Protein AF-A0A109UX73-F1 (afdb_monomer_lite)

pLDDT: mean 81.39, std 15.09, range [33.19, 97.75]

Structure (mmCIF, N/CA/C/O backbone):
data_AF-A0A109UX73-F1
#
_entry.id   AF-A0A109UX73-F1
#
loop_
_atom_site.group_PDB
_atom_site.id
_atom_site.type_symbol
_atom_site.label_atom_id
_atom_site.label_alt_id
_atom_site.label_comp_id
_atom_site.label_asym_id
_atom_site.label_entity_id
_atom_site.label_seq_id
_atom_site.pdbx_PDB_ins_code
_atom_site.Cartn_x
_atom_site.Cartn_y
_atom_site.Cartn_z
_atom_site.occupancy
_atom_site.B_iso_or_equiv
_atom_site.auth_seq_id
_atom_site.auth_comp_id
_atom_site.auth_asym_id
_atom_site.auth_atom_id
_atom_site.pdbx_PDB_model_num
ATOM 1 N N . MET A 1 1 ? 17.314 -67.015 -48.785 1.00 69.62 1 MET A N 1
ATOM 2 C CA . MET A 1 1 ? 15.880 -66.691 -48.628 1.00 69.62 1 MET A CA 1
ATOM 3 C C . MET A 1 1 ? 15.511 -66.374 -47.174 1.00 69.62 1 MET A C 1
ATOM 5 O O . MET A 1 1 ? 15.135 -65.246 -46.902 1.00 69.62 1 MET A O 1
ATOM 9 N N . ILE A 1 2 ? 15.744 -67.278 -46.214 1.00 73.00 2 ILE A N 1
ATOM 10 C CA . ILE A 1 2 ? 15.390 -67.056 -44.791 1.00 73.00 2 ILE A CA 1
ATOM 11 C C . ILE A 1 2 ? 16.099 -65.827 -44.176 1.00 73.00 2 ILE A C 1
ATOM 13 O O . ILE A 1 2 ? 15.478 -64.990 -43.527 1.00 73.00 2 ILE A O 1
ATOM 17 N N . ARG A 1 3 ? 17.402 -65.644 -44.444 1.00 66.12 3 ARG A N 1
ATOM 18 C CA . ARG A 1 3 ? 18.176 -64.494 -43.929 1.00 66.12 3 ARG A CA 1
ATOM 19 C C . ARG A 1 3 ? 17.705 -63.140 -44.484 1.00 66.12 3 ARG A C 1
ATOM 21 O O . ARG A 1 3 ? 17.768 -62.139 -43.777 1.00 66.12 3 ARG A O 1
ATOM 28 N N . SER A 1 4 ? 17.229 -63.097 -45.732 1.00 72.62 4 SER A N 1
ATOM 29 C CA . SER A 1 4 ? 16.706 -61.867 -46.344 1.00 72.62 4 SER A CA 1
ATOM 30 C C . SER A 1 4 ? 15.313 -61.509 -45.827 1.00 72.62 4 SER A C 1
ATOM 32 O O . SER A 1 4 ? 15.020 -60.329 -45.661 1.00 72.62 4 SER A O 1
ATOM 34 N N . GLU A 1 5 ? 14.476 -62.503 -45.517 1.00 78.25 5 GLU A N 1
ATOM 35 C CA . GLU A 1 5 ? 13.184 -62.271 -44.859 1.00 78.25 5 GLU A CA 1
ATOM 36 C C . GLU A 1 5 ? 13.361 -61.756 -43.432 1.00 78.25 5 GLU A C 1
ATOM 38 O O . GLU A 1 5 ? 12.741 -60.756 -43.075 1.00 78.25 5 GLU A O 1
ATOM 43 N N . PHE A 1 6 ? 14.279 -62.346 -42.661 1.00 80.50 6 PHE A N 1
ATOM 44 C CA . PHE A 1 6 ? 14.583 -61.886 -41.305 1.00 80.50 6 PHE A CA 1
ATOM 45 C C . PHE A 1 6 ? 15.073 -60.428 -41.281 1.00 80.50 6 PHE A C 1
ATOM 47 O O . PHE A 1 6 ? 14.556 -59.604 -40.527 1.00 80.50 6 PHE A O 1
ATOM 54 N N . LEU A 1 7 ? 16.004 -60.064 -42.172 1.00 80.06 7 LEU A N 1
ATOM 55 C CA . LEU A 1 7 ? 1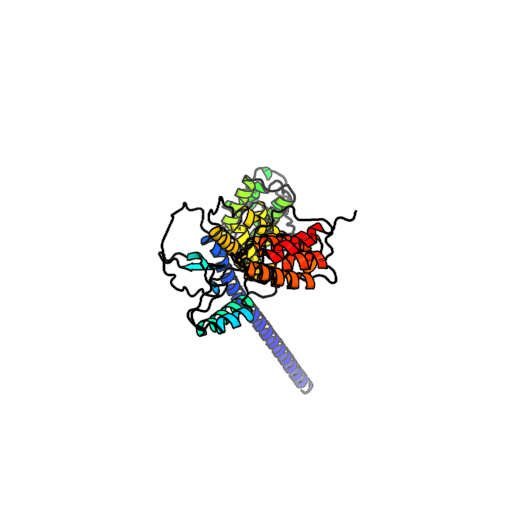6.493 -58.683 -42.292 1.00 80.06 7 LEU A CA 1
ATOM 56 C C . LEU A 1 7 ? 15.391 -57.702 -42.724 1.00 80.06 7 LEU A C 1
ATOM 58 O O . LEU A 1 7 ? 15.348 -56.570 -42.240 1.00 80.06 7 LEU A O 1
ATOM 62 N N . ASN A 1 8 ? 14.477 -58.119 -43.604 1.00 82.25 8 ASN A N 1
ATOM 63 C CA . ASN A 1 8 ? 13.332 -57.294 -43.992 1.00 82.25 8 ASN A CA 1
ATOM 64 C C . ASN A 1 8 ? 12.329 -57.119 -42.846 1.00 82.25 8 ASN A C 1
ATOM 66 O O . ASN A 1 8 ? 11.769 -56.033 -42.682 1.00 82.25 8 ASN A O 1
ATOM 70 N N . GLN A 1 9 ? 12.119 -58.151 -42.031 1.00 80.19 9 GLN A N 1
ATOM 71 C CA . GLN A 1 9 ? 11.242 -58.090 -40.866 1.00 80.19 9 GLN A CA 1
ATOM 72 C C . GLN A 1 9 ? 11.829 -57.182 -39.775 1.00 80.19 9 GLN A C 1
ATOM 74 O O . GLN A 1 9 ? 11.116 -56.338 -39.230 1.00 80.19 9 GLN A O 1
ATOM 79 N N . GLN A 1 10 ? 13.143 -57.258 -39.545 1.00 81.38 10 GLN A N 1
ATOM 80 C CA . GLN A 1 10 ? 13.857 -56.379 -38.619 1.00 81.38 10 GLN A CA 1
ATOM 81 C C . GLN A 1 10 ? 13.814 -54.911 -39.073 1.00 81.38 10 GLN A C 1
ATOM 83 O O . GLN A 1 10 ? 13.422 -54.043 -38.296 1.00 81.38 10 GLN A O 1
ATOM 88 N N . ARG A 1 11 ? 14.064 -54.625 -40.361 1.00 84.56 11 ARG A N 1
ATOM 89 C CA . ARG A 1 11 ? 13.933 -53.262 -40.916 1.00 84.56 11 ARG A CA 1
ATOM 90 C C . ARG A 1 11 ? 12.522 -52.689 -40.765 1.00 84.56 11 ARG A C 1
ATOM 92 O O . ARG A 1 11 ? 12.372 -51.504 -40.476 1.00 84.56 11 ARG A O 1
ATOM 99 N N . ARG A 1 12 ? 11.481 -53.510 -40.952 1.00 84.75 12 ARG A N 1
ATOM 100 C CA . ARG A 1 12 ? 10.083 -53.088 -40.746 1.00 84.75 12 ARG A CA 1
ATOM 101 C C . ARG A 1 12 ? 9.796 -52.777 -39.276 1.00 84.75 12 ARG A C 1
ATOM 103 O O . ARG A 1 12 ? 9.124 -51.785 -38.999 1.00 84.75 12 ARG A O 1
ATOM 110 N N . SER A 1 13 ? 10.332 -53.577 -38.354 1.00 83.19 13 SER A N 1
ATOM 111 C CA . SER A 1 13 ? 10.236 -53.330 -36.910 1.00 83.19 13 SER A CA 1
ATOM 112 C C . SER A 1 13 ? 10.916 -52.014 -36.516 1.00 83.19 13 SER A C 1
ATOM 114 O O . SER A 1 13 ? 10.298 -51.167 -35.871 1.00 83.19 13 SER A O 1
ATOM 116 N N . ASP A 1 14 ? 12.140 -51.773 -36.988 1.00 81.81 14 ASP A N 1
ATOM 117 C CA . ASP A 1 14 ? 12.888 -50.548 -36.680 1.00 81.81 14 ASP A CA 1
ATOM 118 C C . ASP A 1 14 ? 12.201 -49.295 -37.248 1.00 81.81 14 ASP A C 1
ATOM 120 O O . ASP A 1 14 ? 12.079 -48.271 -36.566 1.00 81.81 14 ASP A O 1
ATOM 124 N N . GLN A 1 15 ? 11.656 -49.381 -38.467 1.00 85.50 15 GLN A N 1
ATOM 125 C CA . GLN A 1 15 ? 10.850 -48.303 -39.049 1.00 85.50 15 GLN A CA 1
ATOM 126 C C . GLN A 1 15 ? 9.571 -48.028 -38.247 1.00 85.50 15 GLN A C 1
ATOM 128 O O . GLN A 1 15 ? 9.178 -46.866 -38.099 1.00 85.50 15 GLN A O 1
ATOM 133 N N . LEU A 1 16 ? 8.924 -49.063 -37.703 1.00 81.25 16 LEU A N 1
ATOM 134 C CA . LEU A 1 16 ? 7.745 -48.905 -36.852 1.00 81.25 16 LEU A CA 1
ATOM 135 C C . LEU A 1 16 ? 8.104 -48.201 -35.534 1.00 81.25 16 LEU A C 1
ATOM 137 O O . LEU A 1 16 ? 7.421 -47.253 -35.140 1.00 81.25 16 LEU A O 1
ATOM 141 N N . VAL A 1 17 ? 9.213 -48.587 -34.895 1.00 80.88 17 VAL A N 1
ATOM 142 C CA . VAL A 1 17 ? 9.716 -47.944 -33.669 1.00 80.88 17 VAL A CA 1
ATOM 143 C C . VAL A 1 17 ? 10.034 -46.465 -33.909 1.00 80.88 17 VAL A C 1
ATOM 145 O O . VAL A 1 17 ? 9.642 -45.611 -33.107 1.00 80.88 17 VAL A O 1
ATOM 148 N N . LEU A 1 18 ? 10.679 -46.129 -35.030 1.00 81.25 18 LEU A N 1
ATOM 149 C CA . LEU A 1 18 ? 10.965 -44.740 -35.403 1.00 81.25 18 LEU A CA 1
ATOM 150 C C . LEU A 1 18 ? 9.684 -43.928 -35.648 1.00 81.25 18 LEU A C 1
ATOM 152 O O . LEU A 1 18 ? 9.577 -42.799 -35.162 1.00 81.25 18 LEU A O 1
ATOM 156 N N . ARG A 1 19 ? 8.674 -44.502 -36.316 1.00 80.50 19 ARG A N 1
ATOM 157 C CA . ARG A 1 19 ? 7.364 -43.848 -36.515 1.00 80.50 19 ARG A CA 1
ATOM 158 C C . ARG A 1 19 ? 6.638 -43.586 -35.195 1.00 80.50 19 ARG A C 1
ATOM 160 O O . ARG A 1 19 ? 6.048 -42.515 -35.025 1.00 80.50 19 ARG A O 1
ATOM 167 N N . ILE A 1 20 ? 6.713 -44.515 -34.241 1.00 79.25 20 ILE A N 1
ATOM 168 C CA . ILE A 1 20 ? 6.134 -44.345 -32.901 1.00 79.25 20 ILE A CA 1
ATOM 169 C C . ILE A 1 20 ? 6.864 -43.233 -32.134 1.00 79.25 20 ILE A C 1
ATOM 171 O O . ILE A 1 20 ? 6.209 -42.352 -31.571 1.00 79.25 20 ILE A O 1
ATOM 175 N N . LYS A 1 21 ? 8.206 -43.213 -32.152 1.00 76.31 21 LYS A N 1
ATOM 176 C CA . LYS A 1 21 ? 9.010 -42.153 -31.514 1.00 76.31 21 LYS A CA 1
ATOM 177 C C . LYS A 1 21 ? 8.714 -40.772 -32.111 1.00 76.31 21 LYS A C 1
ATOM 179 O O . LYS A 1 21 ? 8.438 -39.837 -31.360 1.00 76.31 21 LYS A O 1
ATOM 184 N N . ALA A 1 22 ? 8.670 -40.655 -33.439 1.00 75.62 22 ALA A N 1
ATOM 185 C CA . ALA A 1 22 ? 8.332 -39.406 -34.124 1.00 75.62 22 ALA A CA 1
ATOM 186 C C . ALA A 1 22 ? 6.907 -38.923 -33.791 1.00 75.62 22 ALA A C 1
ATOM 188 O O . ALA A 1 22 ? 6.684 -37.733 -33.571 1.00 75.62 22 ALA A O 1
ATOM 189 N N . SER A 1 23 ? 5.943 -39.843 -33.685 1.00 76.62 23 SER A N 1
ATOM 190 C CA . SER A 1 23 ? 4.560 -39.518 -33.308 1.00 76.62 23 SER A CA 1
ATOM 191 C C . SER A 1 23 ? 4.447 -39.033 -31.858 1.00 76.62 23 SER A C 1
ATOM 193 O O . SER A 1 23 ? 3.721 -38.076 -31.585 1.00 76.62 23 SER A O 1
ATOM 195 N N . ARG A 1 24 ? 5.198 -39.639 -30.925 1.00 74.06 24 ARG A N 1
ATOM 196 C CA . ARG A 1 24 ? 5.282 -39.176 -29.527 1.00 74.06 24 ARG A CA 1
ATOM 197 C C . ARG A 1 24 ? 5.912 -37.786 -29.426 1.00 74.06 24 ARG A C 1
ATOM 199 O O . ARG A 1 24 ? 5.381 -36.941 -28.710 1.00 74.06 24 ARG A O 1
ATOM 206 N N . LEU A 1 25 ? 6.978 -37.522 -30.184 1.00 74.44 25 LEU A N 1
ATOM 207 C CA . LEU A 1 25 ? 7.626 -36.208 -30.218 1.00 74.44 25 LEU A CA 1
ATOM 208 C C . LEU A 1 25 ? 6.684 -35.128 -30.772 1.00 74.44 25 LEU A C 1
ATOM 210 O O . LEU A 1 25 ? 6.528 -34.080 -30.152 1.00 74.44 25 LEU A O 1
ATOM 214 N N . LYS A 1 26 ? 5.967 -35.413 -31.870 1.00 75.44 26 LYS A N 1
ATOM 215 C CA . LYS A 1 26 ? 4.946 -34.505 -32.425 1.00 75.44 26 LYS A CA 1
ATOM 216 C C . LYS A 1 26 ? 3.838 -34.184 -31.415 1.00 75.44 26 LYS A C 1
ATOM 218 O O . LYS A 1 26 ? 3.431 -33.030 -31.318 1.00 75.44 26 LYS A O 1
ATOM 223 N N . ARG A 1 27 ? 3.374 -35.170 -30.634 1.00 69.06 27 ARG A N 1
ATOM 224 C CA . ARG A 1 27 ? 2.398 -34.937 -29.551 1.00 69.06 27 ARG A CA 1
ATOM 225 C C . ARG A 1 27 ? 2.969 -34.059 -28.435 1.00 69.06 27 ARG A C 1
ATOM 227 O O . ARG A 1 27 ? 2.280 -33.142 -28.005 1.00 69.06 27 ARG A O 1
ATOM 234 N N . LYS A 1 28 ? 4.219 -34.287 -28.013 1.00 68.50 28 LYS A N 1
ATOM 235 C CA . LYS A 1 28 ? 4.884 -33.477 -26.976 1.00 68.50 28 LYS A CA 1
ATOM 236 C C . LYS A 1 28 ? 5.065 -32.019 -27.416 1.00 68.50 28 LYS A C 1
ATOM 238 O O . LYS A 1 28 ? 4.749 -31.116 -26.654 1.00 68.50 28 LYS A O 1
ATOM 243 N N . VAL A 1 29 ? 5.476 -31.786 -28.666 1.00 69.12 29 VAL A N 1
ATOM 244 C CA . VAL A 1 29 ? 5.580 -30.434 -29.249 1.00 69.12 29 VAL A CA 1
ATOM 245 C C . VAL A 1 29 ? 4.207 -29.762 -29.354 1.00 69.12 29 VAL A C 1
ATOM 247 O O . VAL A 1 29 ? 4.083 -28.580 -29.054 1.00 69.12 29 VAL A O 1
ATOM 250 N N . LYS A 1 30 ? 3.156 -30.504 -29.733 1.00 63.66 30 LYS A N 1
ATOM 251 C CA . LYS A 1 30 ? 1.787 -29.966 -29.790 1.00 63.66 30 LYS A CA 1
ATOM 252 C C . LYS A 1 30 ? 1.257 -29.581 -28.402 1.00 63.66 30 LYS A C 1
ATOM 254 O O . LYS A 1 30 ? 0.629 -28.538 -28.282 1.00 63.66 30 LYS A O 1
ATOM 259 N N . LEU A 1 31 ? 1.545 -30.380 -27.372 1.00 60.75 31 LEU A N 1
ATOM 260 C CA . LEU A 1 31 ? 1.208 -30.066 -25.977 1.00 60.75 31 LEU A CA 1
ATOM 261 C C . LEU A 1 31 ? 1.968 -28.838 -25.466 1.00 60.75 31 LEU A C 1
ATOM 263 O O . LEU A 1 31 ? 1.350 -27.962 -24.879 1.00 60.75 31 LEU A O 1
ATOM 267 N N . LEU A 1 32 ? 3.270 -28.730 -25.749 1.00 57.50 32 LEU A N 1
ATOM 268 C CA . LEU A 1 32 ? 4.063 -27.548 -25.390 1.00 57.50 32 LEU A CA 1
ATOM 269 C C . LEU A 1 32 ? 3.528 -26.274 -26.054 1.00 57.50 32 LEU A C 1
ATOM 271 O O . LEU A 1 32 ? 3.395 -25.261 -25.380 1.00 57.50 32 LEU A O 1
ATOM 275 N N . ARG A 1 33 ? 3.157 -26.337 -27.342 1.00 53.69 33 ARG A N 1
ATOM 276 C CA . ARG A 1 33 ? 2.517 -25.217 -28.061 1.00 53.69 33 ARG A CA 1
ATOM 277 C C . ARG A 1 33 ? 1.146 -24.852 -27.496 1.00 53.69 33 ARG A C 1
ATOM 279 O O . ARG A 1 33 ? 0.786 -23.686 -27.478 1.00 53.69 33 ARG A O 1
ATOM 286 N N . TYR A 1 34 ? 0.377 -25.842 -27.049 1.00 49.19 34 TYR A N 1
ATOM 287 C CA . TYR A 1 34 ? -0.919 -25.609 -26.415 1.00 49.19 34 TYR A CA 1
ATOM 288 C C . TYR A 1 34 ? -0.762 -24.957 -25.035 1.00 49.19 34 TYR A C 1
ATOM 290 O O . TYR A 1 34 ? -1.464 -23.997 -24.745 1.00 49.19 34 TYR A O 1
ATOM 298 N N . HIS A 1 35 ? 0.202 -25.410 -24.226 1.00 51.41 35 HIS A N 1
ATOM 299 C CA . HIS A 1 35 ? 0.529 -24.783 -22.942 1.00 51.41 35 HIS A CA 1
ATOM 300 C C . HIS A 1 35 ? 1.021 -23.345 -23.109 1.00 51.41 35 HIS A C 1
ATOM 302 O O . HIS A 1 35 ? 0.461 -22.458 -22.481 1.00 51.41 35 HIS A O 1
ATOM 308 N N . THR A 1 36 ? 1.965 -23.093 -24.021 1.00 49.38 36 THR A N 1
ATOM 309 C CA . THR A 1 36 ? 2.431 -21.722 -24.316 1.00 49.38 36 THR A CA 1
ATOM 310 C C . THR A 1 36 ? 1.323 -20.834 -24.880 1.00 49.38 36 THR A C 1
ATOM 312 O O . THR A 1 36 ? 1.287 -19.646 -24.584 1.00 49.38 36 THR A O 1
ATOM 315 N N . HIS A 1 37 ? 0.379 -21.382 -25.654 1.00 42.31 37 HIS A N 1
ATOM 316 C CA . HIS A 1 37 ? -0.779 -20.621 -26.129 1.00 42.31 37 HIS A CA 1
ATOM 317 C C . HIS A 1 37 ? -1.774 -20.291 -25.005 1.00 42.31 37 HIS A C 1
ATOM 319 O O . HIS A 1 37 ? -2.274 -19.171 -24.961 1.00 42.31 37 HIS A O 1
ATOM 325 N N . ILE A 1 38 ? -2.034 -21.225 -24.081 1.00 48.03 38 ILE A N 1
ATOM 326 C CA . ILE A 1 38 ? -2.858 -20.967 -22.890 1.00 48.03 38 ILE A CA 1
ATOM 327 C C . ILE A 1 38 ? -2.179 -19.948 -21.976 1.00 48.03 38 ILE A C 1
ATOM 329 O O . ILE A 1 38 ? -2.838 -19.003 -21.561 1.00 48.03 38 ILE A O 1
ATOM 333 N N . GLU A 1 39 ? -0.884 -20.095 -21.696 1.00 42.88 39 GLU A N 1
ATOM 334 C CA . GLU A 1 39 ? -0.112 -19.119 -20.918 1.00 42.88 39 GLU A CA 1
ATOM 335 C C . GLU A 1 39 ? -0.116 -17.749 -21.594 1.00 42.88 39 GLU A C 1
ATOM 337 O O . GLU A 1 39 ? -0.331 -16.749 -20.926 1.00 42.88 39 GLU A O 1
ATOM 342 N N . SER A 1 40 ? 0.024 -17.683 -22.920 1.00 39.69 40 SER A N 1
ATOM 343 C CA . SER A 1 40 ? -0.061 -16.432 -23.678 1.00 39.69 40 SER A CA 1
ATOM 344 C C . SER A 1 40 ? -1.451 -15.788 -23.594 1.00 39.69 40 SER A C 1
ATOM 346 O O . SER A 1 40 ? -1.544 -14.600 -23.298 1.00 39.69 40 SER A O 1
ATOM 348 N N . GLN A 1 41 ? -2.537 -16.546 -23.782 1.00 39.69 41 GLN A N 1
ATOM 349 C CA . GLN A 1 41 ? -3.913 -16.041 -23.648 1.00 39.69 41 GLN A CA 1
ATOM 350 C C . GLN A 1 41 ? -4.225 -15.601 -22.210 1.00 39.69 41 GLN A C 1
ATOM 352 O O . GLN A 1 41 ? -4.859 -14.569 -21.988 1.00 39.69 41 GLN A O 1
ATOM 357 N N . TYR A 1 42 ? -3.744 -16.357 -21.226 1.00 40.44 42 TYR A N 1
ATOM 358 C CA . TYR A 1 42 ? -3.879 -16.048 -19.809 1.00 40.44 42 TYR A CA 1
ATOM 359 C C . TYR A 1 42 ? -3.087 -14.792 -19.429 1.00 40.44 42 TYR A C 1
ATOM 361 O O . TYR A 1 42 ? -3.637 -13.888 -18.804 1.00 40.44 42 TYR A O 1
ATOM 369 N N . ASN A 1 43 ? -1.839 -14.678 -19.885 1.00 41.78 43 ASN A N 1
ATOM 370 C CA . ASN A 1 43 ? -0.999 -13.499 -19.696 1.00 41.78 43 ASN A CA 1
ATOM 371 C C . ASN A 1 43 ? -1.574 -12.277 -20.420 1.00 41.78 43 ASN A C 1
ATOM 373 O O . ASN A 1 43 ? -1.498 -11.184 -19.879 1.00 41.78 43 ASN A O 1
ATOM 377 N N . MET A 1 44 ? -2.232 -12.440 -21.572 1.00 35.69 44 MET A N 1
ATOM 378 C CA . MET A 1 44 ? -2.969 -11.356 -22.233 1.00 35.69 44 MET A CA 1
ATOM 379 C C . MET A 1 44 ? -4.185 -10.894 -21.421 1.00 35.69 44 MET A C 1
ATOM 381 O O . MET A 1 44 ? -4.394 -9.692 -21.271 1.00 35.69 44 MET A O 1
ATOM 385 N N . HIS A 1 45 ? -4.978 -11.809 -20.857 1.00 40.22 45 HIS A N 1
ATOM 386 C CA . HIS A 1 45 ? -6.083 -11.444 -19.960 1.00 40.22 45 HIS A CA 1
ATOM 387 C C . HIS A 1 45 ? -5.582 -10.783 -18.666 1.00 40.22 45 HIS A C 1
ATOM 389 O O . HIS A 1 45 ? -6.174 -9.812 -18.191 1.00 40.22 45 HIS A O 1
ATOM 395 N N . ARG A 1 46 ? -4.457 -11.262 -18.130 1.00 42.25 46 ARG A N 1
ATOM 396 C CA . ARG A 1 46 ? -3.779 -10.710 -16.955 1.00 42.25 46 ARG A CA 1
ATOM 397 C C . ARG A 1 46 ? -3.218 -9.315 -17.220 1.00 42.25 46 ARG A C 1
ATOM 399 O O . ARG A 1 46 ? -3.489 -8.404 -16.445 1.00 42.25 46 ARG A O 1
ATOM 406 N N . ALA A 1 47 ? -2.538 -9.128 -18.348 1.00 38.47 47 ALA A N 1
ATOM 407 C CA . ALA A 1 47 ? -2.061 -7.838 -18.829 1.00 38.47 47 ALA A CA 1
ATOM 408 C C . ALA A 1 47 ? -3.222 -6.889 -19.147 1.00 38.47 47 ALA A C 1
ATOM 410 O O . ALA A 1 47 ? -3.107 -5.700 -18.902 1.00 38.47 47 ALA A O 1
ATOM 411 N N . SER A 1 48 ? -4.374 -7.385 -19.611 1.00 36.75 48 SER A N 1
ATOM 412 C CA . SER A 1 48 ? -5.577 -6.570 -19.832 1.00 36.75 48 SER A CA 1
ATOM 413 C C . SER A 1 48 ? -6.207 -6.085 -18.517 1.00 36.75 48 SER A C 1
ATOM 415 O O . SER A 1 48 ? -6.591 -4.920 -18.416 1.00 36.75 48 SER A O 1
ATOM 417 N N . SER A 1 49 ? -6.243 -6.931 -17.481 1.00 40.12 49 SER A N 1
ATOM 418 C CA . SER A 1 49 ? -6.689 -6.557 -16.128 1.00 40.12 49 SER A CA 1
ATOM 419 C C . SER A 1 49 ? -5.703 -5.602 -15.436 1.00 40.12 49 SER A C 1
ATOM 421 O O . SER A 1 49 ? -6.110 -4.585 -14.873 1.00 40.12 49 SER A O 1
ATOM 423 N N . ALA A 1 50 ? -4.396 -5.863 -15.555 1.00 42.56 50 ALA A N 1
ATOM 424 C CA . ALA A 1 50 ? -3.339 -4.968 -15.085 1.00 42.56 50 ALA A CA 1
ATOM 425 C C . ALA A 1 50 ? -3.325 -3.639 -15.864 1.00 42.56 50 ALA A C 1
ATOM 427 O O . ALA A 1 50 ? -3.181 -2.588 -15.258 1.00 42.56 50 ALA A O 1
ATOM 428 N N . SER A 1 51 ? -3.590 -3.652 -17.175 1.00 40.78 51 SER A N 1
ATOM 429 C CA . SER A 1 51 ? -3.721 -2.460 -18.029 1.00 40.78 51 SER A CA 1
ATOM 430 C C . SER A 1 51 ? -4.949 -1.627 -17.662 1.00 40.78 51 SER A C 1
ATOM 432 O O . SER A 1 51 ? -4.863 -0.402 -17.615 1.00 40.78 51 SER A O 1
ATOM 434 N N . PHE A 1 52 ? -6.082 -2.254 -17.321 1.00 45.38 52 PHE A N 1
ATOM 435 C CA . PHE A 1 52 ? -7.238 -1.536 -16.773 1.00 45.38 52 PHE A CA 1
ATOM 436 C C . PHE A 1 52 ? -6.895 -0.843 -15.444 1.00 45.38 52 PHE A C 1
ATOM 438 O O . PHE A 1 52 ? -7.326 0.286 -15.215 1.00 45.38 52 PHE A O 1
ATOM 445 N N . LYS A 1 53 ? -6.067 -1.480 -14.602 1.00 49.56 53 LYS A N 1
ATOM 446 C CA . LYS A 1 53 ? -5.562 -0.904 -13.345 1.00 49.56 53 LYS A CA 1
ATOM 447 C C . LYS A 1 53 ? -4.385 0.068 -13.511 1.00 49.56 53 LYS A C 1
ATOM 449 O O . LYS A 1 53 ? -4.190 0.909 -12.645 1.00 49.56 53 LYS A O 1
ATOM 454 N N . GLY A 1 54 ? -3.654 0.026 -14.622 1.00 50.34 54 GLY A N 1
ATOM 455 C CA . GLY A 1 54 ? -2.692 1.059 -15.020 1.00 50.34 54 GLY A CA 1
ATOM 456 C C . GLY A 1 54 ? -3.401 2.325 -15.513 1.00 50.34 54 GLY A C 1
ATOM 457 O O . GLY A 1 54 ? -3.033 3.433 -15.141 1.00 50.34 54 GLY A O 1
ATOM 458 N N . LYS A 1 55 ? -4.523 2.169 -16.231 1.00 55.16 55 LYS A N 1
ATOM 459 C CA . LYS A 1 55 ? -5.404 3.273 -16.667 1.00 55.16 55 LYS A CA 1
ATOM 460 C C . LYS A 1 55 ? -6.174 3.956 -15.531 1.00 55.16 55 LYS A C 1
ATOM 462 O O . LYS A 1 55 ? -6.821 4.973 -15.759 1.00 55.16 55 LYS A O 1
ATOM 467 N N . LEU A 1 56 ? -6.105 3.438 -14.301 1.00 59.56 56 LEU A N 1
ATOM 468 C CA . LEU A 1 56 ? -6.601 4.146 -13.114 1.00 59.56 56 LEU A CA 1
ATOM 469 C C . LEU A 1 56 ? -5.850 5.466 -12.906 1.00 59.56 56 LEU A C 1
ATOM 471 O O . LEU A 1 56 ? -6.459 6.413 -12.423 1.00 59.56 56 LEU A O 1
ATOM 475 N N . VAL A 1 57 ? -4.585 5.560 -13.340 1.00 59.00 57 VAL A N 1
ATOM 476 C CA . VAL A 1 57 ? -3.795 6.802 -13.316 1.00 59.00 57 VAL A CA 1
ATOM 477 C C . VAL A 1 57 ? -4.490 7.928 -14.093 1.00 59.00 57 VAL A C 1
ATOM 479 O O . VAL A 1 57 ? -4.485 9.074 -13.649 1.00 59.00 57 VAL A O 1
ATOM 482 N N . ASP A 1 58 ? -5.173 7.609 -15.197 1.00 63.78 58 ASP A N 1
ATOM 483 C CA . ASP A 1 58 ? -5.912 8.597 -15.997 1.00 63.78 58 ASP A CA 1
ATOM 484 C C . ASP A 1 58 ? -7.184 9.106 -15.300 1.00 63.78 58 ASP A C 1
ATOM 486 O O . ASP A 1 58 ? -7.691 10.179 -15.633 1.00 63.78 58 ASP A O 1
ATOM 490 N N . LEU A 1 59 ? -7.699 8.348 -14.325 1.00 59.84 59 LEU A N 1
ATOM 491 C CA . LEU A 1 59 ? -8.869 8.703 -13.517 1.00 59.84 59 LEU A CA 1
ATOM 492 C C . LEU A 1 59 ? -8.505 9.488 -12.251 1.00 59.84 59 LEU A C 1
ATOM 494 O O . LEU A 1 59 ? -9.396 10.039 -11.603 1.00 59.84 59 LEU A O 1
ATOM 498 N N . ILE A 1 60 ? -7.219 9.555 -11.891 1.00 64.44 60 ILE A N 1
ATOM 499 C CA . ILE A 1 60 ? -6.747 10.340 -10.751 1.00 64.44 60 ILE A CA 1
ATOM 500 C C . ILE A 1 60 ? -6.777 11.820 -11.160 1.00 64.44 60 ILE A C 1
ATOM 502 O O . ILE A 1 60 ? -6.097 12.212 -12.115 1.00 64.44 60 ILE A O 1
ATOM 506 N N . PRO A 1 61 ? -7.579 12.670 -10.490 1.00 53.88 61 PRO A N 1
ATOM 507 C CA . PRO A 1 61 ? -7.765 14.042 -10.932 1.00 53.88 61 PRO A CA 1
ATOM 508 C C . PRO A 1 61 ? -6.441 14.814 -10.908 1.00 53.88 61 PRO A C 1
ATOM 510 O O . PRO A 1 61 ? -5.877 15.082 -9.849 1.00 53.88 61 PRO A O 1
ATOM 513 N N . LYS A 1 62 ? -5.964 15.237 -12.084 1.00 51.84 62 LYS A N 1
ATOM 514 C CA . LYS A 1 62 ? -4.861 16.199 -12.210 1.00 51.84 62 LYS A CA 1
ATOM 515 C C . LYS A 1 62 ? -5.395 17.567 -11.778 1.00 51.84 62 LYS A C 1
ATOM 517 O O . LYS A 1 62 ? -6.293 18.075 -12.447 1.00 51.84 62 LYS A O 1
ATOM 522 N N . LYS A 1 63 ? -4.906 18.096 -10.642 1.00 43.19 63 LYS A N 1
ATOM 523 C CA . LYS A 1 63 ? -5.216 19.414 -10.030 1.00 43.19 63 LYS A CA 1
ATOM 524 C C . LYS A 1 63 ? -6.278 20.229 -10.796 1.00 43.19 63 LYS A C 1
ATOM 526 O O . LYS A 1 63 ? -5.951 20.917 -11.761 1.00 43.19 63 LYS A O 1
ATOM 531 N N . LYS A 1 64 ? -7.540 20.191 -10.352 1.00 39.03 64 LYS A N 1
ATOM 532 C CA . LYS A 1 64 ? -8.589 21.122 -10.808 1.00 39.03 64 LYS A CA 1
ATOM 533 C C . LYS A 1 64 ? -9.024 22.047 -9.667 1.00 39.03 64 LYS A C 1
ATOM 535 O O . LYS A 1 64 ? -9.133 21.580 -8.534 1.00 39.03 64 LYS A O 1
ATOM 540 N N . PRO A 1 65 ? -9.297 23.336 -9.948 1.00 36.69 65 PRO A N 1
ATOM 541 C CA . PRO A 1 65 ? -9.821 24.261 -8.956 1.00 36.69 65 PRO A CA 1
ATOM 542 C C . PRO A 1 65 ? -11.264 23.902 -8.582 1.00 36.69 65 PRO A C 1
ATOM 544 O O . PRO A 1 65 ? -12.049 23.422 -9.401 1.00 36.69 65 PRO A O 1
ATOM 547 N N . HIS A 1 66 ? -11.587 24.146 -7.315 1.00 40.31 66 HIS A N 1
ATOM 548 C CA . HIS A 1 66 ? -12.846 23.802 -6.670 1.00 40.31 66 HIS A CA 1
ATOM 549 C C . HIS A 1 66 ? -14.086 24.326 -7.399 1.00 40.31 66 HIS A C 1
ATOM 551 O O . HIS A 1 66 ? -14.272 25.529 -7.554 1.00 40.31 66 HIS A O 1
ATOM 557 N N . THR A 1 67 ? -15.009 23.419 -7.711 1.00 33.19 67 THR A N 1
ATOM 558 C CA . THR A 1 67 ? -16.432 23.740 -7.862 1.00 33.19 67 THR A CA 1
ATOM 559 C C . THR A 1 67 ? -17.168 23.118 -6.680 1.00 33.19 67 THR A C 1
ATOM 561 O O . THR A 1 67 ? -17.224 21.900 -6.533 1.00 33.19 67 THR A O 1
ATOM 564 N N . LYS A 1 68 ? -17.683 23.965 -5.780 1.00 35.88 68 LYS A N 1
ATOM 565 C CA . LYS A 1 68 ? -18.544 23.534 -4.674 1.00 35.88 68 LYS A CA 1
ATOM 566 C C . LYS A 1 68 ? -19.890 23.101 -5.252 1.00 35.88 68 LYS A C 1
ATOM 568 O O . LYS A 1 68 ? -20.733 23.948 -5.531 1.00 35.88 68 LYS A O 1
ATOM 573 N N . HIS A 1 69 ? -20.101 21.800 -5.408 1.00 35.19 69 HIS A N 1
ATOM 574 C CA . HIS A 1 69 ? -21.435 21.250 -5.621 1.00 35.19 69 HIS A CA 1
ATOM 575 C C . HIS A 1 69 ? -22.047 20.861 -4.275 1.00 35.19 69 HIS A C 1
ATOM 577 O O . HIS A 1 69 ? -21.830 19.773 -3.755 1.00 35.19 69 HIS A O 1
ATOM 583 N N . THR A 1 70 ? -22.828 21.773 -3.701 1.00 36.00 70 THR A N 1
ATOM 584 C CA . THR A 1 70 ? -23.881 21.432 -2.741 1.00 36.00 70 THR A CA 1
ATOM 585 C C . THR A 1 70 ? -25.089 20.937 -3.525 1.00 36.00 70 THR A C 1
ATOM 587 O O . THR A 1 70 ? -25.794 21.739 -4.134 1.00 36.00 70 THR A O 1
ATOM 590 N N . LEU A 1 71 ? -25.332 19.629 -3.507 1.00 34.56 71 LEU A N 1
ATOM 591 C CA . LEU A 1 71 ? -26.598 19.039 -3.930 1.00 34.56 71 LEU A CA 1
ATOM 592 C C . LEU A 1 71 ? -27.075 18.084 -2.838 1.00 34.56 71 LEU A C 1
ATOM 594 O O . LEU A 1 71 ? -26.493 17.028 -2.602 1.00 34.56 71 LEU A O 1
ATOM 598 N N . SER A 1 72 ? -28.157 18.489 -2.175 1.00 46.03 72 SER A N 1
ATOM 599 C CA . SER A 1 72 ? -29.037 17.588 -1.443 1.00 46.03 72 SER A CA 1
ATOM 600 C C . SER A 1 72 ? -29.535 16.523 -2.417 1.00 46.03 72 SER A C 1
ATOM 602 O O . SER A 1 72 ? -30.203 16.859 -3.397 1.00 46.03 72 SER A O 1
ATOM 604 N N . SER A 1 73 ? -29.218 15.257 -2.179 1.00 37.59 73 SER A N 1
ATOM 605 C CA . SER A 1 73 ? -29.765 14.162 -2.972 1.00 37.59 73 SER A CA 1
ATOM 606 C C . SER A 1 73 ? -30.176 13.023 -2.053 1.00 37.59 73 SER A C 1
ATOM 608 O O . SER A 1 73 ? -29.394 12.507 -1.256 1.00 37.59 73 SER A O 1
ATOM 610 N N . GLU A 1 74 ? -31.442 12.634 -2.159 1.00 38.69 74 GLU A N 1
ATOM 611 C CA . GLU A 1 74 ? -31.856 11.287 -1.804 1.00 38.69 74 GLU A CA 1
ATOM 612 C C . GLU A 1 74 ? -30.981 10.330 -2.619 1.00 38.69 74 GLU A C 1
ATOM 614 O O . GLU A 1 74 ? -31.038 10.301 -3.849 1.00 38.69 74 GLU A O 1
ATOM 619 N N . SER A 1 75 ? -30.091 9.615 -1.932 1.00 43.72 75 SER A N 1
ATOM 620 C CA . SER A 1 75 ? -29.086 8.771 -2.568 1.00 43.72 75 SER A CA 1
ATOM 621 C C . SER A 1 75 ? -29.776 7.686 -3.394 1.00 43.72 75 SER A C 1
ATOM 623 O O . SER A 1 75 ? -30.335 6.739 -2.825 1.00 43.72 75 SER A O 1
ATOM 625 N N . LYS A 1 76 ? -29.713 7.788 -4.728 1.00 50.62 76 LYS A N 1
ATOM 626 C CA . LYS A 1 76 ? -29.948 6.636 -5.604 1.00 50.62 76 LYS A CA 1
ATOM 627 C C . LYS A 1 76 ? -29.064 5.499 -5.095 1.00 50.62 76 LYS A C 1
ATOM 629 O O . LYS A 1 76 ? -27.871 5.685 -4.861 1.00 50.62 76 LYS A O 1
ATOM 634 N N . ILE A 1 77 ? -29.656 4.332 -4.859 1.00 55.75 77 ILE A N 1
ATOM 635 C CA . ILE A 1 77 ? -28.901 3.159 -4.427 1.00 55.75 77 ILE A CA 1
ATOM 636 C C . ILE A 1 77 ? -28.102 2.690 -5.645 1.00 55.75 77 ILE A C 1
ATOM 638 O O . ILE A 1 77 ? -28.623 2.023 -6.538 1.00 55.75 77 ILE A O 1
ATOM 642 N N . TYR A 1 78 ? -26.839 3.090 -5.711 1.00 57.00 78 TYR A N 1
ATOM 643 C CA . TYR A 1 78 ? -25.909 2.570 -6.698 1.00 57.00 78 TYR A CA 1
ATOM 644 C C . TYR A 1 78 ? -25.529 1.147 -6.307 1.00 57.00 78 TYR A C 1
ATOM 646 O O . TYR A 1 78 ? -24.988 0.920 -5.226 1.00 57.00 78 TYR A O 1
ATOM 654 N N . ASN A 1 79 ? -25.791 0.190 -7.196 1.00 68.81 79 ASN A N 1
ATOM 655 C CA . ASN A 1 79 ? -25.262 -1.160 -7.051 1.00 68.81 79 ASN A CA 1
ATOM 656 C C . ASN A 1 79 ? -23.761 -1.107 -7.368 1.00 68.81 79 ASN A C 1
ATOM 658 O O . ASN A 1 79 ? -23.368 -1.233 -8.528 1.00 68.81 79 ASN A O 1
ATOM 662 N N . LEU A 1 80 ? -22.944 -0.863 -6.341 1.00 83.88 80 LEU A N 1
ATOM 663 C CA . LEU A 1 80 ? -21.489 -0.984 -6.398 1.00 83.88 80 LEU A CA 1
ATOM 664 C C . LEU A 1 80 ? -21.146 -2.347 -7.003 1.00 83.88 80 LEU A C 1
ATOM 666 O O . LEU A 1 80 ? -21.598 -3.357 -6.471 1.00 83.88 80 LEU A O 1
ATOM 670 N N . LYS A 1 81 ? -20.399 -2.412 -8.108 1.00 87.12 81 LYS A N 1
ATOM 671 C CA . LYS A 1 81 ? -19.999 -3.709 -8.672 1.00 87.12 81 LYS A CA 1
ATOM 672 C C . LYS A 1 81 ? -18.728 -4.203 -7.987 1.00 87.12 81 LYS A C 1
ATOM 674 O O . LYS A 1 81 ? -17.889 -3.385 -7.614 1.00 87.12 81 LYS A O 1
ATOM 679 N N . PRO A 1 82 ? -18.526 -5.524 -7.870 1.00 87.38 82 PRO A N 1
ATOM 680 C CA . PRO A 1 82 ? -17.313 -6.068 -7.268 1.00 87.38 82 PRO A CA 1
ATOM 681 C C . PRO A 1 82 ? -16.012 -5.573 -7.913 1.00 87.38 82 PRO A C 1
ATOM 683 O O . PRO A 1 82 ? -15.042 -5.313 -7.210 1.00 87.38 82 PRO A O 1
ATOM 686 N N . ALA A 1 83 ? -16.000 -5.416 -9.242 1.00 85.69 83 ALA A N 1
ATOM 687 C CA . ALA A 1 83 ? -14.837 -4.945 -10.000 1.00 85.69 83 ALA A CA 1
ATOM 688 C C . ALA A 1 83 ? -14.488 -3.463 -9.764 1.00 85.69 83 ALA A C 1
ATOM 690 O O . ALA A 1 83 ? -13.369 -3.050 -10.060 1.00 85.69 83 ALA A O 1
ATOM 691 N N . ASP A 1 84 ? -15.427 -2.678 -9.232 1.00 89.06 84 ASP A N 1
ATOM 692 C CA . ASP A 1 84 ? -15.247 -1.246 -8.992 1.00 89.06 84 ASP A CA 1
ATOM 693 C C . ASP A 1 84 ? -14.629 -0.959 -7.612 1.00 89.06 84 ASP A C 1
ATOM 695 O O . ASP A 1 84 ? -14.223 0.172 -7.353 1.00 89.06 84 ASP A O 1
ATOM 699 N N . VAL A 1 85 ? -14.543 -1.962 -6.727 1.00 90.75 85 VAL A N 1
ATOM 700 C CA . VAL A 1 85 ? -13.992 -1.831 -5.368 1.00 90.75 85 VAL A CA 1
ATOM 701 C C . VAL A 1 85 ? -12.466 -1.747 -5.407 1.00 90.75 85 VAL A C 1
ATOM 703 O O . VAL A 1 85 ? -11.795 -2.679 -5.847 1.00 90.75 85 VAL A O 1
ATOM 706 N N . LEU A 1 86 ? -11.908 -0.660 -4.868 1.00 91.56 86 LEU A N 1
ATOM 707 C CA . LEU A 1 86 ? -10.463 -0.389 -4.875 1.00 91.56 86 LEU A CA 1
ATOM 708 C C . LEU A 1 86 ? -9.746 -0.777 -3.580 1.00 91.56 86 LEU A C 1
ATOM 710 O O . LEU A 1 86 ? -8.530 -0.673 -3.498 1.00 91.56 86 LEU A O 1
ATOM 714 N N . HIS A 1 87 ? -10.466 -1.187 -2.542 1.00 92.06 87 HIS A N 1
ATOM 715 C CA . HIS A 1 87 ? -9.884 -1.336 -1.211 1.00 92.06 87 HIS A CA 1
ATOM 716 C C . HIS A 1 87 ? -9.086 -2.646 -1.063 1.00 92.06 87 HIS A C 1
ATOM 718 O O . HIS A 1 87 ? -9.709 -3.697 -0.938 1.00 92.06 87 HIS A O 1
ATOM 724 N N . PRO A 1 88 ? -7.742 -2.663 -1.000 1.00 89.81 88 PRO A N 1
ATOM 725 C CA . PRO A 1 88 ? -6.955 -3.888 -1.165 1.00 89.81 88 PRO A CA 1
ATOM 726 C C . PRO A 1 88 ? -7.131 -4.906 -0.039 1.00 89.81 88 PRO A C 1
ATOM 728 O O . PRO A 1 88 ? -7.020 -6.101 -0.296 1.00 89.81 88 PRO A O 1
ATOM 731 N N . PHE A 1 89 ? -7.475 -4.478 1.174 1.00 89.62 89 PHE A N 1
ATOM 732 C CA . PHE A 1 89 ? -7.601 -5.381 2.320 1.00 89.62 89 PHE A CA 1
ATOM 733 C C . PHE A 1 89 ? -9.031 -5.606 2.820 1.00 89.62 89 PHE A C 1
ATOM 735 O O . PHE A 1 89 ? -9.193 -6.394 3.737 1.00 89.62 89 PHE A O 1
ATOM 742 N N . ILE A 1 90 ? -10.067 -5.010 2.203 1.00 88.81 90 ILE A N 1
ATOM 743 C CA . ILE A 1 90 ? -11.451 -5.285 2.639 1.00 88.81 90 ILE A CA 1
ATOM 744 C C . ILE A 1 90 ? -11.778 -6.736 2.319 1.00 88.81 90 ILE A C 1
ATOM 746 O O . ILE A 1 90 ? -11.590 -7.179 1.180 1.00 88.81 90 ILE A O 1
ATOM 750 N N . ASN A 1 91 ? -12.322 -7.444 3.299 1.00 83.81 91 ASN A N 1
ATOM 751 C CA . ASN A 1 91 ? -12.869 -8.771 3.095 1.00 83.81 91 ASN A CA 1
ATOM 752 C C . ASN A 1 91 ? -14.307 -8.830 3.614 1.00 83.81 91 ASN A C 1
ATOM 754 O O . ASN A 1 91 ? -14.667 -8.136 4.555 1.00 83.81 91 ASN A O 1
ATOM 758 N N . VAL A 1 92 ? -15.147 -9.658 2.993 1.00 85.38 92 VAL A N 1
ATOM 759 C CA . VAL A 1 92 ? -16.509 -9.887 3.492 1.00 85.38 92 VAL A CA 1
ATOM 760 C C . VAL A 1 92 ? -16.464 -11.134 4.365 1.00 85.38 92 VAL A C 1
ATOM 762 O O . VAL A 1 92 ? -16.413 -12.256 3.857 1.00 85.38 92 VAL A O 1
ATOM 765 N N . SER A 1 93 ? -16.418 -10.945 5.684 1.00 82.81 93 SER A N 1
ATOM 766 C CA . SER A 1 93 ? -16.336 -12.053 6.639 1.00 82.81 93 SER A CA 1
ATOM 767 C C . SER A 1 93 ? -17.650 -12.837 6.704 1.00 82.81 93 SER A C 1
ATOM 769 O O . SER A 1 93 ? -18.713 -12.317 6.382 1.00 82.81 93 SER A O 1
ATOM 771 N N . GLN A 1 94 ? -17.626 -14.080 7.196 1.00 82.44 94 GLN A N 1
ATOM 772 C CA . GLN A 1 94 ? -18.860 -14.861 7.406 1.00 82.44 94 GLN A CA 1
ATOM 773 C C . GLN A 1 94 ? -19.865 -14.152 8.328 1.00 82.44 94 GLN A C 1
ATOM 775 O O . GLN A 1 94 ? -21.079 -14.313 8.174 1.00 82.44 94 GLN A O 1
ATOM 780 N N . PHE A 1 95 ? -19.365 -13.344 9.264 1.00 83.62 95 PHE A N 1
ATOM 781 C CA . PHE A 1 95 ? -20.200 -12.501 10.108 1.00 83.62 95 PHE A CA 1
ATOM 782 C C . PHE A 1 95 ? -20.898 -11.410 9.287 1.00 83.62 95 PHE A C 1
ATOM 784 O O . PHE A 1 95 ? -22.111 -11.262 9.400 1.00 83.62 95 PHE A O 1
ATOM 791 N N . ASP A 1 96 ? -20.171 -10.725 8.401 1.00 84.19 96 ASP A N 1
ATOM 792 C CA . ASP A 1 96 ? -20.734 -9.713 7.499 1.00 84.19 96 ASP A CA 1
ATOM 793 C C . ASP A 1 96 ? -21.799 -10.313 6.578 1.00 84.19 96 ASP A C 1
ATOM 795 O O . ASP A 1 96 ? -22.877 -9.744 6.418 1.00 84.19 96 ASP A O 1
ATOM 799 N N . ILE A 1 97 ? -21.541 -11.504 6.026 1.00 83.69 97 ILE A N 1
ATOM 800 C CA . ILE A 1 97 ? -22.526 -12.244 5.221 1.00 83.69 97 ILE A CA 1
ATOM 801 C C . ILE A 1 97 ? -23.782 -12.523 6.049 1.00 83.69 97 ILE A C 1
ATOM 803 O O . ILE A 1 97 ? -24.896 -12.276 5.590 1.00 83.69 97 ILE A O 1
ATOM 807 N N . SER A 1 98 ? -23.612 -13.005 7.281 1.00 83.81 98 SER A N 1
ATOM 808 C CA . SER A 1 98 ? -24.731 -13.310 8.176 1.00 83.81 98 SER A CA 1
ATOM 809 C C . SER A 1 98 ? -25.547 -12.056 8.497 1.00 83.81 98 SER A C 1
ATOM 811 O O . SER A 1 98 ? -26.772 -12.085 8.395 1.00 83.81 98 SER A O 1
ATOM 813 N N . LEU A 1 99 ? -24.883 -10.940 8.809 1.00 83.25 99 LEU A N 1
ATOM 814 C CA . LEU A 1 99 ? -25.518 -9.651 9.088 1.00 83.25 99 LEU A CA 1
ATOM 815 C C . LEU A 1 99 ? -26.318 -9.137 7.881 1.00 83.25 99 LEU A C 1
ATOM 817 O O . LEU A 1 99 ? -27.467 -8.704 8.019 1.00 83.25 99 LEU A O 1
ATOM 821 N N . LEU A 1 100 ? -25.733 -9.240 6.687 1.00 83.88 100 LEU A N 1
ATOM 822 C CA . LEU A 1 100 ? -26.386 -8.896 5.428 1.00 83.88 100 LEU A CA 1
ATOM 823 C C . LEU A 1 100 ? -27.615 -9.774 5.156 1.00 83.88 100 LEU A C 1
ATOM 825 O O . LEU A 1 100 ? -28.634 -9.270 4.693 1.00 83.88 100 LEU A O 1
ATOM 829 N N . CYS A 1 101 ? -27.552 -11.070 5.464 1.00 80.56 101 CYS A N 1
ATOM 830 C CA . CYS A 1 101 ? -28.679 -11.987 5.291 1.00 80.56 101 CYS A CA 1
ATOM 831 C C . CYS A 1 101 ? -29.790 -11.789 6.332 1.00 80.56 101 CYS A C 1
ATOM 833 O O . CYS A 1 101 ? -30.955 -12.004 6.009 1.00 80.56 101 CYS A O 1
ATOM 835 N N . MET A 1 102 ? -29.456 -11.367 7.556 1.00 83.31 102 MET A N 1
ATOM 836 C CA . MET A 1 102 ? -30.438 -11.073 8.611 1.00 83.31 102 MET A CA 1
ATOM 837 C C . MET A 1 102 ? -31.202 -9.766 8.365 1.00 83.31 102 MET A C 1
ATOM 839 O O . MET A 1 102 ? -32.292 -9.571 8.902 1.00 83.31 102 MET A O 1
ATOM 843 N N . THR A 1 103 ? -30.655 -8.872 7.541 1.00 80.69 103 THR A N 1
ATOM 844 C CA . THR A 1 103 ? -31.258 -7.571 7.244 1.00 80.69 103 THR A CA 1
ATOM 845 C C . THR A 1 103 ? -32.042 -7.643 5.931 1.00 80.69 103 THR A C 1
ATOM 847 O O . THR A 1 103 ? -31.540 -7.294 4.867 1.00 80.69 103 THR A O 1
ATOM 850 N N . GLU A 1 104 ? -33.298 -8.099 5.988 1.00 73.25 104 GLU A N 1
ATOM 851 C CA . GLU A 1 104 ? -34.112 -8.354 4.782 1.00 73.25 104 GLU A CA 1
ATOM 852 C C . GLU A 1 104 ? -34.337 -7.114 3.898 1.00 73.25 104 GLU A C 1
ATOM 854 O O . GLU A 1 104 ? -34.432 -7.223 2.672 1.00 73.25 104 GLU A O 1
ATOM 859 N N . ARG A 1 105 ? -34.428 -5.922 4.506 1.00 78.88 105 ARG A N 1
ATOM 860 C CA . ARG A 1 105 ? -34.691 -4.655 3.809 1.00 78.88 105 ARG A CA 1
ATOM 861 C C . ARG A 1 105 ? -33.469 -3.750 3.853 1.00 78.88 105 ARG A C 1
ATOM 863 O O . ARG A 1 105 ? -33.064 -3.321 4.925 1.00 78.88 105 ARG A O 1
ATOM 870 N N . CYS A 1 106 ? -32.958 -3.387 2.676 1.00 79.81 106 CYS A N 1
ATOM 871 C CA . CYS A 1 106 ? -31.789 -2.514 2.521 1.00 79.81 106 CYS A CA 1
ATOM 872 C C . CYS A 1 106 ? -30.532 -2.964 3.304 1.00 79.81 106 CYS A C 1
ATOM 874 O O . CYS A 1 106 ? -29.968 -2.153 4.043 1.00 79.81 106 CYS A O 1
ATOM 876 N N . PRO A 1 107 ? -30.084 -4.224 3.158 1.00 84.88 107 PRO A N 1
ATOM 877 C CA . PRO A 1 107 ? -28.890 -4.705 3.843 1.00 84.88 107 PRO A CA 1
ATOM 878 C C . PRO A 1 107 ? -27.657 -3.858 3.513 1.00 84.88 107 PRO A C 1
ATOM 880 O O . PRO A 1 107 ? -27.467 -3.426 2.371 1.00 84.88 107 PRO A O 1
ATOM 883 N N . GLN A 1 108 ? -26.823 -3.623 4.527 1.00 87.31 108 GLN A N 1
ATOM 884 C CA . GLN A 1 108 ? -25.677 -2.720 4.455 1.00 87.31 108 GLN A CA 1
ATOM 885 C C . GLN A 1 108 ? -24.477 -3.233 5.263 1.00 87.31 108 GLN A C 1
ATOM 887 O O . GLN A 1 108 ? -24.667 -3.887 6.286 1.00 87.31 108 GLN A O 1
ATOM 892 N N . LEU A 1 109 ? -23.258 -2.912 4.817 1.00 86.31 109 LEU A N 1
ATOM 893 C CA . LEU A 1 109 ? -22.023 -3.057 5.606 1.00 86.31 109 LEU A CA 1
ATOM 894 C C . LEU A 1 109 ? -21.529 -1.693 6.101 1.00 86.31 109 LEU A C 1
ATOM 896 O O . LEU A 1 109 ? -22.013 -0.650 5.654 1.00 86.31 109 LEU A O 1
ATOM 900 N N . PHE A 1 110 ? -20.545 -1.715 7.006 1.00 86.25 110 PHE A N 1
ATOM 901 C CA . PHE A 1 110 ? -19.898 -0.518 7.565 1.00 86.25 110 PHE A CA 1
ATOM 902 C C . PHE A 1 110 ? -20.900 0.464 8.193 1.00 86.25 110 PHE A C 1
ATOM 904 O O . PHE A 1 110 ? -20.788 1.675 8.014 1.00 86.25 110 PHE A O 1
ATOM 911 N N . ASP A 1 111 ? -21.952 -0.063 8.830 1.00 84.38 111 ASP A N 1
ATOM 912 C CA . ASP A 1 111 ? -23.060 0.710 9.407 1.00 84.38 111 ASP A CA 1
ATOM 913 C C . ASP A 1 111 ? -23.727 1.694 8.420 1.00 84.38 111 ASP A C 1
ATOM 915 O O . ASP A 1 111 ? -24.316 2.701 8.813 1.00 84.38 111 ASP A O 1
ATOM 919 N N . GLY A 1 112 ? -23.630 1.423 7.111 1.00 84.75 112 GLY A N 1
ATOM 920 C CA . GLY A 1 112 ? -24.138 2.303 6.056 1.00 84.75 112 GLY A CA 1
ATOM 921 C C . GLY A 1 112 ? -23.272 3.538 5.776 1.00 84.75 112 GLY A C 1
ATOM 922 O O . GLY A 1 112 ? -23.711 4.431 5.041 1.00 84.75 112 GLY A O 1
ATOM 923 N N . LYS A 1 113 ? -22.055 3.612 6.332 1.00 87.25 113 LYS A N 1
ATOM 924 C CA . LYS A 1 113 ? -21.087 4.683 6.061 1.00 87.25 113 LYS A CA 1
ATOM 925 C C . LYS A 1 113 ? -20.460 4.543 4.671 1.00 87.25 113 LYS A C 1
ATOM 927 O O . LYS A 1 113 ? -20.341 3.455 4.107 1.00 87.25 113 LYS A O 1
ATOM 932 N N . GLU A 1 114 ? -20.033 5.675 4.119 1.00 89.00 114 GLU A N 1
ATOM 933 C CA . GLU A 1 114 ? -19.269 5.747 2.868 1.00 89.00 114 GLU A CA 1
ATOM 934 C C . GLU A 1 114 ? -17.806 5.391 3.137 1.00 89.00 114 GLU A C 1
ATOM 936 O O . GLU A 1 114 ? -16.947 6.262 3.236 1.00 89.00 114 GLU A O 1
ATOM 941 N N . ALA A 1 115 ? -17.537 4.096 3.306 1.00 87.25 115 ALA A N 1
ATOM 942 C CA . ALA A 1 115 ? -16.205 3.589 3.632 1.00 87.25 115 ALA A CA 1
ATOM 943 C C . ALA A 1 115 ? -15.466 2.991 2.427 1.00 87.25 115 ALA A C 1
ATOM 945 O O . ALA A 1 115 ? -14.243 2.885 2.444 1.00 87.25 115 ALA A O 1
ATOM 946 N N . VAL A 1 116 ? -16.172 2.620 1.355 1.00 90.19 116 VAL A N 1
ATOM 947 C CA . VAL A 1 116 ? -15.585 1.778 0.305 1.00 90.19 116 VAL A CA 1
ATOM 948 C C . VAL A 1 116 ? -15.105 2.620 -0.879 1.00 90.19 116 VAL A C 1
ATOM 950 O O . VAL A 1 116 ? -15.944 3.107 -1.636 1.00 90.19 116 VAL A O 1
ATOM 953 N N . PRO A 1 117 ? -13.787 2.804 -1.083 1.00 91.62 117 PRO A N 1
ATOM 954 C CA . PRO A 1 117 ? -13.266 3.527 -2.237 1.00 91.62 117 PRO A CA 1
ATOM 955 C C . PRO A 1 117 ? -13.586 2.754 -3.520 1.00 91.62 117 PRO A C 1
ATOM 957 O O . PRO A 1 117 ? -13.303 1.555 -3.620 1.00 91.62 117 PRO A O 1
ATOM 960 N N . ALA A 1 118 ? -14.180 3.437 -4.497 1.00 91.25 118 ALA A N 1
ATOM 961 C CA . ALA A 1 118 ? -14.620 2.818 -5.738 1.00 91.25 118 ALA A CA 1
ATOM 962 C C . ALA A 1 118 ? -14.533 3.750 -6.953 1.00 91.25 118 ALA A C 1
ATOM 964 O O . ALA A 1 118 ? -14.540 4.978 -6.824 1.00 91.25 118 ALA A O 1
ATOM 965 N N . ILE A 1 119 ? -14.500 3.142 -8.142 1.00 88.81 119 ILE A N 1
ATOM 966 C CA . ILE A 1 119 ? -14.678 3.835 -9.423 1.00 88.81 119 ILE A CA 1
ATOM 967 C C . ILE A 1 119 ? -16.158 3.800 -9.793 1.00 88.81 119 ILE A C 1
ATOM 969 O O . ILE A 1 119 ? -16.758 2.735 -9.874 1.00 88.81 119 ILE A O 1
ATOM 973 N N . MET A 1 120 ? -16.751 4.952 -10.069 1.00 85.50 120 MET A N 1
ATOM 974 C CA . MET A 1 120 ? -18.170 5.064 -10.395 1.00 85.50 120 MET A CA 1
ATOM 975 C C . MET A 1 120 ? -18.370 5.918 -11.639 1.00 85.50 120 MET A C 1
ATOM 977 O O . MET A 1 120 ? -17.590 6.823 -11.897 1.00 85.50 120 MET A O 1
ATOM 981 N N . GLN A 1 121 ? -19.427 5.668 -12.408 1.00 82.44 121 GLN A N 1
ATOM 982 C CA . GLN A 1 121 ? -19.846 6.615 -13.444 1.00 82.44 121 GLN A CA 1
ATOM 983 C C . GLN A 1 121 ? -20.492 7.835 -12.772 1.00 82.44 121 GLN A C 1
ATOM 985 O O . GLN A 1 121 ? -21.282 7.684 -11.833 1.00 82.44 121 GLN A O 1
ATOM 990 N N . SER A 1 122 ? -20.107 9.028 -13.218 1.00 77.94 122 SER A N 1
ATOM 991 C CA . SER A 1 122 ? -20.656 10.300 -12.755 1.00 77.94 122 SER A CA 1
ATOM 992 C C . SER A 1 122 ? -22.156 10.370 -13.048 1.00 77.94 122 SER A C 1
ATOM 994 O O . SER A 1 122 ? -22.649 9.805 -14.021 1.00 77.94 122 SER A O 1
ATOM 996 N N . GLU A 1 123 ? -22.916 11.053 -12.192 1.00 73.38 123 GLU A N 1
ATOM 997 C CA . GLU A 1 123 ? -24.367 11.194 -12.394 1.00 73.38 123 GLU A CA 1
ATOM 998 C C . GLU A 1 123 ? -24.701 12.203 -13.493 1.00 73.38 123 GLU A C 1
ATOM 1000 O O . GLU A 1 123 ? -25.769 12.150 -14.102 1.00 73.38 123 GLU A O 1
ATOM 1005 N N . THR A 1 124 ? -23.796 13.156 -13.701 1.00 78.44 124 THR A N 1
ATOM 1006 C CA . THR A 1 124 ? -23.975 14.309 -14.583 1.00 78.44 124 THR A CA 1
ATOM 1007 C C . THR A 1 124 ? -23.134 14.204 -15.849 1.00 78.44 124 THR A C 1
ATOM 1009 O O . THR A 1 124 ? -23.322 14.998 -16.769 1.00 78.44 124 THR A O 1
ATOM 1012 N N . SER A 1 125 ? -22.221 13.232 -15.920 1.00 77.75 125 SER A N 1
ATOM 1013 C CA . SER A 1 125 ? -21.364 13.009 -17.079 1.00 77.75 125 SER A CA 1
ATOM 1014 C C . SER A 1 125 ? -21.120 11.521 -17.325 1.00 77.75 125 SER A C 1
ATOM 1016 O O . SER A 1 125 ? -21.210 10.703 -16.418 1.00 77.75 125 SER A O 1
ATOM 1018 N N . ASP A 1 126 ? -20.727 11.162 -18.545 1.00 77.75 126 ASP A N 1
ATOM 1019 C CA . ASP A 1 126 ? -20.242 9.806 -18.839 1.00 77.75 126 ASP A CA 1
ATOM 1020 C C . ASP A 1 126 ? -18.822 9.545 -18.301 1.00 77.75 126 ASP A C 1
ATOM 1022 O O . ASP A 1 126 ? -18.237 8.487 -18.545 1.00 77.75 126 ASP A O 1
ATOM 1026 N N . ALA A 1 127 ? -18.242 10.496 -17.561 1.00 81.75 127 ALA A N 1
ATOM 1027 C CA . ALA A 1 127 ? -16.928 10.335 -16.966 1.00 81.75 127 ALA A CA 1
ATOM 1028 C C . ALA A 1 127 ? -16.975 9.383 -15.765 1.00 81.75 127 ALA A C 1
ATOM 1030 O O . ALA A 1 127 ? -17.961 9.304 -15.031 1.00 81.75 127 ALA A O 1
ATOM 1031 N N . LYS A 1 128 ? -15.869 8.672 -15.547 1.00 84.56 128 LYS A N 1
ATOM 1032 C CA . LYS A 1 128 ? -15.652 7.900 -14.324 1.00 84.56 128 LYS A CA 1
ATOM 1033 C C . LYS A 1 128 ? -15.067 8.804 -13.243 1.00 84.56 128 LYS A C 1
ATOM 1035 O O . LYS A 1 128 ? -14.188 9.615 -13.518 1.00 84.56 128 LYS A O 1
ATOM 1040 N N . GLU A 1 129 ? -15.528 8.621 -12.018 1.00 85.94 129 GLU A N 1
ATOM 1041 C CA . GLU A 1 129 ? -15.137 9.366 -10.830 1.00 85.94 129 GLU A CA 1
ATOM 1042 C C . GLU A 1 129 ? -14.709 8.409 -9.717 1.00 85.94 129 GLU A C 1
ATOM 1044 O O . GLU A 1 129 ? -15.251 7.313 -9.559 1.00 85.94 129 GLU A O 1
ATOM 1049 N N . LEU A 1 130 ? -13.737 8.854 -8.927 1.00 87.50 130 LEU A N 1
ATOM 1050 C CA . LEU A 1 130 ? -13.270 8.181 -7.725 1.00 87.50 130 LEU A CA 1
ATOM 1051 C C . LEU A 1 130 ? -14.046 8.717 -6.517 1.00 87.50 130 LEU A C 1
ATOM 1053 O O . LEU A 1 130 ? -13.955 9.906 -6.212 1.00 87.50 130 LEU A O 1
ATOM 1057 N N . LYS A 1 131 ? -14.794 7.855 -5.817 1.00 89.62 131 LYS A N 1
ATOM 1058 C CA . LYS A 1 131 ? -15.536 8.245 -4.605 1.00 89.62 131 LYS A CA 1
ATOM 1059 C C . LYS A 1 131 ? -15.621 7.129 -3.569 1.00 89.62 131 LYS A C 1
ATOM 1061 O O . LYS A 1 131 ? -15.528 5.950 -3.903 1.00 89.62 131 LYS A O 1
ATOM 1066 N N . ASN A 1 132 ? -15.815 7.508 -2.306 1.00 89.06 132 ASN A N 1
ATOM 1067 C CA . ASN A 1 132 ? -16.211 6.557 -1.272 1.00 89.06 132 ASN A CA 1
ATOM 1068 C C . ASN A 1 132 ? -17.691 6.211 -1.453 1.00 89.06 132 ASN A C 1
ATOM 1070 O O . ASN A 1 132 ? -18.525 7.084 -1.680 1.00 89.06 132 ASN A O 1
ATOM 1074 N N . MET A 1 133 ? -18.006 4.928 -1.346 1.00 89.38 133 MET A N 1
ATOM 1075 C CA . MET A 1 133 ? -19.337 4.386 -1.560 1.00 89.38 133 MET A CA 1
ATOM 1076 C C . MET A 1 133 ? -19.866 3.719 -0.303 1.00 89.38 133 MET A C 1
ATOM 1078 O O . MET A 1 133 ? -19.124 3.124 0.483 1.00 89.38 133 MET A O 1
ATOM 1082 N N . LYS A 1 134 ? -21.190 3.785 -0.153 1.00 88.88 134 LYS A N 1
ATOM 1083 C CA . LYS A 1 134 ? -21.921 2.941 0.788 1.00 88.88 134 LYS A CA 1
ATOM 1084 C C . LYS A 1 134 ? -22.005 1.543 0.221 1.00 88.88 134 LYS A C 1
ATOM 1086 O O . LYS A 1 134 ? -22.338 1.346 -0.948 1.00 88.88 134 LYS A O 1
ATOM 1091 N N . PHE A 1 135 ? -21.790 0.572 1.084 1.00 85.19 135 PHE A N 1
ATOM 1092 C CA . PHE A 1 135 ? -22.001 -0.816 0.743 1.00 85.19 135 PHE A CA 1
ATOM 1093 C C . PHE A 1 135 ? -23.447 -1.180 1.079 1.00 85.19 135 PHE A C 1
ATOM 1095 O O . PHE A 1 135 ? -23.741 -1.622 2.185 1.00 85.19 135 PHE A O 1
ATOM 1102 N N . LYS A 1 136 ? -24.368 -0.889 0.155 1.00 85.75 136 LYS A N 1
ATOM 1103 C CA . LYS A 1 136 ? -25.815 -1.036 0.355 1.00 85.75 136 LYS A CA 1
ATOM 1104 C C . LYS A 1 136 ? -26.431 -1.841 -0.779 1.00 85.75 136 LYS A C 1
ATOM 1106 O O . LYS A 1 136 ? -26.199 -1.549 -1.949 1.00 85.75 136 LYS A O 1
ATOM 1111 N N . PHE A 1 137 ? -27.273 -2.801 -0.426 1.00 83.12 137 PHE A N 1
ATOM 1112 C CA . PHE A 1 137 ? -27.995 -3.637 -1.375 1.00 83.12 137 PHE A CA 1
ATOM 1113 C C . PHE A 1 137 ? -29.493 -3.378 -1.300 1.00 83.12 137 PHE A C 1
ATOM 1115 O O . PHE A 1 137 ? -30.033 -3.008 -0.260 1.00 83.12 137 PHE A O 1
ATOM 1122 N N . HIS A 1 138 ? -30.183 -3.607 -2.414 1.00 79.19 138 HIS A N 1
ATOM 1123 C CA . HIS A 1 138 ? -31.639 -3.507 -2.467 1.00 79.19 138 HIS A CA 1
ATOM 1124 C C . HIS A 1 138 ? -32.317 -4.694 -1.770 1.00 79.19 138 HIS A C 1
ATOM 1126 O O . HIS A 1 138 ? -33.265 -4.509 -1.010 1.00 79.19 138 HIS A O 1
ATOM 1132 N N . THR A 1 139 ? -31.830 -5.911 -2.033 1.00 76.44 139 THR A N 1
ATOM 1133 C CA . THR A 1 139 ? -32.402 -7.168 -1.539 1.00 76.44 139 THR A CA 1
ATOM 1134 C C . THR A 1 139 ? -31.304 -8.180 -1.223 1.00 76.44 139 THR A C 1
ATOM 1136 O O . THR A 1 139 ? -30.205 -8.115 -1.780 1.00 76.44 139 THR A O 1
ATOM 1139 N N . VAL A 1 140 ? -31.628 -9.163 -0.379 1.00 78.12 140 VAL A N 1
ATOM 1140 C CA . VAL A 1 140 ? -30.720 -10.263 -0.005 1.00 78.12 140 VAL A CA 1
ATOM 1141 C C . VAL A 1 140 ? -30.306 -11.123 -1.208 1.00 78.12 140 VAL A C 1
ATOM 1143 O O . VAL A 1 140 ? -29.187 -11.626 -1.252 1.00 78.12 140 VAL A O 1
ATOM 1146 N N . TYR A 1 141 ? -31.153 -11.238 -2.238 1.00 74.31 141 TYR A N 1
ATOM 1147 C CA . TYR A 1 141 ? -30.854 -12.044 -3.430 1.00 74.31 141 TYR A CA 1
ATOM 1148 C C . TYR A 1 141 ? -29.619 -11.540 -4.198 1.00 74.31 141 TYR A C 1
ATOM 1150 O O . TYR A 1 141 ? -28.806 -12.334 -4.669 1.00 74.31 141 TYR A O 1
ATOM 1158 N N . GLY A 1 142 ? -29.437 -10.217 -4.283 1.00 75.62 142 GLY A N 1
ATOM 1159 C CA . GLY A 1 142 ? -28.275 -9.623 -4.950 1.00 75.62 142 GLY A CA 1
ATOM 1160 C C . GLY A 1 142 ? -26.959 -9.839 -4.197 1.00 75.62 142 GLY A C 1
ATOM 1161 O O . GLY A 1 142 ? -25.901 -9.877 -4.821 1.00 75.62 142 GLY A O 1
ATOM 1162 N N . ILE A 1 143 ? -27.023 -10.035 -2.877 1.00 83.00 143 ILE A N 1
ATOM 1163 C CA . ILE A 1 143 ? -25.848 -10.147 -2.005 1.00 83.00 143 ILE A CA 1
ATOM 1164 C C . ILE A 1 143 ? -25.048 -11.406 -2.320 1.00 83.00 143 ILE A C 1
ATOM 1166 O O . ILE A 1 143 ? -23.835 -11.331 -2.475 1.00 83.00 143 ILE A O 1
ATOM 1170 N N . TYR A 1 144 ? -25.714 -12.555 -2.464 1.00 82.69 144 TYR A N 1
ATOM 1171 C CA . TYR A 1 144 ? -25.028 -13.819 -2.741 1.00 82.69 144 TYR A CA 1
ATOM 1172 C C . TYR A 1 144 ? -24.224 -13.761 -4.047 1.00 82.69 144 TYR A C 1
ATOM 1174 O O . TYR A 1 144 ? -23.049 -14.127 -4.072 1.00 82.69 144 TYR A O 1
ATOM 1182 N N . HIS A 1 145 ? -24.841 -13.271 -5.127 1.00 83.38 145 HIS A N 1
ATOM 1183 C CA . HIS A 1 145 ? -24.171 -13.135 -6.421 1.00 83.38 145 HIS A CA 1
ATOM 1184 C C . HIS A 1 145 ? -23.009 -12.149 -6.353 1.00 83.38 145 HIS A C 1
ATOM 1186 O O . HIS A 1 145 ? -21.926 -12.456 -6.848 1.00 83.38 145 HIS A O 1
ATOM 1192 N N . TRP A 1 146 ? -23.220 -11.013 -5.685 1.00 87.88 146 TRP A N 1
ATOM 1193 C CA . TRP A 1 146 ? -22.191 -10.004 -5.497 1.00 87.88 146 TRP A CA 1
ATOM 1194 C C . TRP A 1 146 ? -20.992 -10.551 -4.721 1.00 87.88 146 TRP A C 1
ATOM 1196 O O . TRP A 1 146 ? -19.864 -10.410 -5.178 1.00 87.88 146 TRP A O 1
ATOM 1206 N N . ILE A 1 147 ? -21.221 -11.221 -3.584 1.00 86.06 147 ILE A N 1
ATOM 1207 C CA . ILE A 1 147 ? -20.148 -11.796 -2.759 1.00 86.06 147 ILE A CA 1
ATOM 1208 C C . ILE A 1 147 ? -19.400 -12.852 -3.554 1.00 86.06 147 ILE A C 1
ATOM 1210 O O . ILE A 1 147 ? -18.176 -12.829 -3.589 1.00 86.06 147 ILE A O 1
ATOM 1214 N N . LYS A 1 148 ? -20.117 -13.755 -4.229 1.00 84.75 148 LYS A N 1
ATOM 1215 C CA . LYS A 1 148 ? -19.486 -14.802 -5.033 1.00 84.75 148 LYS A CA 1
ATOM 1216 C C . LYS A 1 148 ? -18.578 -14.206 -6.107 1.00 84.75 148 LYS A C 1
ATOM 1218 O O . LYS A 1 148 ? -17.457 -14.678 -6.276 1.00 84.75 148 LYS A O 1
ATOM 1223 N N . GLU A 1 149 ? -19.039 -13.180 -6.816 1.00 88.19 149 GLU A N 1
ATOM 1224 C CA . GLU A 1 149 ? -18.242 -12.476 -7.823 1.00 88.19 149 GLU A CA 1
ATOM 1225 C C . GLU A 1 149 ? -17.065 -11.717 -7.189 1.00 88.19 149 GLU A C 1
ATOM 1227 O O . GLU A 1 149 ? -15.944 -11.822 -7.677 1.00 88.19 149 GLU A O 1
ATOM 1232 N N . PHE A 1 150 ? -17.273 -11.021 -6.070 1.00 87.19 150 PHE A N 1
ATOM 1233 C CA . PHE A 1 150 ? -16.221 -10.308 -5.342 1.00 87.19 150 PHE A CA 1
ATOM 1234 C C . PHE A 1 150 ? -15.115 -11.234 -4.846 1.00 87.19 150 PHE A C 1
ATOM 1236 O O . PHE A 1 150 ? -13.937 -10.981 -5.104 1.00 87.19 150 PHE A O 1
ATOM 1243 N N . THR A 1 151 ? -15.486 -12.333 -4.193 1.00 83.56 151 THR A N 1
ATOM 1244 C CA . THR A 1 151 ? -14.549 -13.356 -3.737 1.00 83.56 151 THR A CA 1
ATOM 1245 C C . THR A 1 151 ? -13.834 -13.994 -4.923 1.00 83.56 151 THR A C 1
ATOM 1247 O O . THR A 1 151 ? -12.615 -14.083 -4.888 1.00 83.56 151 THR A O 1
ATOM 1250 N N . SER A 1 152 ? -14.539 -14.328 -6.011 1.00 82.62 152 SER A N 1
ATOM 1251 C CA . SER A 1 152 ? -13.912 -14.903 -7.215 1.00 82.62 152 SER A CA 1
ATOM 1252 C C . SER A 1 152 ? -12.908 -13.942 -7.861 1.00 82.62 152 SER A C 1
ATOM 1254 O O . SER A 1 152 ? -11.810 -14.352 -8.224 1.00 82.62 152 SER A O 1
ATOM 1256 N N . ASN A 1 153 ? -13.248 -12.654 -7.980 1.00 79.94 153 ASN A N 1
ATOM 1257 C CA . ASN A 1 153 ? -12.358 -11.634 -8.543 1.00 79.94 153 ASN A CA 1
ATOM 1258 C C . ASN A 1 153 ? -11.101 -11.445 -7.689 1.00 79.94 153 ASN A C 1
ATOM 1260 O O . ASN A 1 153 ? -10.018 -11.211 -8.229 1.00 79.94 153 ASN A O 1
ATOM 1264 N N . ARG A 1 154 ? -11.232 -11.567 -6.363 1.00 77.12 154 ARG A N 1
ATOM 1265 C CA . ARG A 1 154 ? -10.080 -11.581 -5.462 1.00 77.12 154 ARG A CA 1
ATOM 1266 C C . ARG A 1 154 ? -9.277 -12.859 -5.608 1.00 77.12 154 ARG A C 1
ATOM 1268 O O . ARG A 1 154 ? -8.087 -12.744 -5.846 1.00 77.12 154 ARG A O 1
ATOM 1275 N N . GLU A 1 155 ? -9.907 -14.031 -5.548 1.00 72.12 155 GLU A N 1
ATOM 1276 C CA . GLU A 1 155 ? -9.276 -15.356 -5.664 1.00 72.12 155 GLU A CA 1
ATOM 1277 C C . GLU A 1 155 ? -8.486 -15.539 -6.962 1.00 72.12 155 GLU A C 1
ATOM 1279 O O . GLU A 1 155 ? -7.349 -16.006 -6.930 1.00 72.12 155 GLU A O 1
ATOM 1284 N N . LEU A 1 156 ? -9.029 -15.089 -8.095 1.00 60.56 156 LEU A N 1
ATOM 1285 C CA . LEU A 1 156 ? -8.318 -15.070 -9.379 1.00 60.56 156 LEU A CA 1
ATOM 1286 C C . LEU A 1 156 ? -7.066 -14.174 -9.346 1.00 60.56 156 LEU A C 1
ATOM 1288 O O . LEU A 1 156 ? -6.130 -14.392 -10.113 1.00 60.56 156 LEU A O 1
ATOM 1292 N N . SER A 1 157 ? -7.030 -13.195 -8.440 1.00 59.44 157 SER A N 1
ATOM 1293 C CA . SER A 1 157 ? -5.876 -12.339 -8.166 1.00 59.44 157 SER A CA 1
ATOM 1294 C C . SER A 1 157 ? -4.920 -12.909 -7.101 1.00 59.44 157 SER A C 1
ATOM 1296 O O . SER A 1 157 ? -3.869 -12.304 -6.895 1.00 59.44 157 SER A O 1
ATOM 1298 N N . LEU A 1 158 ? -5.232 -14.041 -6.444 1.00 60.06 158 LEU A N 1
ATOM 1299 C CA . LEU A 1 158 ? -4.439 -14.645 -5.350 1.00 60.06 158 LEU A CA 1
ATOM 1300 C C . LEU A 1 158 ? -3.379 -15.660 -5.817 1.00 60.06 158 LEU A C 1
ATOM 1302 O O . LEU A 1 158 ? -2.936 -16.494 -5.024 1.00 60.06 158 LEU A O 1
ATOM 1306 N N . GLN A 1 159 ? -2.961 -15.650 -7.087 1.00 66.31 159 GLN A N 1
ATOM 1307 C CA . GLN A 1 159 ? -1.794 -16.450 -7.484 1.00 66.31 159 GLN A CA 1
ATOM 1308 C C . GLN A 1 159 ? -0.606 -16.042 -6.592 1.00 66.31 159 GLN A C 1
ATOM 1310 O O . GLN A 1 159 ? -0.313 -14.845 -6.501 1.00 66.31 159 GLN A O 1
ATOM 1315 N N . PRO A 1 160 ? 0.050 -16.988 -5.893 1.00 75.56 160 PRO A N 1
ATOM 1316 C CA . PRO A 1 160 ? 1.079 -16.648 -4.925 1.00 75.56 160 PRO A CA 1
ATOM 1317 C C . PRO A 1 160 ? 2.215 -15.916 -5.633 1.00 75.56 160 PRO A C 1
ATOM 1319 O O . PRO A 1 160 ? 2.866 -16.475 -6.508 1.00 75.56 160 PRO A O 1
ATOM 1322 N N . LEU A 1 161 ? 2.450 -14.662 -5.243 1.00 84.62 161 LEU A N 1
ATOM 1323 C CA . LEU A 1 161 ? 3.492 -13.846 -5.860 1.00 84.62 161 LEU A CA 1
ATOM 1324 C C . LEU A 1 161 ? 4.882 -14.408 -5.549 1.00 84.62 161 LEU A C 1
ATOM 1326 O O . LEU A 1 161 ? 5.184 -14.702 -4.392 1.00 84.62 161 LEU A O 1
ATOM 1330 N N . GLU A 1 162 ? 5.753 -14.528 -6.536 1.00 87.75 162 GLU A N 1
ATOM 1331 C CA . GLU A 1 162 ? 7.128 -14.964 -6.294 1.00 87.75 162 GLU A CA 1
ATOM 1332 C C . GLU A 1 162 ? 7.979 -13.797 -5.781 1.00 87.75 162 GLU A C 1
ATOM 1334 O O . GLU A 1 162 ? 7.888 -12.677 -6.286 1.00 87.75 162 GLU A O 1
ATOM 1339 N N . PHE A 1 163 ? 8.805 -14.037 -4.758 1.00 84.38 163 PHE A N 1
ATOM 1340 C CA . PHE A 1 163 ? 9.796 -13.043 -4.349 1.00 84.38 163 PHE A CA 1
ATOM 1341 C C . PHE A 1 163 ? 10.913 -12.999 -5.381 1.00 84.38 163 PHE A C 1
ATOM 1343 O O . PHE A 1 163 ? 11.494 -14.028 -5.728 1.00 84.38 163 PHE A O 1
ATOM 1350 N N . ILE A 1 164 ? 11.234 -11.796 -5.840 1.00 79.69 164 ILE A N 1
ATOM 1351 C CA . ILE A 1 164 ? 12.333 -11.598 -6.776 1.00 79.69 164 ILE A CA 1
ATOM 1352 C C . ILE A 1 164 ? 13.631 -11.519 -5.980 1.00 79.69 164 ILE A C 1
ATOM 1354 O O . ILE A 1 164 ? 13.728 -10.780 -5.000 1.00 79.69 164 ILE A O 1
ATOM 1358 N N . ASN A 1 165 ? 14.651 -12.250 -6.423 1.00 75.56 165 ASN A N 1
ATOM 1359 C CA . ASN A 1 165 ? 16.009 -11.971 -5.985 1.00 75.56 165 ASN A CA 1
ATOM 1360 C C . ASN A 1 165 ? 16.423 -10.620 -6.580 1.00 75.56 165 ASN A C 1
ATOM 1362 O O . ASN A 1 165 ? 16.531 -10.495 -7.792 1.00 75.56 165 ASN A O 1
ATOM 1366 N N . GLU A 1 166 ? 16.640 -9.592 -5.764 1.00 72.69 166 GLU A N 1
ATOM 1367 C CA . GLU A 1 166 ? 16.970 -8.257 -6.282 1.00 72.69 166 GLU A CA 1
ATOM 1368 C C . GLU A 1 166 ? 18.328 -8.183 -6.998 1.00 72.69 166 GLU A C 1
ATOM 1370 O O . GLU A 1 166 ? 18.617 -7.188 -7.665 1.00 72.69 166 GLU A O 1
ATOM 1375 N N . ILE A 1 167 ? 19.153 -9.228 -6.890 1.00 76.69 167 ILE A N 1
ATOM 1376 C CA . ILE A 1 167 ? 20.417 -9.333 -7.613 1.00 76.69 167 ILE A CA 1
ATOM 1377 C C . ILE A 1 167 ? 20.113 -9.578 -9.093 1.00 76.69 167 ILE A C 1
ATOM 1379 O O . ILE A 1 167 ? 19.729 -10.679 -9.491 1.00 76.69 167 ILE A O 1
ATOM 1383 N N . ALA A 1 168 ? 20.299 -8.536 -9.903 1.00 77.75 168 ALA A N 1
ATOM 1384 C CA . ALA A 1 168 ? 20.195 -8.641 -11.349 1.00 77.75 168 ALA A CA 1
ATOM 1385 C C . ALA A 1 168 ? 21.286 -9.578 -11.904 1.00 77.75 168 ALA A C 1
ATOM 1387 O O . ALA A 1 168 ? 22.414 -9.586 -11.393 1.00 77.75 168 ALA A O 1
ATOM 1388 N N . PRO A 1 169 ? 20.986 -10.360 -12.955 1.00 79.81 169 PRO A N 1
ATOM 1389 C CA . PRO A 1 169 ? 22.006 -11.127 -13.653 1.00 79.81 169 PRO A CA 1
ATOM 1390 C C . PRO A 1 169 ? 23.084 -10.188 -14.222 1.00 79.81 169 PRO A C 1
ATOM 1392 O O . PRO A 1 169 ? 22.784 -9.045 -14.578 1.00 79.81 169 PRO A O 1
ATOM 1395 N N . PRO A 1 170 ? 24.344 -10.646 -14.320 1.00 82.75 170 PRO A N 1
ATOM 1396 C CA . PRO A 1 170 ? 25.404 -9.835 -14.898 1.00 82.75 170 PRO A CA 1
ATOM 1397 C C . PRO A 1 170 ? 25.077 -9.503 -16.356 1.00 82.75 170 PRO A C 1
ATOM 1399 O O . PRO A 1 170 ? 24.700 -10.382 -17.134 1.00 82.75 170 PRO A O 1
ATOM 1402 N N . LEU A 1 171 ? 25.249 -8.231 -16.720 1.00 84.69 171 LEU A N 1
ATOM 1403 C CA . LEU A 1 171 ? 25.031 -7.769 -18.086 1.00 84.69 171 LEU A CA 1
ATOM 1404 C C . LEU A 1 171 ? 26.051 -8.405 -19.044 1.00 84.69 171 LEU A C 1
ATOM 1406 O O . LEU A 1 171 ? 27.229 -8.534 -18.686 1.00 84.69 171 LEU A O 1
ATOM 1410 N N . PRO A 1 172 ? 25.632 -8.791 -20.262 1.00 84.19 172 PRO A N 1
ATOM 1411 C CA . PRO A 1 172 ? 26.534 -9.358 -21.253 1.00 84.19 172 PRO A CA 1
ATOM 1412 C C . PRO A 1 172 ? 27.612 -8.338 -21.635 1.00 84.19 172 PRO A C 1
ATOM 1414 O O . PRO A 1 172 ? 27.310 -7.204 -21.998 1.00 84.19 172 PRO A O 1
ATOM 1417 N N . THR A 1 173 ? 28.884 -8.735 -21.562 1.00 83.94 173 THR A N 1
ATOM 1418 C CA . THR A 1 173 ? 30.004 -7.878 -21.974 1.00 83.94 173 THR A CA 1
ATOM 1419 C C . THR A 1 173 ? 30.179 -7.931 -23.486 1.00 83.94 173 THR A C 1
ATOM 1421 O O . THR A 1 173 ? 30.407 -9.006 -24.047 1.00 83.94 173 THR A O 1
ATOM 1424 N N . VAL A 1 174 ? 30.124 -6.774 -24.141 1.00 83.25 174 VAL A N 1
ATOM 1425 C CA . VAL A 1 174 ? 30.343 -6.658 -25.585 1.00 83.25 174 VAL A CA 1
ATOM 1426 C C . VAL A 1 174 ? 31.833 -6.457 -25.855 1.00 83.25 174 VAL A C 1
ATOM 1428 O O . VAL A 1 174 ? 32.493 -5.640 -25.214 1.00 83.25 174 VAL A O 1
ATOM 1431 N N . LYS A 1 175 ? 32.385 -7.208 -26.812 1.00 80.56 175 LYS A N 1
ATOM 1432 C CA . LYS A 1 175 ? 33.764 -7.040 -27.289 1.00 80.56 175 LYS A CA 1
ATOM 1433 C C . LYS A 1 175 ? 33.736 -6.535 -28.726 1.00 80.56 175 LYS A C 1
ATOM 1435 O O . LYS A 1 175 ? 33.430 -7.310 -29.624 1.00 80.56 175 LYS A O 1
ATOM 1440 N N . LEU A 1 176 ? 34.091 -5.270 -28.932 1.00 78.69 176 LEU A N 1
ATOM 1441 C CA . LEU A 1 176 ? 34.319 -4.717 -30.266 1.00 78.69 176 LEU A CA 1
ATOM 1442 C C . LEU A 1 176 ? 35.783 -4.890 -30.678 1.00 78.69 176 LEU A C 1
ATOM 1444 O O . LEU A 1 176 ? 36.686 -4.842 -29.840 1.00 78.69 176 LEU A O 1
ATOM 1448 N N . ASN A 1 177 ? 36.029 -5.064 -31.977 1.00 68.50 177 ASN A N 1
ATOM 1449 C CA . ASN A 1 177 ? 37.380 -5.003 -32.528 1.00 68.50 177 ASN A CA 1
ATOM 1450 C C . ASN A 1 177 ? 37.777 -3.532 -32.741 1.00 68.50 177 ASN A C 1
ATOM 1452 O O . ASN A 1 177 ? 37.409 -2.910 -33.733 1.00 68.50 177 ASN A O 1
ATOM 1456 N N . LEU A 1 178 ? 38.507 -2.977 -31.773 1.00 63.78 178 LEU A N 1
ATOM 1457 C CA . LEU A 1 178 ? 38.785 -1.541 -31.649 1.00 63.78 178 LEU A CA 1
ATOM 1458 C C . LEU A 1 178 ? 39.959 -1.034 -32.490 1.00 63.78 178 LEU A C 1
ATOM 1460 O O . LEU A 1 178 ? 40.284 0.146 -32.403 1.00 63.78 178 LEU A O 1
ATOM 1464 N N . GLN A 1 179 ? 40.574 -1.872 -33.332 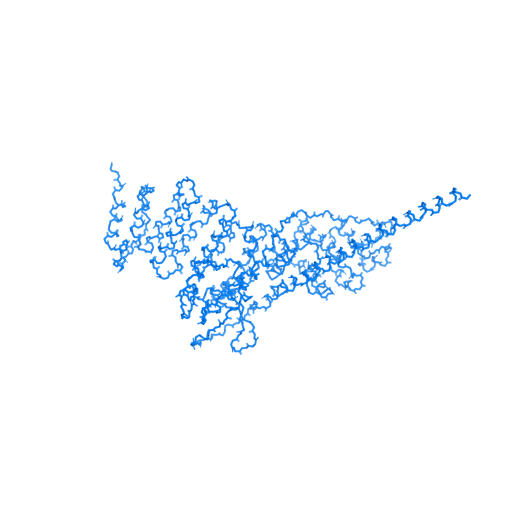1.00 61.72 179 GLN A N 1
ATOM 1465 C CA . GLN A 1 179 ? 41.699 -1.442 -34.175 1.00 61.72 179 GLN A CA 1
ATOM 1466 C C . GLN A 1 179 ? 41.344 -0.261 -35.104 1.00 61.72 179 GLN A C 1
ATOM 1468 O O . GLN A 1 179 ? 42.235 0.460 -35.539 1.00 61.72 179 GLN A O 1
ATOM 1473 N N . ALA A 1 180 ? 40.055 -0.022 -35.371 1.00 55.06 180 ALA A N 1
ATOM 1474 C CA . ALA A 1 180 ? 39.565 1.112 -36.160 1.00 55.06 180 ALA A CA 1
ATOM 1475 C C . ALA A 1 180 ? 39.273 2.396 -35.345 1.00 55.06 180 ALA A C 1
ATOM 1477 O O . ALA A 1 180 ? 38.997 3.432 -35.941 1.00 55.06 180 ALA A O 1
ATOM 1478 N N . LEU A 1 181 ? 39.312 2.349 -34.006 1.00 56.66 181 LEU A N 1
ATOM 1479 C CA . LEU A 1 181 ? 38.802 3.406 -33.114 1.00 56.66 181 LEU A CA 1
ATOM 1480 C C . LEU A 1 181 ? 39.872 4.104 -32.265 1.00 56.66 181 LEU A C 1
ATOM 1482 O O . LEU A 1 181 ? 39.545 5.020 -31.516 1.00 56.66 181 LEU A O 1
ATOM 1486 N N . GLU A 1 182 ? 41.148 3.724 -32.373 1.00 56.78 182 GLU A N 1
ATOM 1487 C CA . GLU A 1 182 ? 42.218 4.303 -31.542 1.00 56.78 182 GLU A CA 1
ATOM 1488 C C . GLU A 1 182 ? 42.476 5.802 -31.809 1.00 56.78 182 GLU A C 1
ATOM 1490 O O . GLU A 1 182 ? 43.145 6.450 -31.009 1.00 56.78 182 GLU A O 1
ATOM 1495 N N . HIS A 1 183 ? 41.928 6.384 -32.886 1.00 53.34 183 HIS A N 1
ATOM 1496 C CA . HIS A 1 183 ? 42.139 7.791 -33.245 1.00 53.34 183 HIS A CA 1
ATOM 1497 C C . HIS A 1 183 ? 40.822 8.480 -33.653 1.00 53.34 183 HIS A C 1
ATOM 1499 O O . HIS A 1 183 ? 40.277 8.200 -34.716 1.00 53.34 183 HIS A O 1
ATOM 1505 N N . GLY A 1 184 ? 40.332 9.423 -32.836 1.00 58.69 184 GLY A N 1
ATOM 1506 C CA . GLY A 1 184 ? 39.354 10.437 -33.275 1.00 58.69 184 GLY A CA 1
ATOM 1507 C C . GLY A 1 184 ? 37.872 10.199 -32.962 1.00 58.69 184 GLY A C 1
ATOM 1508 O O . GLY A 1 184 ? 37.041 10.992 -33.392 1.00 58.69 184 GLY A O 1
ATOM 1509 N N . TRP A 1 185 ? 37.506 9.168 -32.195 1.00 65.88 185 TRP A N 1
ATOM 1510 C CA . TRP A 1 185 ? 36.096 8.928 -31.844 1.00 65.88 185 TRP A CA 1
ATOM 1511 C C . TRP A 1 185 ? 35.517 9.951 -30.849 1.00 65.88 185 TRP A C 1
ATOM 1513 O O . TRP A 1 185 ? 34.300 10.087 -30.763 1.00 65.88 185 TRP A O 1
ATOM 1523 N N . GLU A 1 186 ? 36.362 10.693 -30.121 1.00 62.78 186 GLU A N 1
ATOM 1524 C CA . GLU A 1 186 ? 35.927 11.658 -29.095 1.00 62.78 186 GLU A CA 1
ATOM 1525 C C . GLU A 1 186 ? 35.107 12.834 -29.659 1.00 62.78 186 GLU A C 1
ATOM 1527 O O . GLU A 1 186 ? 34.368 13.472 -28.909 1.00 62.78 186 GLU A O 1
ATOM 1532 N N . GLU A 1 187 ? 35.197 13.085 -30.968 1.00 64.56 187 GLU A N 1
ATOM 1533 C CA . GLU A 1 187 ? 34.463 14.139 -31.684 1.00 64.56 187 GLU A CA 1
ATOM 1534 C C . GLU A 1 187 ? 33.370 13.584 -32.621 1.00 64.56 187 GLU A C 1
ATOM 1536 O O . GLU A 1 187 ? 32.640 14.349 -33.253 1.00 64.56 187 GLU A O 1
ATOM 1541 N N . MET A 1 188 ? 33.228 12.257 -32.725 1.00 69.81 188 MET A N 1
ATOM 1542 C CA . MET A 1 188 ? 32.276 11.623 -33.640 1.00 69.81 188 MET A CA 1
ATOM 1543 C C . MET A 1 188 ? 30.900 11.439 -32.993 1.00 69.81 188 MET A C 1
ATOM 1545 O O . MET A 1 188 ? 30.761 10.905 -31.896 1.00 69.81 188 MET A O 1
ATOM 1549 N N . THR A 1 189 ? 29.844 11.821 -33.715 1.00 79.12 189 THR A N 1
ATOM 1550 C CA . THR A 1 189 ? 28.457 11.486 -33.341 1.00 79.12 189 THR A CA 1
ATOM 1551 C C . THR A 1 189 ? 28.221 9.971 -33.431 1.00 79.12 189 THR A C 1
ATOM 1553 O O . THR A 1 189 ? 28.863 9.315 -34.254 1.00 79.12 189 THR A O 1
ATOM 1556 N N . LEU A 1 190 ? 27.224 9.430 -32.719 1.00 79.12 190 LEU A N 1
ATOM 1557 C CA . LEU A 1 190 ? 26.848 8.008 -32.823 1.00 79.12 190 LEU A CA 1
ATOM 1558 C C . LEU A 1 190 ? 26.575 7.549 -34.267 1.00 79.12 190 LEU A C 1
ATOM 1560 O O . LEU A 1 190 ? 27.005 6.468 -34.650 1.00 79.12 190 LEU A O 1
ATOM 1564 N N . GLU A 1 191 ? 25.943 8.386 -35.093 1.00 78.31 191 GLU A N 1
ATOM 1565 C CA . GLU A 1 191 ? 25.673 8.083 -36.508 1.00 78.31 191 GLU A CA 1
ATOM 1566 C C . GLU A 1 191 ? 26.961 7.829 -37.303 1.00 78.31 191 GLU A C 1
ATOM 1568 O O . GLU A 1 191 ? 27.073 6.846 -38.034 1.00 78.31 191 GLU A O 1
ATOM 1573 N N . HIS A 1 192 ? 27.972 8.680 -37.109 1.00 77.69 192 HIS A N 1
ATOM 1574 C CA . HIS A 1 192 ? 29.293 8.503 -37.710 1.00 77.69 192 HIS A CA 1
ATOM 1575 C C . HIS A 1 192 ? 29.985 7.230 -37.202 1.00 77.69 192 HIS A C 1
ATOM 1577 O O . HIS A 1 192 ? 30.669 6.563 -37.976 1.00 77.69 192 HIS A O 1
ATOM 1583 N N . LEU A 1 193 ? 29.798 6.851 -35.934 1.00 78.25 193 LEU A N 1
ATOM 1584 C CA . LEU A 1 193 ? 30.350 5.601 -35.400 1.00 78.25 193 LEU A CA 1
ATOM 1585 C C . LEU A 1 193 ? 29.689 4.371 -36.035 1.00 78.25 193 LEU A C 1
ATOM 1587 O O . LEU A 1 193 ? 30.392 3.435 -36.406 1.00 78.25 193 LEU A O 1
ATOM 1591 N N . PHE A 1 194 ? 28.371 4.392 -36.241 1.00 81.31 194 PHE A N 1
ATOM 1592 C CA . PHE A 1 194 ? 27.649 3.285 -36.881 1.00 81.31 194 PHE A CA 1
ATOM 1593 C C . PHE A 1 194 ? 28.041 3.077 -38.343 1.00 81.31 194 PHE A C 1
ATOM 1595 O O . PHE A 1 194 ? 28.039 1.950 -38.823 1.00 81.31 194 PHE A O 1
ATOM 1602 N N . MET A 1 195 ? 28.402 4.150 -39.050 1.00 78.69 195 MET A N 1
ATOM 1603 C CA . MET A 1 195 ? 28.852 4.058 -40.442 1.00 78.69 195 MET A CA 1
ATOM 1604 C C . MET A 1 195 ? 30.287 3.531 -40.575 1.00 78.69 195 MET A C 1
ATOM 1606 O O . MET A 1 195 ? 30.640 2.972 -41.612 1.00 78.69 195 MET A O 1
ATOM 1610 N N . ASN A 1 196 ? 31.120 3.713 -39.546 1.00 77.62 196 ASN A N 1
ATOM 1611 C CA . ASN A 1 196 ? 32.552 3.407 -39.600 1.00 77.62 196 ASN A CA 1
ATOM 1612 C C . ASN A 1 196 ? 32.934 2.086 -38.914 1.00 77.62 196 ASN A C 1
ATOM 1614 O O . ASN A 1 196 ? 33.994 1.530 -39.205 1.00 77.62 196 ASN A O 1
ATOM 1618 N N . ILE A 1 197 ? 32.098 1.571 -38.011 1.00 78.88 197 ILE A N 1
ATOM 1619 C CA . ILE A 1 197 ? 32.338 0.314 -37.300 1.00 78.88 197 ILE A CA 1
ATOM 1620 C C . ILE A 1 197 ? 31.467 -0.774 -37.927 1.00 78.88 197 ILE A C 1
ATOM 1622 O O . ILE A 1 197 ? 30.247 -0.664 -37.953 1.00 78.88 197 ILE A O 1
ATOM 1626 N N . ASN A 1 198 ? 32.091 -1.859 -38.393 1.00 79.62 198 ASN A N 1
ATOM 1627 C CA . ASN A 1 198 ? 31.380 -3.016 -38.941 1.00 79.62 198 ASN A CA 1
ATOM 1628 C C . ASN A 1 198 ? 30.827 -3.925 -37.823 1.00 79.62 198 ASN A C 1
ATOM 1630 O O . ASN A 1 198 ? 31.237 -5.078 -37.689 1.00 79.62 198 ASN A O 1
ATOM 1634 N N . ASP A 1 199 ? 29.941 -3.376 -36.994 1.00 81.94 199 ASP A N 1
ATOM 1635 C CA . ASP A 1 199 ? 29.169 -4.082 -35.968 1.00 81.94 199 ASP A CA 1
ATOM 1636 C C . ASP A 1 199 ? 27.760 -3.466 -35.883 1.00 81.94 199 ASP A C 1
ATOM 1638 O O . ASP A 1 199 ? 27.476 -2.439 -36.499 1.00 81.94 199 ASP A O 1
ATOM 1642 N N . SER A 1 200 ? 26.856 -4.096 -35.138 1.00 83.00 200 SER A N 1
ATOM 1643 C CA . SER A 1 200 ? 25.515 -3.555 -34.917 1.00 83.00 200 SER A CA 1
ATOM 1644 C C . SER A 1 200 ? 25.570 -2.229 -34.133 1.00 83.00 200 SER A C 1
ATOM 1646 O O . SER A 1 200 ? 26.330 -2.132 -33.159 1.00 83.00 200 SER A O 1
ATOM 1648 N N . PRO A 1 201 ? 24.759 -1.216 -34.510 1.00 82.44 201 PRO A N 1
ATOM 1649 C CA . PRO A 1 201 ? 24.576 0.027 -33.750 1.00 82.44 201 PRO A CA 1
ATOM 1650 C C . PRO A 1 201 ? 24.402 -0.198 -32.245 1.00 82.44 201 PRO A C 1
ATOM 1652 O O . PRO A 1 201 ? 24.951 0.510 -31.401 1.00 82.44 201 PRO A O 1
ATOM 1655 N N . GLU A 1 202 ? 23.674 -1.250 -31.915 1.00 81.50 202 GLU A N 1
ATOM 1656 C CA . GLU A 1 202 ? 23.388 -1.723 -30.579 1.00 81.50 202 GLU A CA 1
ATOM 1657 C C . GLU A 1 202 ? 24.625 -2.168 -29.791 1.00 81.50 202 GLU A C 1
ATOM 1659 O O . GLU A 1 202 ? 24.831 -1.729 -28.656 1.00 81.50 202 GLU A O 1
ATOM 1664 N N . ASN A 1 203 ? 25.476 -3.005 -30.391 1.00 83.88 203 ASN A N 1
ATOM 1665 C CA . ASN A 1 203 ? 26.736 -3.427 -29.778 1.00 83.88 203 ASN A CA 1
ATOM 1666 C C . ASN A 1 203 ? 27.681 -2.241 -29.590 1.00 83.88 203 ASN A C 1
ATOM 1668 O O . ASN A 1 203 ? 28.386 -2.175 -28.583 1.00 83.88 203 ASN A O 1
ATOM 1672 N N . ILE A 1 204 ? 27.668 -1.291 -30.529 1.00 86.06 204 ILE A N 1
ATOM 1673 C CA . ILE A 1 204 ? 28.453 -0.057 -30.441 1.00 86.06 204 ILE A CA 1
ATOM 1674 C C . ILE A 1 204 ? 28.020 0.758 -29.220 1.00 86.06 204 ILE A C 1
ATOM 1676 O O . ILE A 1 204 ? 28.862 1.111 -28.395 1.00 86.06 204 ILE A O 1
ATOM 1680 N N . ILE A 1 205 ? 26.715 0.987 -29.047 1.00 87.81 205 ILE A N 1
ATOM 1681 C CA . ILE A 1 205 ? 26.172 1.704 -27.885 1.00 87.81 205 ILE A CA 1
ATOM 1682 C C . ILE A 1 205 ? 26.525 0.994 -26.572 1.00 87.81 205 ILE A C 1
ATOM 1684 O O . ILE A 1 205 ? 27.044 1.626 -25.647 1.00 87.81 205 ILE A O 1
ATOM 1688 N N . LEU A 1 206 ? 26.257 -0.312 -26.478 1.00 87.31 206 LEU A N 1
ATOM 1689 C CA . LEU A 1 206 ? 26.524 -1.084 -25.263 1.00 87.31 206 LEU A CA 1
ATOM 1690 C C . LEU A 1 206 ? 28.008 -1.069 -24.902 1.00 87.31 206 LEU A C 1
ATOM 1692 O O . LEU A 1 206 ? 28.361 -0.889 -23.737 1.00 87.31 206 LEU A O 1
ATOM 1696 N N . TRP A 1 207 ? 28.883 -1.206 -25.897 1.00 88.56 207 TRP A N 1
ATOM 1697 C CA . TRP A 1 207 ? 30.320 -1.145 -25.684 1.00 88.56 207 TRP A CA 1
ATOM 1698 C C . TRP A 1 207 ? 30.766 0.225 -25.157 1.00 88.56 207 TRP A C 1
ATOM 1700 O O . TRP A 1 207 ? 31.559 0.263 -24.210 1.00 88.56 207 TRP A O 1
ATOM 1710 N N . ILE A 1 208 ? 30.238 1.331 -25.707 1.00 87.56 208 ILE A N 1
ATOM 1711 C CA . ILE A 1 208 ? 30.532 2.691 -25.222 1.00 87.56 208 ILE A CA 1
ATOM 1712 C C . ILE A 1 208 ? 30.145 2.805 -23.748 1.00 87.56 208 ILE A C 1
ATOM 1714 O O . ILE A 1 208 ? 30.972 3.203 -22.934 1.00 87.56 208 ILE A O 1
ATOM 1718 N N . LEU A 1 209 ? 28.932 2.393 -23.376 1.00 89.06 209 LEU A N 1
ATOM 1719 C CA . LEU A 1 209 ? 28.472 2.477 -21.988 1.00 89.06 209 LEU A CA 1
ATOM 1720 C C . LEU A 1 209 ? 29.279 1.593 -21.022 1.00 89.06 209 LEU A C 1
ATOM 1722 O O . LEU A 1 209 ? 29.452 1.953 -19.860 1.00 89.06 209 LEU A O 1
ATOM 1726 N N . GLN A 1 210 ? 29.786 0.447 -21.482 1.00 88.94 210 GLN A N 1
ATOM 1727 C CA . GLN A 1 210 ? 30.577 -0.473 -20.655 1.00 88.94 210 GLN A CA 1
ATOM 1728 C C . GLN A 1 210 ? 32.029 -0.022 -20.459 1.00 88.94 210 GLN A C 1
ATOM 1730 O O . GLN A 1 210 ? 32.596 -0.253 -19.393 1.00 88.94 210 GLN A O 1
ATOM 1735 N N . ASN A 1 211 ? 32.644 0.600 -21.469 1.00 86.38 211 ASN A N 1
ATOM 1736 C CA . ASN A 1 211 ? 34.071 0.950 -21.450 1.00 86.38 211 ASN A CA 1
ATOM 1737 C C . ASN A 1 211 ? 34.319 2.436 -21.169 1.00 86.38 211 ASN A C 1
ATOM 1739 O O . ASN A 1 211 ? 35.396 2.801 -20.702 1.00 86.38 211 ASN A O 1
ATOM 1743 N N . ARG A 1 212 ? 33.335 3.292 -21.460 1.00 85.62 212 ARG A N 1
ATOM 1744 C CA . ARG A 1 212 ? 33.364 4.751 -21.293 1.00 85.62 212 ARG A CA 1
ATOM 1745 C C . ARG A 1 212 ? 32.072 5.227 -20.622 1.00 85.62 212 ARG A C 1
ATOM 1747 O O . ARG A 1 212 ? 31.298 5.982 -21.216 1.00 85.62 212 ARG A O 1
ATOM 1754 N N . PRO A 1 213 ? 31.819 4.780 -19.378 1.00 85.56 213 PRO A N 1
ATOM 1755 C CA . PRO A 1 213 ? 30.611 5.144 -18.647 1.00 85.56 213 PRO A CA 1
ATOM 1756 C C . PRO A 1 213 ? 30.484 6.660 -18.447 1.00 85.56 213 PRO A C 1
ATOM 1758 O O . PRO A 1 213 ? 29.366 7.146 -18.399 1.00 85.56 213 PRO A O 1
ATOM 1761 N N . ASP A 1 214 ? 31.589 7.420 -18.482 1.00 84.06 214 ASP A N 1
ATOM 1762 C CA . ASP A 1 214 ? 31.628 8.892 -18.476 1.00 84.06 214 ASP A CA 1
ATOM 1763 C C . ASP A 1 214 ? 30.859 9.551 -19.638 1.00 84.06 214 ASP A C 1
ATOM 1765 O O . ASP A 1 214 ? 30.521 10.733 -19.580 1.00 84.06 214 ASP A O 1
ATOM 1769 N N . ARG A 1 215 ? 30.574 8.805 -20.713 1.00 84.94 215 ARG A N 1
ATOM 1770 C CA . ARG A 1 215 ? 29.934 9.311 -21.938 1.00 84.94 215 ARG A CA 1
ATOM 1771 C C . ARG A 1 215 ? 28.450 8.973 -22.053 1.00 84.94 215 ARG A C 1
ATOM 1773 O O . ARG A 1 215 ? 27.855 9.207 -23.106 1.00 84.94 215 ARG A O 1
ATOM 1780 N N . TYR A 1 216 ? 27.826 8.475 -20.990 1.00 88.62 216 TYR A N 1
ATOM 1781 C CA . TYR A 1 216 ? 26.421 8.064 -21.005 1.00 88.62 216 TYR A CA 1
ATOM 1782 C C . TYR A 1 216 ? 25.450 9.165 -21.481 1.00 88.62 216 TYR A C 1
ATOM 1784 O O . TYR A 1 216 ? 24.511 8.868 -22.213 1.00 88.62 216 TYR A O 1
ATOM 1792 N N . ASN A 1 217 ? 25.714 10.443 -21.185 1.00 85.44 217 ASN A N 1
ATOM 1793 C CA . ASN A 1 217 ? 24.898 11.573 -21.658 1.00 85.44 217 ASN A CA 1
ATOM 1794 C C . ASN A 1 217 ? 24.891 11.737 -23.185 1.00 85.44 217 ASN A C 1
ATOM 1796 O O . ASN A 1 217 ? 23.855 12.038 -23.787 1.00 85.44 217 ASN A O 1
ATOM 1800 N N . VAL A 1 218 ? 26.037 11.503 -23.829 1.00 85.44 218 VAL A N 1
ATOM 1801 C CA . VAL A 1 218 ? 26.153 11.517 -25.296 1.00 85.44 218 VAL A CA 1
ATOM 1802 C C . VAL A 1 218 ? 25.371 10.348 -25.886 1.00 85.44 218 VAL A C 1
ATOM 1804 O O . VAL A 1 218 ? 24.679 10.508 -26.888 1.00 85.44 218 VAL A O 1
ATOM 1807 N N . VAL A 1 219 ? 25.419 9.188 -25.227 1.00 87.81 219 VAL A N 1
ATOM 1808 C CA . VAL A 1 219 ? 24.643 8.013 -25.631 1.00 87.81 219 VAL A CA 1
ATOM 1809 C C . VAL A 1 219 ? 23.143 8.284 -25.520 1.00 87.81 219 VAL A C 1
ATOM 1811 O O . VAL A 1 219 ? 22.433 8.127 -26.507 1.00 87.81 219 VAL A O 1
ATOM 1814 N N . MET A 1 220 ? 22.656 8.758 -24.369 1.00 89.44 220 MET A N 1
ATOM 1815 C CA . MET A 1 220 ? 21.228 9.030 -24.166 1.00 89.44 220 MET A CA 1
ATOM 1816 C C . MET A 1 220 ? 20.679 10.049 -25.173 1.00 89.44 220 MET A C 1
ATOM 1818 O O . MET A 1 220 ? 19.612 9.841 -25.745 1.00 89.44 220 MET A O 1
ATOM 1822 N N . SER A 1 221 ? 21.413 11.140 -25.414 1.00 88.00 221 SER A N 1
ATOM 1823 C CA . SER A 1 221 ? 21.001 12.179 -26.367 1.00 88.00 221 SER A CA 1
ATOM 1824 C C . SER A 1 221 ? 21.063 11.702 -27.815 1.00 88.00 221 SER A C 1
ATOM 1826 O O . SER A 1 221 ? 20.130 11.947 -28.579 1.00 88.00 221 SER A O 1
ATOM 1828 N N . GLY A 1 222 ? 22.122 10.978 -28.177 1.00 86.12 222 GLY A N 1
ATOM 1829 C CA . GLY A 1 222 ? 22.295 10.429 -29.513 1.00 86.12 222 GLY A CA 1
ATOM 1830 C C . GLY A 1 222 ? 21.297 9.319 -29.843 1.00 86.12 222 GLY A C 1
ATOM 1831 O O . GLY A 1 222 ? 20.914 9.199 -30.997 1.00 86.12 222 GLY A O 1
ATOM 1832 N N . MET A 1 223 ? 20.825 8.543 -28.862 1.00 88.88 223 MET A N 1
ATOM 1833 C CA . MET A 1 223 ? 19.850 7.468 -29.084 1.00 88.88 223 MET A CA 1
ATOM 1834 C C . MET A 1 223 ? 18.464 7.962 -29.501 1.00 88.88 223 MET A C 1
ATOM 1836 O O . MET A 1 223 ? 17.778 7.261 -30.239 1.00 88.88 223 MET A O 1
ATOM 1840 N N . LEU A 1 224 ? 18.040 9.148 -29.055 1.00 89.00 224 LEU A N 1
ATOM 1841 C CA . LEU A 1 224 ? 16.701 9.677 -29.343 1.00 89.00 224 LEU A CA 1
ATOM 1842 C C . LEU A 1 224 ? 16.345 9.685 -30.845 1.00 89.00 224 LEU A C 1
ATOM 1844 O O . LEU A 1 224 ? 15.298 9.137 -31.185 1.00 89.00 224 LEU A O 1
ATOM 1848 N N . PRO A 1 225 ? 17.171 10.240 -31.758 1.00 86.81 225 PRO A N 1
ATOM 1849 C CA . PRO A 1 225 ? 16.903 10.177 -33.202 1.00 86.81 225 PRO A CA 1
ATOM 1850 C C . PRO A 1 225 ? 17.096 8.780 -33.822 1.00 86.81 225 PRO A C 1
ATOM 1852 O O . PRO A 1 225 ? 16.654 8.538 -34.947 1.00 86.81 225 PRO A O 1
ATOM 1855 N N . LEU A 1 226 ? 17.757 7.860 -33.113 1.00 85.38 226 LEU A N 1
ATOM 1856 C CA . LEU A 1 226 ? 18.100 6.525 -33.611 1.00 85.38 226 LEU A CA 1
ATOM 1857 C C . LEU A 1 226 ? 17.018 5.475 -33.321 1.00 85.38 226 LEU A C 1
ATOM 1859 O O . LEU A 1 226 ? 16.960 4.446 -34.000 1.00 85.38 226 LEU A O 1
ATOM 1863 N N . ILE A 1 227 ? 16.158 5.719 -32.328 1.00 86.81 227 ILE A N 1
ATOM 1864 C CA . ILE A 1 227 ? 15.020 4.846 -32.019 1.00 86.81 227 ILE A CA 1
ATOM 1865 C C . ILE A 1 227 ? 14.051 4.832 -33.206 1.00 86.81 227 ILE A C 1
ATOM 1867 O O . ILE A 1 227 ? 13.571 5.868 -33.661 1.00 86.81 227 ILE A O 1
ATOM 1871 N N . GLY A 1 228 ? 13.763 3.634 -33.716 1.00 78.31 228 GLY A N 1
ATOM 1872 C CA . GLY A 1 228 ? 12.879 3.418 -34.862 1.00 78.31 228 GLY A CA 1
ATOM 1873 C C . GLY A 1 228 ? 13.528 3.602 -36.239 1.00 78.31 228 GLY A C 1
ATOM 1874 O O . GLY A 1 228 ? 12.877 3.295 -37.238 1.00 78.31 228 GLY A O 1
ATOM 1875 N N . THR A 1 229 ? 14.784 4.057 -36.314 1.00 82.31 229 THR A N 1
ATOM 1876 C CA . THR A 1 229 ? 15.574 4.089 -37.559 1.00 82.31 229 THR A CA 1
ATOM 1877 C C . THR A 1 229 ? 16.648 3.006 -37.558 1.00 82.31 229 THR A C 1
ATOM 1879 O O . THR A 1 229 ? 16.653 2.153 -38.442 1.00 82.31 229 THR A O 1
ATOM 1882 N N . TYR A 1 230 ? 17.517 3.016 -36.545 1.00 75.94 230 TYR A N 1
ATOM 1883 C CA . TYR A 1 230 ? 18.615 2.061 -36.375 1.00 75.94 230 TYR A CA 1
ATOM 1884 C C . TYR A 1 230 ? 18.417 1.137 -35.173 1.00 75.94 230 TYR A C 1
ATOM 1886 O O . TYR A 1 230 ? 18.940 0.033 -35.185 1.00 75.94 230 TYR A O 1
ATOM 1894 N N . LEU A 1 231 ? 17.659 1.569 -34.159 1.00 81.44 231 LEU A N 1
ATOM 1895 C CA . LEU A 1 231 ? 17.367 0.791 -32.955 1.00 81.44 231 LEU A CA 1
ATOM 1896 C C . LEU A 1 231 ? 15.903 0.348 -32.977 1.00 81.44 231 LEU A C 1
ATOM 1898 O O . LEU A 1 231 ? 15.010 1.137 -32.655 1.00 81.44 231 LEU A O 1
ATOM 1902 N N . ASP A 1 232 ? 15.657 -0.904 -33.366 1.00 82.00 232 ASP A N 1
ATOM 1903 C CA . ASP A 1 232 ? 14.296 -1.460 -33.491 1.00 82.00 232 ASP A CA 1
ATOM 1904 C C . ASP A 1 232 ? 14.083 -2.766 -32.705 1.00 82.00 232 ASP A C 1
ATOM 1906 O O . ASP A 1 232 ? 13.036 -3.408 -32.787 1.00 82.00 232 ASP A O 1
ATOM 1910 N N . HIS A 1 233 ? 15.074 -3.161 -31.903 1.00 84.12 233 HIS A N 1
ATOM 1911 C CA . HIS A 1 233 ? 15.027 -4.364 -31.080 1.00 84.12 233 HIS A CA 1
ATOM 1912 C C . HIS A 1 233 ? 14.874 -4.013 -29.599 1.00 84.12 233 HIS A C 1
ATOM 1914 O O . HIS A 1 233 ? 15.820 -3.569 -28.945 1.00 84.12 233 HIS A O 1
ATOM 1920 N N . LEU A 1 234 ? 13.677 -4.262 -29.058 1.00 86.25 234 LEU A N 1
ATOM 1921 C CA . LEU A 1 234 ? 13.340 -3.960 -27.665 1.00 86.25 234 LEU A CA 1
ATOM 1922 C C . LEU A 1 234 ? 14.272 -4.660 -26.662 1.00 86.25 234 LEU A C 1
ATOM 1924 O O . LEU A 1 234 ? 14.670 -4.040 -25.682 1.00 86.25 234 LEU A O 1
ATOM 1928 N N . GLU A 1 235 ? 14.674 -5.904 -26.940 1.00 85.19 235 GLU A N 1
ATOM 1929 C CA . GLU A 1 235 ? 15.616 -6.670 -26.104 1.00 85.19 235 GLU A CA 1
ATOM 1930 C C . GLU A 1 235 ? 16.954 -5.943 -25.922 1.00 85.19 235 GLU A C 1
ATOM 1932 O O . GLU A 1 235 ? 17.561 -5.996 -24.856 1.00 85.19 235 GLU A O 1
ATOM 1937 N N . ILE A 1 236 ? 17.423 -5.235 -26.950 1.00 83.69 236 ILE A N 1
ATOM 1938 C CA . ILE A 1 236 ? 18.709 -4.546 -26.881 1.00 83.69 236 ILE A CA 1
ATOM 1939 C C . ILE A 1 236 ? 18.555 -3.170 -26.235 1.00 83.69 236 ILE A C 1
ATOM 1941 O O . ILE A 1 236 ? 19.384 -2.764 -25.422 1.00 83.69 236 ILE A O 1
ATOM 1945 N N . ILE A 1 237 ? 17.462 -2.474 -26.536 1.00 88.62 237 ILE A N 1
ATOM 1946 C CA . ILE A 1 237 ? 17.100 -1.237 -25.838 1.00 88.62 237 ILE A CA 1
ATOM 1947 C C . ILE A 1 237 ? 17.006 -1.490 -24.331 1.00 88.62 237 ILE A C 1
ATOM 1949 O O . ILE A 1 237 ? 17.499 -0.682 -23.547 1.00 88.62 237 ILE A O 1
ATOM 1953 N N . GLU A 1 238 ? 16.453 -2.632 -23.923 1.00 91.44 238 GLU A N 1
ATOM 1954 C CA . GLU A 1 238 ? 16.429 -3.055 -22.528 1.00 91.44 238 GLU A CA 1
ATOM 1955 C C . GLU A 1 238 ? 17.841 -3.163 -21.932 1.00 91.44 238 GLU A C 1
ATOM 1957 O O . GLU A 1 238 ? 18.096 -2.587 -20.876 1.00 91.44 238 GLU A O 1
ATOM 1962 N N . LEU A 1 239 ? 18.780 -3.833 -22.614 1.00 90.38 239 LEU A N 1
ATOM 1963 C CA . LEU A 1 239 ? 20.175 -3.941 -22.159 1.00 90.38 239 LEU A CA 1
ATOM 1964 C C . LEU A 1 239 ? 20.836 -2.566 -22.006 1.00 90.38 239 LEU A C 1
ATOM 1966 O O . LEU A 1 239 ? 21.585 -2.331 -21.055 1.00 90.38 239 LEU A O 1
ATOM 1970 N N . VAL A 1 240 ? 20.553 -1.647 -22.930 1.00 90.38 240 VAL A N 1
ATOM 1971 C CA . VAL A 1 240 ? 21.068 -0.277 -22.869 1.00 90.38 240 VAL A CA 1
ATOM 1972 C C . VAL A 1 240 ? 20.485 0.466 -21.666 1.00 90.38 240 VAL A C 1
ATOM 1974 O O . VAL A 1 240 ? 21.236 1.077 -20.906 1.00 90.38 240 VAL A O 1
ATOM 1977 N N . ILE A 1 241 ? 19.174 0.361 -21.435 1.00 92.69 241 ILE A N 1
ATOM 1978 C CA . ILE A 1 241 ? 18.495 0.928 -20.262 1.00 92.69 241 ILE A CA 1
ATOM 1979 C C . ILE A 1 241 ? 19.084 0.359 -18.965 1.00 92.69 241 ILE A C 1
ATOM 1981 O O . ILE A 1 241 ? 19.412 1.122 -18.059 1.00 92.69 241 ILE A O 1
ATOM 1985 N N . GLN A 1 242 ? 19.273 -0.961 -18.878 1.00 91.88 242 GLN A N 1
ATOM 1986 C CA . GLN A 1 242 ? 19.889 -1.606 -17.716 1.00 91.88 242 GLN A CA 1
ATOM 1987 C C . GLN A 1 242 ? 21.298 -1.062 -17.449 1.00 91.88 242 GLN A C 1
ATOM 1989 O O . GLN A 1 242 ? 21.651 -0.793 -16.301 1.00 91.88 242 GLN A O 1
ATOM 1994 N N . GLN A 1 243 ? 22.099 -0.870 -18.499 1.00 91.00 243 GLN A N 1
ATOM 1995 C CA . GLN A 1 243 ? 23.448 -0.330 -18.369 1.00 91.00 243 GLN A CA 1
ATOM 1996 C C . GLN A 1 243 ? 23.438 1.145 -17.933 1.00 91.00 243 GLN A C 1
ATOM 1998 O O . GLN A 1 243 ? 24.252 1.528 -17.097 1.00 91.00 243 GLN A O 1
ATOM 2003 N N . LEU A 1 244 ? 22.511 1.963 -18.441 1.00 92.56 244 LEU A N 1
ATOM 2004 C CA . LEU A 1 244 ? 22.341 3.357 -18.011 1.00 92.56 244 LEU A CA 1
ATOM 2005 C C . LEU A 1 244 ? 21.940 3.452 -16.532 1.00 92.56 244 LEU A C 1
ATOM 2007 O O . LEU A 1 244 ? 22.542 4.218 -15.784 1.00 92.56 244 LEU A O 1
ATOM 2011 N N . LEU A 1 245 ? 20.984 2.629 -16.092 1.00 91.75 245 LEU A N 1
ATOM 2012 C CA . LEU A 1 245 ? 20.572 2.550 -14.686 1.00 91.75 245 LEU A CA 1
ATOM 2013 C C . LEU A 1 245 ? 21.718 2.076 -13.784 1.00 91.75 245 LEU A C 1
ATOM 2015 O O . LEU A 1 245 ? 21.885 2.573 -12.674 1.00 91.75 245 LEU A O 1
ATOM 2019 N N . LYS A 1 246 ? 22.545 1.140 -14.262 1.00 90.75 246 LYS A N 1
ATOM 2020 C CA . LYS A 1 246 ? 23.747 0.709 -13.544 1.00 90.75 246 LYS A CA 1
ATOM 2021 C C . LYS A 1 246 ? 24.747 1.860 -13.382 1.00 90.75 246 LYS A C 1
ATOM 2023 O O . LYS A 1 246 ? 25.246 2.075 -12.282 1.00 90.75 246 LYS A O 1
ATOM 2028 N N . ILE A 1 247 ? 25.009 2.618 -14.448 1.00 89.25 247 ILE A N 1
ATOM 2029 C CA . ILE A 1 247 ? 25.909 3.781 -14.403 1.00 89.25 247 ILE A CA 1
ATOM 2030 C C . ILE A 1 247 ? 25.395 4.821 -13.403 1.00 89.25 247 ILE A C 1
ATOM 2032 O O . ILE A 1 247 ? 26.185 5.310 -12.598 1.00 89.25 247 ILE A O 1
ATOM 2036 N N . SER A 1 248 ? 24.085 5.098 -13.387 1.00 88.19 248 SER A N 1
ATOM 2037 C CA . SER A 1 248 ? 23.493 6.052 -12.438 1.00 88.19 248 SER A CA 1
ATOM 2038 C C . SER A 1 248 ? 23.705 5.636 -10.978 1.00 88.19 248 SER A C 1
ATOM 2040 O O . SER A 1 248 ? 23.804 6.483 -10.100 1.00 88.19 248 SER A O 1
ATOM 2042 N N . GLN A 1 249 ? 23.761 4.332 -10.699 1.00 86.31 249 GLN A N 1
ATOM 2043 C CA . GLN A 1 249 ? 23.982 3.806 -9.350 1.00 86.31 249 GLN A CA 1
ATOM 2044 C C . GLN A 1 249 ? 25.461 3.820 -8.946 1.00 86.31 249 GLN A C 1
ATOM 2046 O O . GLN A 1 249 ? 25.769 3.961 -7.765 1.00 86.31 249 GLN A O 1
ATOM 2051 N N . GLU A 1 250 ? 26.377 3.666 -9.906 1.00 87.25 250 GLU A N 1
ATOM 2052 C CA . GLU A 1 250 ? 27.820 3.552 -9.655 1.00 87.25 250 GLU A CA 1
ATOM 2053 C C . GLU A 1 250 ? 28.559 4.903 -9.676 1.00 87.25 250 GLU A C 1
ATOM 2055 O O . GLU A 1 250 ? 29.535 5.066 -8.944 1.00 87.25 250 GLU A O 1
ATOM 2060 N N . GLN A 1 251 ? 28.134 5.867 -10.503 1.00 78.31 251 GLN A N 1
ATOM 2061 C CA . GLN A 1 251 ? 28.919 7.074 -10.817 1.00 78.31 251 GLN A CA 1
ATOM 2062 C C . GLN A 1 251 ? 28.432 8.379 -10.180 1.00 78.31 251 GLN A C 1
ATOM 2064 O O . GLN A 1 251 ? 29.024 9.420 -10.462 1.00 78.31 251 GLN A O 1
ATOM 2069 N N . SER A 1 252 ? 27.455 8.318 -9.271 1.00 73.81 252 SER A N 1
ATOM 2070 C CA . SER A 1 252 ? 26.567 9.405 -8.803 1.00 73.81 252 SER A CA 1
ATOM 2071 C C . SER A 1 252 ? 25.251 9.390 -9.565 1.00 73.81 252 SER A C 1
ATOM 2073 O O . SER A 1 252 ? 25.226 9.210 -10.781 1.00 73.81 252 SER A O 1
ATOM 2075 N N . ASP A 1 253 ? 24.163 9.593 -8.831 1.00 84.00 253 ASP A N 1
ATOM 2076 C CA . ASP A 1 253 ? 22.829 9.643 -9.412 1.00 84.00 253 ASP A CA 1
ATOM 2077 C C . ASP A 1 253 ? 22.719 10.721 -10.486 1.00 84.00 253 ASP A C 1
ATOM 2079 O O . ASP A 1 253 ? 23.358 11.772 -10.395 1.00 84.00 253 ASP A O 1
ATOM 2083 N N . PHE A 1 254 ? 21.849 10.476 -11.464 1.00 88.12 254 PHE A N 1
ATOM 2084 C CA . PHE A 1 254 ? 21.538 11.454 -12.496 1.00 88.12 254 PHE A CA 1
ATOM 2085 C C . PHE A 1 254 ? 21.056 12.769 -11.879 1.00 88.12 254 PHE A C 1
ATOM 2087 O O . PHE A 1 254 ? 20.184 12.795 -11.003 1.00 88.12 254 PHE A O 1
ATOM 2094 N N . ASN A 1 255 ? 21.603 13.873 -12.377 1.00 89.81 255 ASN A N 1
ATOM 2095 C CA . ASN A 1 255 ? 21.120 15.211 -12.078 1.00 89.81 255 ASN A CA 1
ATOM 2096 C C . ASN A 1 255 ? 19.757 15.472 -12.755 1.00 89.81 255 ASN A C 1
ATOM 2098 O O . ASN A 1 255 ? 19.204 14.631 -13.464 1.00 89.81 255 ASN A O 1
ATOM 2102 N N . GLU A 1 256 ? 19.169 16.649 -12.534 1.00 89.69 256 GLU A N 1
ATOM 2103 C CA . GLU A 1 256 ? 17.835 16.963 -13.061 1.00 89.69 256 GLU A CA 1
ATOM 2104 C C . GLU A 1 256 ? 17.760 16.941 -14.602 1.00 89.69 256 GLU A C 1
ATOM 2106 O O . GLU A 1 256 ? 16.769 16.472 -15.168 1.00 89.69 256 GLU A O 1
ATOM 2111 N N . GLU A 1 257 ? 18.794 17.414 -15.301 1.00 90.31 257 GLU A N 1
ATOM 2112 C CA . GLU A 1 257 ? 18.834 17.408 -16.768 1.00 90.31 257 GLU A CA 1
ATOM 2113 C C . GLU A 1 257 ? 18.982 15.988 -17.321 1.00 90.31 257 GLU A C 1
ATOM 2115 O O . GLU A 1 257 ? 18.301 15.619 -18.280 1.00 90.31 257 GLU A O 1
ATOM 2120 N N . GLU A 1 258 ? 19.815 15.177 -16.676 1.00 91.00 258 GLU A N 1
ATOM 2121 C CA . GLU A 1 258 ? 20.060 13.776 -17.020 1.00 91.00 258 GLU A CA 1
ATOM 2122 C C . GLU A 1 258 ? 18.806 12.928 -16.788 1.00 91.00 258 GLU A C 1
ATOM 2124 O O . GLU A 1 258 ? 18.412 12.158 -17.665 1.00 91.00 258 GLU A O 1
ATOM 2129 N N . ASN A 1 259 ? 18.094 13.154 -15.679 1.00 91.81 259 ASN A N 1
ATOM 2130 C CA . ASN A 1 259 ? 16.792 12.541 -15.419 1.00 91.81 259 ASN A CA 1
ATOM 2131 C C . ASN A 1 259 ? 15.772 12.901 -16.506 1.00 91.81 259 ASN A C 1
ATOM 2133 O O . ASN A 1 259 ? 15.084 12.024 -17.027 1.00 91.81 259 ASN A O 1
ATOM 2137 N N . ARG A 1 260 ? 15.690 14.179 -16.905 1.00 92.00 260 ARG A N 1
ATOM 2138 C CA . ARG A 1 260 ? 14.798 14.614 -17.996 1.00 92.00 260 ARG A CA 1
ATOM 2139 C C . ARG A 1 260 ? 15.173 13.977 -19.332 1.00 92.00 260 ARG A C 1
ATOM 2141 O O . ARG A 1 260 ? 14.286 13.695 -20.137 1.00 92.00 260 ARG A O 1
ATOM 2148 N N . LEU A 1 261 ? 16.463 13.788 -19.599 1.00 92.44 261 LEU A N 1
ATOM 2149 C CA . LEU A 1 261 ? 16.938 13.143 -20.819 1.00 92.44 261 LEU A CA 1
ATOM 2150 C C . LEU A 1 261 ? 16.594 11.649 -20.829 1.00 92.44 261 LEU A C 1
ATOM 2152 O O . LEU A 1 261 ? 16.097 11.148 -21.836 1.00 92.44 261 LEU A O 1
ATOM 2156 N N . PHE A 1 262 ? 16.780 10.968 -19.702 1.00 94.12 262 PHE A N 1
ATOM 2157 C CA . PHE A 1 262 ? 16.419 9.564 -19.546 1.00 94.12 262 PHE A CA 1
ATOM 2158 C C . PHE A 1 262 ? 14.902 9.343 -19.657 1.00 94.12 262 PHE A C 1
ATOM 2160 O O . PHE A 1 262 ? 14.461 8.459 -20.384 1.00 94.12 262 PHE A O 1
ATOM 2167 N N . GLU A 1 263 ? 14.080 10.202 -19.051 1.00 92.81 263 GLU A N 1
ATOM 2168 C CA . GLU A 1 263 ? 12.614 10.168 -19.201 1.00 92.81 263 GLU A CA 1
ATOM 2169 C C . GLU A 1 263 ? 12.177 10.377 -20.664 1.00 92.81 263 GLU A C 1
ATOM 2171 O O . GLU A 1 263 ? 11.274 9.700 -21.156 1.00 92.81 263 GLU A O 1
ATOM 2176 N N . LYS A 1 264 ? 12.845 11.273 -21.409 1.00 93.12 264 LYS A N 1
ATOM 2177 C CA . LYS A 1 264 ? 12.605 11.426 -22.857 1.00 93.12 264 LYS A CA 1
ATOM 2178 C C . LYS A 1 264 ? 12.961 10.160 -23.632 1.00 93.12 264 LYS A C 1
ATOM 2180 O O . LYS A 1 264 ? 12.248 9.826 -24.574 1.00 93.12 264 LYS A O 1
ATOM 2185 N N . LEU A 1 265 ? 14.040 9.477 -23.248 1.00 93.06 265 LEU A N 1
ATOM 2186 C CA . LEU A 1 265 ? 14.443 8.212 -23.856 1.00 93.06 265 LEU A CA 1
ATOM 2187 C C . LEU A 1 265 ? 13.385 7.132 -23.612 1.00 93.06 265 LEU A C 1
ATOM 2189 O O . LEU A 1 265 ? 12.930 6.517 -24.571 1.00 93.06 265 LEU A O 1
ATOM 2193 N N . LEU A 1 266 ? 12.934 6.955 -22.366 1.00 92.88 266 LEU A N 1
ATOM 2194 C CA . LEU A 1 266 ? 11.869 6.005 -22.025 1.00 92.88 266 LEU A CA 1
ATOM 2195 C C . LEU A 1 266 ? 10.580 6.303 -22.794 1.00 92.88 266 LEU A C 1
ATOM 2197 O O . LEU A 1 266 ? 9.979 5.395 -23.362 1.00 92.88 266 LEU A O 1
ATOM 2201 N N . LYS A 1 267 ? 10.203 7.580 -22.900 1.00 90.88 267 LYS A N 1
ATOM 2202 C CA . LYS A 1 267 ? 9.043 7.987 -23.693 1.00 90.88 267 LYS A CA 1
ATOM 2203 C C . LYS A 1 267 ? 9.208 7.676 -25.184 1.00 90.88 267 LYS A C 1
ATOM 2205 O O . LYS A 1 267 ? 8.264 7.212 -25.805 1.00 90.88 267 LYS A O 1
ATOM 2210 N N . ALA A 1 268 ? 10.388 7.893 -25.764 1.00 90.69 268 ALA A N 1
ATOM 2211 C CA . ALA A 1 268 ? 10.643 7.544 -27.163 1.00 90.69 268 ALA A CA 1
ATOM 2212 C C . ALA A 1 268 ? 10.533 6.026 -27.406 1.00 90.69 268 ALA A C 1
ATOM 2214 O O . ALA A 1 268 ? 10.032 5.598 -28.447 1.00 90.69 268 ALA A O 1
ATOM 2215 N N . VAL A 1 269 ? 10.956 5.211 -26.434 1.00 90.38 269 VAL A N 1
ATOM 2216 C CA . VAL A 1 269 ? 10.753 3.755 -26.452 1.00 90.38 269 VAL A CA 1
ATOM 2217 C C . VAL A 1 269 ? 9.260 3.421 -26.367 1.00 90.38 269 VAL A C 1
ATOM 2219 O O . VAL A 1 269 ? 8.772 2.634 -27.175 1.00 90.38 269 VAL A O 1
ATOM 2222 N N . GLU A 1 270 ? 8.514 4.056 -25.462 1.00 89.25 270 GLU A N 1
ATOM 2223 C CA . GLU A 1 270 ? 7.061 3.880 -25.344 1.00 89.25 270 GLU A CA 1
ATOM 2224 C C . GLU A 1 270 ? 6.320 4.249 -26.638 1.00 89.25 270 GLU A C 1
ATOM 2226 O O . GLU A 1 270 ? 5.502 3.474 -27.130 1.00 89.25 270 GLU A O 1
ATOM 2231 N N . ASP A 1 271 ? 6.647 5.398 -27.231 1.00 88.88 271 ASP A N 1
ATOM 2232 C CA . ASP A 1 271 ? 6.040 5.884 -28.472 1.00 88.88 271 ASP A CA 1
ATOM 2233 C C . ASP A 1 271 ? 6.325 4.928 -29.651 1.00 88.88 271 ASP A C 1
ATOM 2235 O O . ASP A 1 271 ? 5.489 4.778 -30.547 1.00 88.88 271 ASP A O 1
ATOM 2239 N N . ARG A 1 272 ? 7.483 4.247 -29.652 1.00 88.56 272 ARG A N 1
ATOM 2240 C CA . ARG A 1 272 ? 7.877 3.293 -30.703 1.00 88.56 272 ARG A CA 1
ATOM 2241 C C . ARG A 1 272 ? 7.246 1.912 -30.532 1.00 88.56 272 ARG A C 1
ATOM 2243 O O . ARG A 1 272 ? 6.711 1.372 -31.500 1.00 88.56 272 ARG A O 1
ATOM 2250 N N . PHE A 1 273 ? 7.355 1.319 -29.346 1.00 85.00 273 PHE A N 1
ATOM 2251 C CA . PHE A 1 273 ? 6.953 -0.073 -29.093 1.00 85.00 273 PHE A CA 1
ATOM 2252 C C . PHE A 1 273 ? 5.539 -0.197 -28.511 1.00 85.00 273 PHE A C 1
ATOM 2254 O O . PHE A 1 273 ? 5.016 -1.306 -28.387 1.00 85.00 273 PHE A O 1
ATOM 2261 N N . GLY A 1 274 ? 4.897 0.935 -28.222 1.00 81.12 274 GLY A N 1
ATOM 2262 C CA . GLY A 1 274 ? 3.564 1.030 -27.649 1.00 81.12 274 GLY A CA 1
ATOM 2263 C C . GLY A 1 274 ? 3.567 1.072 -26.120 1.00 81.12 274 GLY A C 1
ATOM 2264 O O . GLY A 1 274 ? 4.524 0.680 -25.447 1.00 81.12 274 GLY A O 1
ATOM 2265 N N . GLY A 1 275 ? 2.440 1.528 -25.566 1.00 72.19 275 GLY A N 1
ATOM 2266 C CA . GLY A 1 275 ? 2.207 1.539 -24.123 1.00 72.19 275 GLY A CA 1
ATOM 2267 C C . GLY A 1 275 ? 2.272 0.126 -23.536 1.00 72.19 275 GLY A C 1
ATOM 2268 O O . GLY A 1 275 ? 1.612 -0.789 -24.034 1.00 72.19 275 GLY A O 1
ATOM 2269 N N . GLY A 1 276 ? 3.062 -0.039 -22.473 1.00 70.12 276 GLY A N 1
ATOM 2270 C CA . GLY A 1 276 ? 3.286 -1.326 -21.808 1.00 70.12 276 GLY A CA 1
ATOM 2271 C C . GLY A 1 276 ? 4.472 -2.135 -22.343 1.00 70.12 276 GLY A C 1
ATOM 2272 O O . GLY A 1 276 ? 4.539 -3.335 -22.082 1.00 70.12 276 GLY A O 1
ATOM 2273 N N . TYR A 1 277 ? 5.416 -1.525 -23.068 1.00 78.31 277 TYR A N 1
ATOM 2274 C CA . TYR A 1 277 ? 6.673 -2.178 -23.479 1.00 78.31 277 TYR A CA 1
ATOM 2275 C C . TYR A 1 277 ? 7.449 -2.781 -22.293 1.00 78.31 277 TYR A C 1
ATOM 2277 O O . TYR A 1 277 ? 8.076 -3.829 -22.422 1.00 78.31 277 TYR A O 1
ATOM 2285 N N . SER A 1 278 ? 7.348 -2.169 -21.114 1.00 79.06 278 SER A N 1
ATOM 2286 C CA . SER A 1 278 ? 7.927 -2.647 -19.858 1.00 79.06 278 SER A CA 1
ATOM 2287 C C . SER A 1 278 ? 7.358 -3.990 -19.398 1.00 79.06 278 SER A C 1
ATOM 2289 O O . SER A 1 278 ? 8.041 -4.721 -18.688 1.00 79.06 278 SER A O 1
ATOM 2291 N N . SER A 1 279 ? 6.174 -4.391 -19.877 1.00 78.25 279 SER A N 1
ATOM 2292 C CA . SER A 1 279 ? 5.650 -5.748 -19.666 1.00 78.25 279 SER A CA 1
ATOM 2293 C C . SER A 1 279 ? 6.438 -6.841 -20.405 1.00 78.25 279 SER A C 1
ATOM 2295 O O . SER A 1 279 ? 6.303 -8.021 -20.081 1.00 78.25 279 SER A O 1
ATOM 2297 N N . VAL A 1 280 ? 7.250 -6.459 -21.395 1.00 83.75 280 VAL A N 1
ATOM 2298 C CA . VAL A 1 280 ? 8.128 -7.360 -22.158 1.00 83.75 280 VAL A CA 1
ATOM 2299 C C . VAL A 1 280 ? 9.531 -7.411 -21.555 1.00 83.75 280 VAL A C 1
ATOM 2301 O O . VAL A 1 280 ? 10.252 -8.382 -21.773 1.00 83.75 280 VAL A O 1
ATOM 2304 N N . PHE A 1 281 ? 9.912 -6.395 -20.779 1.00 89.44 281 PHE A N 1
ATOM 2305 C CA . PHE A 1 281 ? 11.203 -6.369 -20.110 1.00 89.44 281 PHE A CA 1
ATOM 2306 C C . PHE A 1 281 ? 11.338 -7.486 -19.082 1.00 89.44 281 PHE A C 1
ATOM 2308 O O . PHE A 1 281 ? 10.376 -7.948 -18.462 1.00 89.44 281 PHE A O 1
ATOM 2315 N N . ASN A 1 282 ? 12.584 -7.883 -18.853 1.00 90.44 282 ASN A N 1
ATOM 2316 C CA . ASN A 1 282 ? 12.947 -8.683 -17.710 1.00 90.44 282 ASN A CA 1
ATOM 2317 C C . ASN A 1 282 ? 12.524 -7.974 -16.416 1.00 90.44 282 ASN A C 1
ATOM 2319 O O . ASN A 1 282 ? 12.739 -6.774 -16.225 1.00 90.44 282 ASN A O 1
ATOM 2323 N N . ILE A 1 283 ? 11.981 -8.753 -15.483 1.00 90.88 283 ILE A N 1
ATOM 2324 C CA . ILE A 1 283 ? 11.508 -8.266 -14.191 1.00 90.88 283 ILE A CA 1
ATOM 2325 C C . ILE A 1 283 ? 12.561 -7.452 -13.418 1.00 90.88 283 ILE A C 1
ATOM 2327 O O . ILE A 1 283 ? 12.219 -6.475 -12.749 1.00 90.88 283 ILE A O 1
ATOM 2331 N N . HIS A 1 284 ? 13.848 -7.797 -13.535 1.00 90.94 284 HIS A N 1
ATOM 2332 C CA . HIS A 1 284 ? 14.921 -7.037 -12.899 1.00 90.94 284 HIS A CA 1
ATOM 2333 C C . HIS A 1 284 ? 15.003 -5.610 -13.452 1.00 90.94 284 HIS A C 1
ATOM 2335 O O . HIS A 1 284 ? 15.175 -4.678 -12.672 1.00 90.94 284 HIS A O 1
ATOM 2341 N N . THR A 1 285 ? 14.817 -5.411 -14.760 1.00 92.50 285 THR A N 1
ATOM 2342 C CA . THR A 1 285 ? 14.785 -4.077 -15.383 1.00 92.50 285 THR A CA 1
ATOM 2343 C C . THR A 1 285 ? 13.619 -3.261 -14.859 1.00 92.50 285 THR A C 1
ATOM 2345 O O . THR A 1 285 ? 13.797 -2.107 -14.478 1.00 92.50 285 THR A O 1
ATOM 2348 N N . VAL A 1 286 ? 12.439 -3.879 -14.781 1.00 93.81 286 VAL A N 1
ATOM 2349 C CA . VAL A 1 286 ? 11.222 -3.230 -14.282 1.00 93.81 286 VAL A CA 1
ATOM 2350 C C . VAL A 1 286 ? 11.403 -2.773 -12.830 1.00 93.81 286 VAL A C 1
ATOM 2352 O O . VAL A 1 286 ? 11.037 -1.650 -12.492 1.00 93.81 286 VAL A O 1
ATOM 2355 N N . ILE A 1 287 ? 12.051 -3.578 -11.975 1.00 93.25 287 ILE A N 1
ATOM 2356 C CA . ILE A 1 287 ? 12.405 -3.151 -10.610 1.00 93.25 287 ILE A CA 1
ATOM 2357 C C . ILE A 1 287 ? 13.384 -1.975 -10.616 1.00 93.25 287 ILE A C 1
ATOM 2359 O O . ILE A 1 287 ? 13.225 -1.056 -9.815 1.00 93.25 287 ILE A O 1
ATOM 2363 N N . GLN A 1 288 ? 14.418 -1.995 -11.459 1.00 92.62 288 GLN A N 1
ATOM 2364 C CA . GLN A 1 288 ? 15.400 -0.905 -11.488 1.00 92.62 288 GLN A CA 1
ATOM 2365 C C . GLN A 1 288 ? 14.771 0.406 -11.973 1.00 92.62 288 GLN A C 1
ATOM 2367 O O . GLN A 1 288 ? 15.047 1.460 -11.402 1.00 92.62 288 GLN A O 1
ATOM 2372 N N . LEU A 1 289 ? 13.859 0.337 -12.947 1.00 94.62 289 LEU A N 1
ATOM 2373 C CA . LEU A 1 289 ? 13.039 1.473 -13.366 1.00 94.62 289 LEU A CA 1
ATOM 2374 C C . LEU A 1 289 ? 12.141 1.961 -12.226 1.00 94.62 289 LEU A C 1
ATOM 2376 O O . LEU A 1 289 ? 12.114 3.155 -11.937 1.00 94.62 289 LEU A O 1
ATOM 2380 N N . LEU A 1 290 ? 11.471 1.057 -11.505 1.00 95.31 290 LEU A N 1
ATOM 2381 C CA . LEU A 1 290 ? 10.693 1.426 -10.322 1.00 95.31 290 LEU A CA 1
ATOM 2382 C C . LEU A 1 290 ? 11.558 2.147 -9.275 1.00 95.31 290 LEU A C 1
ATOM 2384 O O . LEU A 1 290 ? 11.163 3.203 -8.793 1.00 95.31 290 LEU A O 1
ATOM 2388 N N . LYS A 1 291 ? 12.748 1.625 -8.950 1.00 94.19 291 LYS A N 1
ATOM 2389 C CA . LYS A 1 291 ? 13.687 2.260 -8.005 1.00 94.19 291 LYS A CA 1
ATOM 2390 C C . LYS A 1 291 ? 14.110 3.654 -8.472 1.00 94.19 291 LYS A C 1
ATOM 2392 O O . LYS A 1 291 ? 14.143 4.584 -7.669 1.00 94.19 291 LYS A O 1
ATOM 2397 N N . PHE A 1 292 ? 14.387 3.804 -9.765 1.00 94.00 292 PHE A N 1
ATOM 2398 C CA . PHE A 1 292 ? 14.693 5.092 -10.379 1.00 94.00 292 PHE A CA 1
ATOM 2399 C C . PHE A 1 292 ? 13.541 6.095 -10.206 1.00 94.00 292 PHE A C 1
ATOM 2401 O O . PHE A 1 292 ? 13.750 7.205 -9.717 1.00 94.00 292 PHE A O 1
ATOM 2408 N N . HIS A 1 293 ? 12.305 5.703 -10.523 1.00 94.69 293 HIS A N 1
ATOM 2409 C CA . HIS A 1 293 ? 11.152 6.598 -10.388 1.00 94.69 293 HIS A CA 1
ATOM 2410 C C . HIS A 1 293 ? 10.752 6.867 -8.934 1.00 94.69 293 HIS A C 1
ATOM 2412 O O . HIS A 1 293 ? 10.277 7.966 -8.652 1.00 94.69 293 HIS A O 1
ATOM 2418 N N . LEU A 1 294 ? 10.977 5.923 -8.012 1.00 95.38 294 LEU A N 1
ATOM 2419 C CA . LEU A 1 294 ? 10.788 6.143 -6.575 1.00 95.38 294 LEU A CA 1
ATOM 2420 C C . LEU A 1 294 ? 11.712 7.253 -6.081 1.00 95.38 294 LEU A C 1
ATOM 2422 O O . LEU A 1 294 ? 11.262 8.184 -5.419 1.00 95.38 294 LEU A O 1
ATOM 2426 N N . LYS A 1 295 ? 12.988 7.194 -6.472 1.00 92.56 295 LYS A N 1
ATOM 2427 C CA . LYS A 1 295 ? 13.982 8.213 -6.133 1.00 92.56 295 LYS A CA 1
ATOM 2428 C C . LYS A 1 295 ? 13.626 9.591 -6.693 1.00 92.56 295 LYS A C 1
ATOM 2430 O O . LYS A 1 295 ? 13.791 10.596 -6.009 1.00 92.56 295 LYS A O 1
ATOM 2435 N N . ASN A 1 296 ? 13.117 9.627 -7.920 1.00 90.94 296 ASN A N 1
ATOM 2436 C CA . ASN A 1 296 ? 12.732 10.864 -8.599 1.00 90.94 296 ASN A CA 1
ATOM 2437 C C . ASN A 1 296 ? 11.334 11.368 -8.213 1.00 90.94 296 ASN A C 1
ATOM 2439 O O . ASN A 1 296 ? 10.880 12.385 -8.735 1.00 90.94 296 ASN A O 1
ATOM 2443 N N . GLY A 1 297 ? 10.623 10.654 -7.338 1.00 92.38 297 GLY A N 1
ATOM 2444 C CA . GLY A 1 297 ? 9.270 11.001 -6.927 1.00 92.38 297 GLY A CA 1
ATOM 2445 C C . GLY A 1 297 ? 8.254 10.993 -8.074 1.00 92.38 297 GLY A C 1
ATOM 2446 O O . GLY A 1 297 ? 7.307 11.775 -8.073 1.00 92.38 297 GLY A O 1
ATOM 2447 N N . ASN A 1 298 ? 8.409 10.132 -9.080 1.00 92.50 298 ASN A N 1
ATOM 2448 C CA . ASN A 1 298 ? 7.425 10.011 -10.156 1.00 92.50 298 ASN A CA 1
ATOM 2449 C C . ASN A 1 298 ? 6.355 8.974 -9.780 1.00 92.50 298 ASN A C 1
ATOM 2451 O O . ASN A 1 298 ? 6.414 7.814 -10.195 1.00 92.50 298 ASN A O 1
ATOM 2455 N N . LEU A 1 299 ? 5.373 9.389 -8.971 1.00 93.94 299 LEU A N 1
ATOM 2456 C CA . LEU A 1 299 ? 4.374 8.486 -8.388 1.00 93.94 299 LEU A CA 1
ATOM 2457 C C . LEU A 1 299 ? 3.533 7.742 -9.442 1.00 93.94 299 LEU A C 1
ATOM 2459 O O . LEU A 1 299 ? 3.259 6.552 -9.285 1.00 93.94 299 LEU A O 1
ATOM 2463 N N . ASN A 1 300 ? 3.169 8.409 -10.542 1.00 91.94 300 ASN A N 1
ATOM 2464 C CA . ASN A 1 300 ? 2.401 7.790 -11.627 1.00 91.94 300 ASN A CA 1
ATOM 2465 C C . ASN A 1 300 ? 3.172 6.640 -12.279 1.00 91.94 300 ASN A C 1
ATOM 2467 O O . ASN A 1 300 ? 2.616 5.559 -12.455 1.00 91.94 300 ASN A O 1
ATOM 2471 N N . GLN A 1 301 ? 4.456 6.848 -12.587 1.00 91.31 301 GLN A N 1
ATOM 2472 C CA . GLN A 1 301 ? 5.272 5.776 -13.153 1.00 91.31 301 GLN A CA 1
ATOM 2473 C C . GLN A 1 301 ? 5.530 4.666 -12.139 1.00 91.31 301 GLN A C 1
ATOM 2475 O O . GLN A 1 301 ? 5.453 3.490 -12.487 1.00 91.31 301 GLN A O 1
ATOM 2480 N N . CYS A 1 302 ? 5.726 5.007 -10.862 1.00 95.62 302 CYS A N 1
ATOM 2481 C CA . CYS A 1 302 ? 5.823 3.999 -9.809 1.00 95.62 302 CYS A CA 1
ATOM 2482 C C . CYS A 1 302 ? 4.573 3.109 -9.760 1.00 95.62 302 CYS A C 1
ATOM 2484 O O . CYS A 1 302 ? 4.695 1.890 -9.661 1.00 95.62 302 CYS A O 1
ATOM 2486 N N . LYS A 1 303 ? 3.371 3.688 -9.891 1.00 94.25 303 LYS A N 1
ATOM 2487 C CA . LYS A 1 303 ? 2.121 2.920 -9.957 1.00 94.25 303 LYS A CA 1
ATOM 2488 C C . LYS A 1 303 ? 2.083 1.985 -11.159 1.00 94.25 303 LYS A C 1
ATOM 2490 O O . LYS A 1 303 ? 1.685 0.826 -11.003 1.00 94.25 303 LYS A O 1
ATOM 2495 N N . THR A 1 304 ? 2.482 2.468 -12.334 1.00 91.19 304 THR A N 1
ATOM 2496 C CA . THR A 1 304 ? 2.557 1.656 -13.555 1.00 91.19 304 THR A CA 1
ATOM 2497 C C . THR A 1 304 ? 3.455 0.443 -13.329 1.00 91.19 304 THR A C 1
ATOM 2499 O O . THR A 1 304 ? 2.976 -0.687 -13.418 1.00 91.19 304 THR A O 1
ATOM 2502 N N . TYR A 1 305 ? 4.703 0.655 -12.901 1.00 93.25 305 TYR A N 1
ATOM 2503 C CA . TYR A 1 305 ? 5.654 -0.436 -12.684 1.00 93.25 305 TYR A CA 1
ATOM 2504 C C . TYR A 1 305 ? 5.253 -1.377 -11.542 1.00 93.25 305 TYR A C 1
ATOM 2506 O O . TYR A 1 305 ? 5.404 -2.588 -11.677 1.00 93.25 305 TYR A O 1
ATOM 2514 N N . MET A 1 306 ? 4.675 -0.876 -10.442 1.00 94.12 306 MET A N 1
ATOM 2515 C CA . MET A 1 306 ? 4.128 -1.742 -9.385 1.00 94.12 306 MET A CA 1
ATOM 2516 C C . MET A 1 306 ? 3.028 -2.660 -9.930 1.00 94.12 306 MET A C 1
ATOM 2518 O O . MET A 1 306 ? 3.039 -3.863 -9.666 1.00 94.12 306 MET A O 1
ATOM 2522 N N . SER A 1 307 ? 2.111 -2.112 -10.732 1.00 90.81 307 SER A N 1
ATOM 2523 C CA . SER A 1 307 ? 1.018 -2.883 -11.342 1.00 90.81 307 SER A CA 1
ATOM 2524 C C . SER A 1 307 ? 1.544 -3.928 -12.328 1.00 90.81 307 SER A C 1
ATOM 2526 O O . SER A 1 307 ? 1.009 -5.034 -12.402 1.00 90.81 307 SER A O 1
ATOM 2528 N N . GLU A 1 308 ? 2.606 -3.603 -13.066 1.00 89.75 308 GLU A N 1
ATOM 2529 C CA . GLU A 1 308 ? 3.273 -4.526 -13.987 1.00 89.75 308 GLU A CA 1
ATOM 2530 C C . GLU A 1 308 ? 3.999 -5.650 -13.256 1.00 89.75 308 GLU A C 1
ATOM 2532 O O . GLU A 1 308 ? 3.797 -6.809 -13.605 1.00 89.75 308 GLU A O 1
ATOM 2537 N N . ILE A 1 309 ? 4.761 -5.353 -12.200 1.00 91.88 309 ILE A N 1
ATOM 2538 C CA . ILE A 1 309 ? 5.444 -6.366 -11.379 1.00 91.88 309 ILE A CA 1
ATOM 2539 C C . ILE A 1 309 ? 4.426 -7.362 -10.796 1.00 91.88 309 ILE A C 1
ATOM 2541 O O . ILE A 1 309 ? 4.591 -8.581 -10.920 1.00 91.88 309 ILE A O 1
ATOM 2545 N N . ILE A 1 310 ? 3.322 -6.856 -10.233 1.00 90.81 310 ILE A N 1
ATOM 2546 C CA . ILE A 1 310 ? 2.218 -7.685 -9.718 1.00 90.81 310 ILE A CA 1
ATOM 2547 C C . ILE A 1 310 ? 1.551 -8.467 -10.865 1.00 90.81 310 ILE A C 1
ATOM 2549 O O . ILE A 1 310 ? 1.241 -9.658 -10.734 1.00 90.81 310 ILE A O 1
ATOM 2553 N N . GLY A 1 311 ? 1.362 -7.819 -12.018 1.00 87.00 311 GLY A N 1
ATOM 2554 C CA . GLY A 1 311 ? 0.826 -8.406 -13.245 1.00 87.00 311 GLY A CA 1
ATOM 2555 C C . GLY A 1 311 ? 1.699 -9.522 -13.826 1.00 87.00 311 GLY A C 1
ATOM 2556 O O . GLY A 1 311 ? 1.162 -10.484 -14.366 1.00 87.00 311 GLY A O 1
ATOM 2557 N N . MET A 1 312 ? 3.017 -9.461 -13.651 1.00 87.88 312 MET A N 1
ATOM 2558 C CA . MET A 1 312 ? 3.954 -10.534 -13.998 1.00 87.88 312 MET A CA 1
ATOM 2559 C C . MET A 1 312 ? 3.939 -11.678 -12.972 1.00 87.88 312 MET A C 1
ATOM 2561 O O . MET A 1 312 ? 4.344 -12.793 -13.284 1.00 87.88 312 MET A O 1
ATOM 2565 N N . GLY A 1 313 ? 3.393 -11.450 -11.774 1.00 89.44 313 GLY A N 1
ATOM 2566 C CA . GLY A 1 313 ? 3.287 -12.454 -10.710 1.00 89.44 313 GLY A CA 1
ATOM 2567 C C . GLY A 1 313 ? 4.398 -12.425 -9.694 1.00 89.44 313 GLY A C 1
ATOM 2568 O O . GLY A 1 313 ? 4.598 -13.410 -8.988 1.00 89.44 313 GLY A O 1
ATOM 2569 N N . PHE A 1 314 ? 5.060 -11.286 -9.573 1.00 91.31 314 PHE A N 1
ATOM 2570 C CA . PHE A 1 314 ? 6.111 -11.110 -8.606 1.00 91.31 314 PHE A CA 1
ATOM 2571 C C . PHE A 1 314 ? 5.723 -10.134 -7.499 1.00 91.31 314 PHE A C 1
ATOM 2573 O O . PHE A 1 314 ? 4.873 -9.259 -7.666 1.00 91.31 314 PHE A O 1
ATOM 2580 N N . CYS A 1 315 ? 6.368 -10.299 -6.351 1.00 92.19 315 CYS A N 1
ATOM 2581 C CA . CYS A 1 315 ? 6.249 -9.411 -5.211 1.00 92.19 315 CYS A CA 1
ATOM 2582 C C . CYS A 1 315 ? 7.514 -8.550 -5.105 1.00 92.19 315 CYS A C 1
ATOM 2584 O O . CYS A 1 315 ? 8.605 -9.112 -4.946 1.00 92.19 315 CYS A O 1
ATOM 2586 N N . PRO A 1 316 ? 7.395 -7.211 -5.136 1.00 92.62 316 PRO A N 1
ATOM 2587 C CA . PRO A 1 316 ? 8.483 -6.329 -4.731 1.00 92.62 316 PRO A CA 1
ATOM 2588 C C . PRO A 1 316 ? 8.893 -6.611 -3.280 1.00 92.62 316 PRO A C 1
ATOM 2590 O O . PRO A 1 316 ? 8.098 -7.128 -2.491 1.00 92.62 316 PRO A O 1
ATOM 2593 N N . SER A 1 317 ? 10.124 -6.265 -2.906 1.00 93.00 317 SER A N 1
ATOM 2594 C CA . SER A 1 317 ? 10.555 -6.386 -1.513 1.00 93.00 317 SER A CA 1
ATOM 2595 C C . SER A 1 317 ? 9.840 -5.388 -0.607 1.00 93.00 317 SER A C 1
ATOM 2597 O O . SER A 1 317 ? 9.358 -4.343 -1.050 1.00 93.00 317 SER A O 1
ATOM 2599 N N . SER A 1 318 ? 9.812 -5.682 0.693 1.00 92.38 318 SER A N 1
ATOM 2600 C CA . SER A 1 318 ? 9.207 -4.795 1.691 1.00 92.38 318 SER A CA 1
ATOM 2601 C C . SER A 1 318 ? 9.812 -3.393 1.692 1.00 92.38 318 SER A C 1
ATOM 2603 O O . SER A 1 318 ? 9.080 -2.428 1.877 1.00 92.38 318 SER A O 1
ATOM 2605 N N . HIS A 1 319 ? 11.112 -3.259 1.419 1.00 94.12 319 HIS A N 1
ATOM 2606 C CA . HIS A 1 319 ? 11.773 -1.958 1.330 1.00 94.12 319 HIS A CA 1
ATOM 2607 C C . HIS A 1 319 ? 11.206 -1.093 0.195 1.00 94.12 319 HIS A C 1
ATOM 2609 O O . HIS A 1 319 ? 10.862 0.065 0.420 1.00 94.12 319 HIS A O 1
ATOM 2615 N N . ILE A 1 320 ? 11.041 -1.671 -1.000 1.00 95.12 320 ILE A N 1
ATOM 2616 C CA . ILE A 1 320 ? 10.456 -0.981 -2.160 1.00 95.12 320 ILE A CA 1
ATOM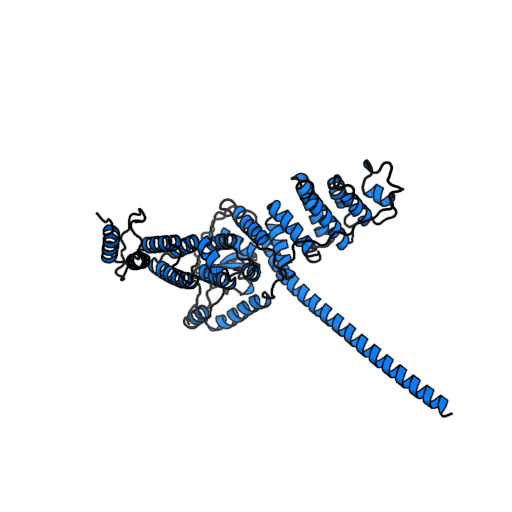 2617 C C . ILE A 1 320 ? 8.992 -0.616 -1.884 1.00 95.12 320 ILE A C 1
ATOM 2619 O O . ILE A 1 320 ? 8.562 0.497 -2.181 1.00 95.12 320 ILE A O 1
ATOM 2623 N N . VAL A 1 321 ? 8.226 -1.534 -1.282 1.00 96.00 321 VAL A N 1
ATOM 2624 C CA . VAL A 1 321 ? 6.821 -1.286 -0.919 1.00 96.00 321 VAL A CA 1
ATOM 2625 C C . VAL A 1 321 ? 6.705 -0.140 0.086 1.00 96.00 321 VAL A C 1
ATOM 2627 O O . VAL A 1 321 ? 5.839 0.716 -0.077 1.00 96.00 321 VAL A O 1
ATOM 2630 N N . ASN A 1 322 ? 7.582 -0.088 1.092 1.00 95.75 322 ASN A N 1
ATOM 2631 C CA . ASN A 1 322 ? 7.599 0.993 2.075 1.00 95.75 322 ASN A CA 1
ATOM 2632 C C . ASN A 1 322 ? 7.923 2.337 1.416 1.00 95.75 322 ASN A C 1
ATOM 2634 O O . ASN A 1 322 ? 7.167 3.282 1.597 1.00 95.75 322 ASN A O 1
ATOM 2638 N N . GLN A 1 323 ? 8.966 2.403 0.580 1.00 96.38 323 GLN A N 1
ATOM 2639 C CA . GLN A 1 323 ? 9.301 3.618 -0.174 1.00 96.38 323 GLN A CA 1
ATOM 2640 C C . GLN A 1 323 ? 8.133 4.107 -1.036 1.00 96.38 323 GLN A C 1
ATOM 2642 O O . GLN A 1 323 ? 7.842 5.299 -1.065 1.00 96.38 323 GLN A O 1
ATOM 2647 N N . TYR A 1 324 ? 7.435 3.190 -1.707 1.00 97.75 324 TYR A N 1
ATOM 2648 C CA . TYR A 1 324 ? 6.273 3.530 -2.522 1.00 97.75 324 TYR A CA 1
ATOM 2649 C C . TYR A 1 324 ? 5.100 4.068 -1.691 1.00 97.75 324 TYR A C 1
ATOM 2651 O O . TYR A 1 324 ? 4.489 5.066 -2.066 1.00 97.75 324 TYR A O 1
ATOM 2659 N N . LEU A 1 325 ? 4.787 3.440 -0.554 1.00 97.12 325 LEU A N 1
ATOM 2660 C CA . LEU A 1 325 ? 3.713 3.903 0.331 1.00 97.12 325 LEU A CA 1
ATOM 2661 C C . LEU A 1 325 ? 4.042 5.247 0.989 1.00 97.12 325 LEU A C 1
ATOM 2663 O O . LEU A 1 325 ? 3.156 6.093 1.096 1.00 97.12 325 LEU A O 1
ATOM 2667 N N . SER A 1 326 ? 5.301 5.474 1.365 1.00 96.31 326 SER A N 1
ATOM 2668 C CA . SER A 1 326 ? 5.763 6.775 1.857 1.00 96.31 326 SER A CA 1
ATOM 2669 C C . SER A 1 326 ? 5.638 7.846 0.772 1.00 96.31 326 SER A C 1
ATOM 2671 O O . SER A 1 326 ? 5.082 8.908 1.032 1.00 96.31 326 SER A O 1
ATOM 2673 N N . LEU A 1 327 ? 6.015 7.538 -0.476 1.00 96.69 327 LEU A N 1
ATOM 2674 C CA . LEU A 1 327 ? 5.865 8.463 -1.602 1.00 96.69 327 LEU A CA 1
ATOM 2675 C C . LEU A 1 327 ? 4.396 8.847 -1.865 1.00 96.69 327 LEU A C 1
ATOM 2677 O O . LEU A 1 327 ? 4.096 10.004 -2.159 1.00 96.69 327 LEU A O 1
ATOM 2681 N N . ILE A 1 328 ? 3.467 7.892 -1.750 1.00 96.31 328 ILE A N 1
ATOM 2682 C CA . ILE A 1 328 ? 2.018 8.152 -1.826 1.00 96.31 328 ILE A CA 1
ATOM 2683 C C . ILE A 1 328 ? 1.602 9.159 -0.750 1.00 96.31 328 ILE A C 1
ATOM 2685 O O . ILE A 1 328 ? 0.862 10.102 -1.041 1.00 96.31 328 ILE A O 1
ATOM 2689 N N . ASP A 1 329 ? 2.047 8.956 0.490 1.00 93.81 329 ASP A N 1
ATOM 2690 C CA . ASP A 1 329 ? 1.669 9.805 1.618 1.00 93.81 329 ASP A CA 1
ATOM 2691 C C . ASP A 1 329 ? 2.249 11.223 1.500 1.00 93.81 329 ASP A C 1
ATOM 2693 O O . ASP A 1 329 ? 1.537 12.202 1.731 1.00 93.81 329 ASP A O 1
ATOM 2697 N N . GLU A 1 330 ? 3.495 11.326 1.034 1.00 93.38 330 GLU A N 1
ATOM 2698 C CA . GLU A 1 330 ? 4.213 12.581 0.793 1.00 93.38 330 GLU A CA 1
ATOM 2699 C C . GLU A 1 330 ? 3.629 13.408 -0.358 1.00 93.38 330 GLU A C 1
ATOM 2701 O O . GLU A 1 330 ? 3.670 14.636 -0.309 1.00 93.38 330 GLU A O 1
ATOM 2706 N N . GLN A 1 331 ? 3.091 12.770 -1.403 1.00 93.06 331 GLN A N 1
ATOM 2707 C CA . GLN A 1 331 ? 2.559 13.488 -2.569 1.00 93.06 331 GLN A CA 1
ATOM 2708 C C . GLN A 1 331 ? 1.061 13.769 -2.498 1.00 93.06 331 GLN A C 1
ATOM 2710 O O . GLN A 1 331 ? 0.597 14.752 -3.080 1.00 93.06 331 GLN A O 1
ATOM 2715 N N . ILE A 1 332 ? 0.291 12.938 -1.791 1.00 91.50 332 ILE A N 1
ATOM 2716 C CA . ILE A 1 332 ? -1.161 13.100 -1.647 1.00 91.50 332 ILE A CA 1
ATOM 2717 C C . ILE A 1 332 ? -1.452 13.792 -0.310 1.00 91.50 332 ILE A C 1
ATOM 2719 O O . ILE A 1 332 ? -1.962 13.208 0.653 1.00 91.50 332 ILE A O 1
ATOM 2723 N N . THR A 1 333 ? -1.109 15.078 -0.276 1.00 87.56 333 THR A N 1
ATOM 2724 C CA . THR A 1 333 ? -1.223 15.981 0.879 1.00 87.56 333 THR A CA 1
ATOM 2725 C C . THR A 1 333 ? -2.465 16.871 0.811 1.00 87.56 333 THR A C 1
ATOM 2727 O O . THR A 1 333 ? -3.178 16.900 -0.195 1.00 87.56 333 THR A O 1
ATOM 2730 N N . GLU A 1 334 ? -2.707 17.649 1.869 1.00 81.00 334 GLU A N 1
ATOM 2731 C CA . GLU A 1 334 ? -3.768 18.675 1.925 1.00 81.00 334 GLU A CA 1
ATOM 2732 C C . GLU A 1 334 ? -3.668 19.711 0.811 1.00 81.00 334 GLU A C 1
ATOM 2734 O O . GLU A 1 334 ? -4.686 20.172 0.297 1.00 81.00 334 GLU A O 1
ATOM 2739 N N . GLU A 1 335 ? -2.445 20.041 0.402 1.00 79.12 335 GLU A N 1
ATOM 2740 C CA . GLU A 1 335 ? -2.185 21.003 -0.668 1.00 79.12 335 GLU A CA 1
ATOM 2741 C C . GLU A 1 335 ? -2.595 20.459 -2.040 1.00 79.12 335 GLU A C 1
ATOM 2743 O O . GLU A 1 335 ? -3.045 21.205 -2.912 1.00 79.12 335 GLU A O 1
ATOM 2748 N N . SER A 1 336 ? -2.439 19.149 -2.243 1.00 76.19 336 SER A N 1
ATOM 2749 C CA . SER A 1 336 ? -2.817 18.477 -3.489 1.00 76.19 336 SER A CA 1
ATOM 2750 C C . SER A 1 336 ? -4.320 18.175 -3.564 1.00 76.19 336 SER A C 1
ATOM 2752 O O . SER A 1 336 ? -4.920 18.297 -4.633 1.00 76.19 336 SER A O 1
ATOM 2754 N N . HIS A 1 337 ? -4.932 17.837 -2.425 1.00 80.50 337 HIS A N 1
ATOM 2755 C CA . HIS A 1 337 ? -6.329 17.439 -2.290 1.00 80.50 337 HIS A CA 1
ATOM 2756 C C . HIS A 1 337 ? -6.866 17.915 -0.926 1.00 80.50 337 HIS A C 1
ATOM 2758 O O . HIS A 1 337 ? -6.564 17.330 0.114 1.00 80.50 337 HIS A O 1
ATOM 2764 N N . SER A 1 338 ? -7.688 18.968 -0.915 1.00 79.00 338 SER A N 1
ATOM 2765 C CA . SER A 1 338 ? -8.141 19.591 0.341 1.00 79.00 338 SER A CA 1
ATOM 2766 C C . SER A 1 338 ? -9.155 18.754 1.127 1.00 79.00 338 SER A C 1
ATOM 2768 O O . SER A 1 338 ? -9.199 18.826 2.353 1.00 79.00 338 SER A O 1
ATOM 2770 N N . ASP A 1 339 ? -9.950 17.928 0.447 1.00 86.50 339 ASP A N 1
ATOM 2771 C CA . ASP A 1 339 ? -10.912 17.033 1.088 1.00 86.50 339 ASP A CA 1
ATOM 2772 C C . ASP A 1 339 ? -10.224 15.740 1.591 1.00 86.50 339 ASP A C 1
ATOM 2774 O O . ASP A 1 339 ? -9.621 15.017 0.788 1.00 86.50 339 ASP A O 1
ATOM 2778 N N . PRO A 1 340 ? -10.310 15.406 2.897 1.00 86.25 340 PRO A N 1
ATOM 2779 C CA . PRO A 1 340 ? -9.759 14.167 3.453 1.00 86.25 340 PRO A CA 1
ATOM 2780 C C . PRO A 1 340 ? -10.290 12.897 2.776 1.00 86.25 340 PRO A C 1
ATOM 2782 O O . PRO A 1 340 ? -9.533 11.949 2.561 1.00 86.25 340 PRO A O 1
ATOM 2785 N N . ASN A 1 341 ? -11.569 12.882 2.389 1.00 86.50 341 ASN A N 1
ATOM 2786 C CA . ASN A 1 341 ? -12.162 11.725 1.721 1.00 86.50 341 ASN A CA 1
ATOM 2787 C C . ASN A 1 341 ? -11.602 11.550 0.307 1.00 86.50 341 ASN A C 1
ATOM 2789 O O . ASN A 1 341 ? -11.217 10.442 -0.064 1.00 86.50 341 ASN A O 1
ATOM 2793 N N . SER A 1 342 ? -11.483 12.635 -0.460 1.00 86.69 342 SER A N 1
ATOM 2794 C CA . SER A 1 342 ? -10.834 12.631 -1.772 1.00 86.69 342 SER A CA 1
ATOM 2795 C C . SER A 1 342 ? -9.388 12.133 -1.691 1.00 86.69 342 SER A C 1
ATOM 2797 O O . SER A 1 342 ? -9.025 11.230 -2.447 1.00 86.69 342 SER A O 1
ATOM 2799 N N . ARG A 1 343 ? -8.591 12.629 -0.728 1.00 91.06 343 ARG A N 1
ATOM 2800 C CA . ARG A 1 343 ? -7.219 12.142 -0.476 1.00 91.06 343 ARG A CA 1
ATOM 2801 C C . ARG A 1 343 ? -7.186 10.638 -0.297 1.00 91.06 343 ARG A C 1
ATOM 2803 O O . ARG A 1 343 ? -6.444 9.942 -0.983 1.00 91.06 343 ARG A O 1
ATOM 2810 N N . ARG A 1 344 ? -8.018 10.139 0.613 1.00 92.31 344 ARG A N 1
ATOM 2811 C CA . ARG A 1 344 ? -8.114 8.719 0.931 1.00 92.31 344 ARG A CA 1
ATOM 2812 C C . ARG A 1 344 ? -8.424 7.881 -0.307 1.00 92.31 344 ARG A C 1
ATOM 2814 O O . ARG A 1 344 ? -7.727 6.904 -0.562 1.00 92.31 344 ARG A O 1
ATOM 2821 N N . VAL A 1 345 ? -9.440 8.250 -1.088 1.00 91.50 345 VAL A N 1
ATOM 2822 C CA . VAL A 1 345 ? -9.824 7.475 -2.281 1.00 91.50 345 VAL A CA 1
ATOM 2823 C C . VAL A 1 345 ? -8.685 7.440 -3.302 1.00 91.50 345 VAL A C 1
ATOM 2825 O O . VAL A 1 345 ? -8.417 6.382 -3.869 1.00 91.50 345 VAL A O 1
ATOM 2828 N N . VAL A 1 346 ? -7.981 8.559 -3.504 1.00 91.62 346 VAL A N 1
ATOM 2829 C CA . VAL A 1 346 ? -6.811 8.607 -4.394 1.00 91.62 346 VAL A CA 1
ATOM 2830 C C . VAL A 1 346 ? -5.694 7.702 -3.872 1.00 91.62 346 VAL A C 1
ATOM 2832 O O . VAL A 1 346 ? -5.164 6.901 -4.638 1.00 91.62 346 VAL A O 1
ATOM 2835 N N . LYS A 1 347 ? -5.391 7.738 -2.568 1.00 94.94 347 LYS A N 1
ATOM 2836 C CA . LYS A 1 347 ? -4.414 6.828 -1.945 1.00 94.94 347 LYS A CA 1
ATOM 2837 C C . LYS A 1 347 ? -4.786 5.359 -2.177 1.00 94.94 347 LYS A C 1
ATOM 2839 O O . LYS A 1 347 ? -3.938 4.581 -2.600 1.00 94.94 347 LYS A O 1
ATOM 2844 N N . PHE A 1 348 ? -6.060 4.990 -2.019 1.00 95.00 348 PHE A N 1
ATOM 2845 C CA . PHE A 1 348 ? -6.539 3.635 -2.321 1.00 95.00 348 PHE A CA 1
ATOM 2846 C C . PHE A 1 348 ? -6.445 3.260 -3.802 1.00 95.00 348 PHE A C 1
ATOM 2848 O O . PHE A 1 348 ? -6.115 2.117 -4.111 1.00 95.00 348 PHE A O 1
ATOM 2855 N N . ALA A 1 349 ? -6.671 4.199 -4.722 1.00 92.44 349 ALA A N 1
ATOM 2856 C CA . ALA A 1 349 ? -6.484 3.960 -6.152 1.00 92.44 349 ALA A CA 1
ATOM 2857 C C . ALA A 1 349 ? -5.034 3.547 -6.478 1.00 92.44 349 ALA A C 1
ATOM 2859 O O . ALA A 1 349 ? -4.816 2.638 -7.284 1.00 92.44 349 ALA A O 1
ATOM 2860 N N . TYR A 1 350 ? -4.049 4.137 -5.793 1.00 94.75 350 TYR A N 1
ATOM 2861 C CA . TYR A 1 350 ? -2.632 3.795 -5.948 1.00 94.75 350 TYR A CA 1
ATOM 2862 C C . TYR A 1 350 ? -2.234 2.423 -5.383 1.00 94.75 350 TYR A C 1
ATOM 2864 O O . TYR A 1 350 ? -1.176 1.907 -5.748 1.00 94.75 350 TYR A O 1
ATOM 2872 N N . ILE A 1 351 ? -3.068 1.810 -4.540 1.00 94.88 351 ILE A N 1
ATOM 2873 C CA . ILE A 1 351 ? -2.803 0.502 -3.915 1.00 94.88 351 ILE A CA 1
ATOM 2874 C C . ILE A 1 351 ? -3.891 -0.539 -4.223 1.00 94.88 351 ILE A C 1
ATOM 2876 O O . ILE A 1 351 ? -3.976 -1.564 -3.554 1.00 94.88 351 ILE A O 1
ATOM 2880 N N . ALA A 1 352 ? -4.736 -0.316 -5.234 1.00 91.19 352 ALA A N 1
ATOM 2881 C CA . ALA A 1 352 ? -5.914 -1.153 -5.503 1.00 91.19 352 ALA A CA 1
ATOM 2882 C C . ALA A 1 352 ? -5.608 -2.626 -5.862 1.00 91.19 352 ALA A C 1
ATOM 2884 O O . ALA A 1 352 ? -6.476 -3.499 -5.833 1.00 91.19 352 ALA A O 1
ATOM 2885 N N . ASP A 1 353 ? -4.370 -2.922 -6.230 1.00 88.12 353 ASP A N 1
ATOM 2886 C CA . ASP A 1 353 ? -3.828 -4.239 -6.561 1.00 88.12 353 ASP A CA 1
ATOM 2887 C C . ASP A 1 353 ? -2.955 -4.842 -5.449 1.00 88.12 353 ASP A C 1
ATOM 2889 O O . ASP A 1 353 ? -2.475 -5.963 -5.590 1.00 88.12 353 ASP A O 1
ATOM 2893 N N . PHE A 1 354 ? -2.803 -4.163 -4.309 1.00 91.69 354 PHE A N 1
ATOM 2894 C CA . PHE A 1 354 ? -1.830 -4.545 -3.280 1.00 91.69 354 PHE A CA 1
ATOM 2895 C C . PHE A 1 354 ? -2.277 -5.683 -2.366 1.00 91.69 354 PHE A C 1
ATOM 2897 O O . PHE A 1 354 ? -1.505 -6.075 -1.502 1.00 91.69 354 PHE A O 1
ATOM 2904 N N . SER A 1 355 ? -3.478 -6.243 -2.536 1.00 87.62 355 SER A N 1
ATOM 2905 C CA . SER A 1 355 ? -3.996 -7.308 -1.655 1.00 87.62 355 SER A CA 1
ATOM 2906 C C . SER A 1 355 ? -2.955 -8.404 -1.352 1.00 87.62 355 SER A C 1
ATOM 2908 O O . SER A 1 355 ? -2.673 -8.671 -0.189 1.00 87.62 355 SER A O 1
ATOM 2910 N N . MET A 1 356 ? -2.303 -8.951 -2.385 1.00 86.31 356 MET A N 1
ATOM 2911 C CA . MET A 1 356 ? -1.257 -9.982 -2.270 1.00 86.31 356 MET A CA 1
ATOM 2912 C C . MET A 1 356 ? 0.113 -9.467 -1.865 1.00 86.31 356 MET A C 1
ATOM 2914 O O . MET A 1 356 ? 0.889 -10.201 -1.257 1.00 86.31 356 MET A O 1
ATOM 2918 N N . VAL A 1 357 ? 0.409 -8.210 -2.178 1.00 91.31 357 VAL A N 1
ATOM 2919 C CA . VAL A 1 357 ? 1.648 -7.567 -1.741 1.00 91.31 357 VAL A CA 1
ATOM 2920 C C . VAL A 1 357 ? 1.617 -7.413 -0.221 1.00 91.31 357 VAL A C 1
ATOM 2922 O O . VAL A 1 357 ? 2.527 -7.874 0.460 1.00 91.31 357 VAL A O 1
ATOM 2925 N N . LEU A 1 358 ? 0.520 -6.882 0.328 1.00 90.50 358 LEU A N 1
ATOM 2926 C CA . LEU A 1 358 ? 0.358 -6.667 1.767 1.00 90.50 358 LEU A CA 1
ATOM 2927 C C . LEU A 1 358 ? 0.433 -7.966 2.569 1.00 90.50 358 LEU A C 1
ATOM 2929 O O . LEU A 1 358 ? 1.038 -7.967 3.632 1.00 90.50 358 LEU A O 1
ATOM 2933 N N . GLU A 1 359 ? -0.098 -9.081 2.067 1.00 87.06 359 GLU A N 1
ATOM 2934 C CA . GLU A 1 359 ? 0.029 -10.373 2.759 1.00 87.06 359 GLU A CA 1
ATOM 2935 C C . GLU A 1 359 ? 1.483 -10.855 2.898 1.00 87.06 359 GLU A C 1
ATOM 2937 O O . GLU A 1 359 ? 1.794 -11.588 3.836 1.00 87.06 359 GLU A O 1
ATOM 2942 N N . LYS A 1 360 ? 2.383 -10.439 1.997 1.00 87.81 360 LYS A N 1
ATOM 2943 C CA . LYS A 1 360 ? 3.781 -10.894 1.963 1.00 87.81 360 LYS A CA 1
ATOM 2944 C C . LYS A 1 360 ? 4.786 -9.890 2.510 1.00 87.81 360 LYS A C 1
ATOM 2946 O O . LYS A 1 360 ? 5.845 -10.297 2.982 1.00 87.81 360 LYS A O 1
ATOM 2951 N N . THR A 1 361 ? 4.489 -8.598 2.422 1.00 90.56 361 THR A N 1
ATOM 2952 C CA . THR A 1 361 ? 5.455 -7.527 2.703 1.00 90.56 361 THR A CA 1
ATOM 2953 C C . THR A 1 361 ? 5.012 -6.589 3.814 1.00 90.56 361 THR A C 1
ATOM 2955 O O . THR A 1 361 ? 5.585 -5.505 3.940 1.00 90.56 361 THR A O 1
ATOM 2958 N N . LEU A 1 362 ? 3.991 -6.938 4.603 1.00 91.19 362 LEU A N 1
ATOM 2959 C CA . LEU A 1 362 ? 3.573 -6.090 5.716 1.00 91.19 362 LEU A CA 1
ATOM 2960 C C . LEU A 1 362 ? 4.734 -5.903 6.706 1.00 91.19 362 LEU A C 1
ATOM 2962 O O . LEU A 1 362 ? 5.339 -6.860 7.186 1.00 91.19 362 LEU A O 1
ATOM 2966 N N . THR A 1 363 ? 5.026 -4.650 7.017 1.00 92.62 363 THR A N 1
ATOM 2967 C CA . THR A 1 363 ? 6.008 -4.212 8.008 1.00 92.62 363 THR A CA 1
ATOM 2968 C C . THR A 1 363 ? 5.337 -3.202 8.932 1.00 92.62 363 THR A C 1
ATOM 2970 O O . THR A 1 363 ? 4.252 -2.711 8.632 1.00 92.62 363 THR A O 1
ATOM 2973 N N . ALA A 1 364 ? 5.955 -2.854 10.059 1.00 91.88 364 ALA A N 1
ATOM 2974 C CA . ALA A 1 364 ? 5.363 -1.852 10.946 1.00 91.88 364 ALA A CA 1
ATOM 2975 C C . ALA A 1 364 ? 5.254 -0.470 10.287 1.00 91.88 364 ALA A C 1
ATOM 2977 O O . ALA A 1 364 ? 4.305 0.266 10.541 1.00 91.88 364 ALA A O 1
ATOM 2978 N N . GLU A 1 365 ? 6.201 -0.131 9.414 1.00 91.81 365 GLU A N 1
ATOM 2979 C CA . GLU A 1 365 ? 6.205 1.136 8.685 1.00 91.81 365 GLU A CA 1
ATOM 2980 C C . GLU A 1 365 ? 4.986 1.242 7.761 1.00 91.81 365 GLU A C 1
ATOM 2982 O O . GLU A 1 365 ? 4.172 2.153 7.915 1.00 91.81 365 GLU A O 1
ATOM 2987 N N . ASN A 1 366 ? 4.784 0.264 6.871 1.00 91.94 366 ASN A N 1
ATOM 2988 C CA . ASN A 1 366 ? 3.620 0.289 5.989 1.00 91.94 366 ASN A CA 1
ATOM 2989 C C . ASN A 1 366 ? 2.295 0.075 6.734 1.00 91.94 366 ASN A C 1
ATOM 2991 O O . ASN A 1 366 ? 1.303 0.711 6.387 1.00 91.94 366 ASN A O 1
ATOM 2995 N N . LEU A 1 367 ? 2.271 -0.741 7.791 1.00 93.19 367 LEU A N 1
ATOM 2996 C CA . LEU A 1 367 ? 1.093 -0.904 8.637 1.00 93.19 367 LEU A CA 1
ATOM 2997 C C . LEU A 1 367 ? 0.696 0.428 9.277 1.00 93.19 367 LEU A C 1
ATOM 2999 O O . LEU A 1 367 ? -0.480 0.780 9.268 1.00 93.19 367 LEU A O 1
ATOM 3003 N N . SER A 1 368 ? 1.669 1.192 9.779 1.00 93.69 368 SER A N 1
ATOM 3004 C CA . SER A 1 368 ? 1.438 2.526 10.329 1.00 93.69 368 SER A CA 1
ATOM 3005 C C . SER A 1 368 ? 0.764 3.441 9.306 1.00 93.69 368 SER A C 1
ATOM 3007 O O . SER A 1 368 ? -0.239 4.066 9.643 1.00 93.69 368 SER A O 1
ATOM 3009 N N . ILE A 1 369 ? 1.251 3.483 8.062 1.00 94.62 369 ILE A N 1
ATOM 3010 C CA . ILE A 1 369 ? 0.653 4.295 6.986 1.00 94.62 369 ILE A CA 1
ATOM 3011 C C . ILE A 1 369 ? -0.783 3.833 6.685 1.00 94.62 369 ILE A C 1
ATOM 3013 O O . ILE A 1 369 ? -1.703 4.643 6.613 1.00 94.62 369 ILE A O 1
ATOM 3017 N N . LEU A 1 370 ? -1.009 2.522 6.559 1.00 95.31 370 LEU A N 1
ATOM 3018 C CA . LEU A 1 370 ? -2.321 1.965 6.206 1.00 95.31 370 LEU A CA 1
ATOM 3019 C C . LEU A 1 370 ? -3.376 2.142 7.309 1.00 95.31 370 LEU A C 1
ATOM 3021 O O . LEU A 1 370 ? -4.562 2.267 7.000 1.00 95.31 370 LEU A O 1
ATOM 3025 N N . ILE A 1 371 ? -2.970 2.190 8.582 1.00 95.31 371 ILE A N 1
ATOM 3026 C CA . ILE A 1 371 ? -3.875 2.505 9.698 1.00 95.31 371 ILE A CA 1
ATOM 3027 C C . ILE A 1 371 ? -4.492 3.898 9.518 1.00 95.31 371 ILE A C 1
ATOM 3029 O O . ILE A 1 371 ? -5.688 4.055 9.756 1.00 95.31 371 ILE A O 1
ATOM 3033 N N . ASP A 1 372 ? -3.729 4.879 9.028 1.00 92.81 372 ASP A N 1
ATOM 3034 C CA . ASP A 1 372 ? -4.241 6.238 8.789 1.00 92.81 372 ASP A CA 1
ATOM 3035 C C . ASP A 1 372 ? -5.251 6.299 7.640 1.00 92.81 372 ASP A C 1
ATOM 3037 O O . ASP A 1 372 ? -6.009 7.260 7.517 1.00 92.81 372 ASP A O 1
ATOM 3041 N N . TYR A 1 373 ? -5.279 5.278 6.781 1.00 93.81 373 TYR A N 1
ATOM 3042 C CA . TYR A 1 373 ? -6.224 5.213 5.668 1.00 93.81 373 TYR A CA 1
ATOM 3043 C C . TYR A 1 373 ? -7.572 4.631 6.113 1.00 93.81 373 TYR A C 1
ATOM 3045 O O . TYR A 1 373 ? -8.559 4.729 5.379 1.00 93.81 373 TYR A O 1
ATOM 3053 N N . CYS A 1 374 ? -7.637 4.014 7.294 1.00 93.88 374 CYS A N 1
ATOM 3054 C CA . CYS A 1 374 ? -8.854 3.410 7.820 1.00 93.88 374 CYS A CA 1
ATOM 3055 C C . CYS A 1 374 ? -9.790 4.490 8.376 1.00 93.88 374 CYS A C 1
ATOM 3057 O O . CYS A 1 374 ? -9.387 5.318 9.188 1.00 93.88 374 CYS A O 1
ATOM 3059 N N . ILE A 1 375 ? -11.061 4.450 7.975 1.00 92.50 375 ILE A N 1
ATOM 3060 C CA . ILE A 1 375 ? -12.119 5.337 8.493 1.00 92.50 375 ILE A CA 1
ATOM 3061 C C . ILE A 1 375 ? -13.246 4.554 9.172 1.00 92.50 375 ILE A C 1
ATOM 3063 O O . ILE A 1 375 ? -14.152 5.146 9.760 1.00 92.50 375 ILE A O 1
ATOM 3067 N N . HIS A 1 376 ? -13.193 3.222 9.109 1.00 92.88 376 HIS A N 1
ATOM 3068 C CA . HIS A 1 376 ? -14.124 2.330 9.783 1.00 92.88 376 HIS A CA 1
ATOM 3069 C C . HIS A 1 376 ? -13.393 1.254 10.606 1.00 92.88 376 HIS A C 1
ATOM 3071 O O . HIS A 1 376 ? -12.390 0.712 10.139 1.00 92.88 376 HIS A O 1
ATOM 3077 N N . PRO A 1 377 ? -13.897 0.864 11.797 1.00 92.06 377 PRO A N 1
ATOM 3078 C CA . PRO A 1 377 ? -13.283 -0.190 12.613 1.00 92.06 377 PRO A CA 1
ATOM 3079 C C . PRO A 1 377 ? -13.091 -1.520 11.876 1.00 92.06 377 PRO A C 1
ATOM 3081 O O . PRO A 1 377 ? -12.066 -2.174 12.042 1.00 92.06 377 PRO A O 1
ATOM 3084 N N . THR A 1 378 ? -14.047 -1.904 11.026 1.00 91.12 378 THR A N 1
ATOM 3085 C CA . THR A 1 378 ? -13.942 -3.104 10.174 1.00 91.12 378 THR A CA 1
ATOM 3086 C C . THR A 1 378 ? -12.687 -3.088 9.304 1.00 91.12 378 THR A C 1
ATOM 3088 O O . THR A 1 378 ? -12.025 -4.109 9.205 1.00 91.12 378 THR A O 1
ATOM 3091 N N . GLU A 1 379 ? -12.298 -1.936 8.748 1.00 93.19 379 GLU A N 1
ATOM 3092 C CA . GLU A 1 379 ? -11.094 -1.826 7.911 1.00 93.19 379 GLU A CA 1
ATOM 3093 C C . GLU A 1 379 ? -9.824 -2.078 8.731 1.00 93.19 379 GLU A C 1
ATOM 3095 O O . GLU A 1 379 ? -8.916 -2.770 8.275 1.00 93.19 379 GLU A O 1
ATOM 3100 N N . VAL A 1 380 ? -9.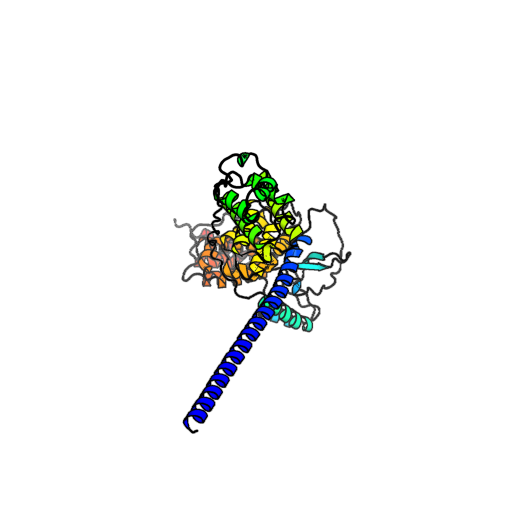791 -1.592 9.978 1.00 93.81 380 VAL A N 1
ATOM 3101 C CA . VAL A 1 380 ? -8.693 -1.875 10.914 1.00 93.81 380 VAL A CA 1
ATOM 3102 C C . VAL A 1 380 ? -8.627 -3.370 11.231 1.00 93.81 380 VAL A C 1
ATOM 3104 O O . VAL A 1 380 ? -7.542 -3.946 11.238 1.00 93.81 380 VAL A O 1
ATOM 3107 N N . PHE A 1 381 ? -9.763 -4.028 11.475 1.00 92.44 381 PHE A N 1
ATOM 3108 C CA . PHE A 1 381 ? -9.785 -5.466 11.767 1.00 92.44 381 PHE A CA 1
ATOM 3109 C C . PHE A 1 381 ? -9.458 -6.342 10.551 1.00 92.44 381 PHE A C 1
ATOM 3111 O O . PHE A 1 381 ? -8.796 -7.372 10.700 1.00 92.44 381 PHE A O 1
ATOM 3118 N N . ASP A 1 382 ? -9.848 -5.921 9.353 1.00 91.69 382 ASP A N 1
ATOM 3119 C CA . ASP A 1 382 ? -9.445 -6.554 8.100 1.00 91.69 382 ASP A CA 1
ATOM 3120 C C . ASP A 1 382 ? -7.926 -6.453 7.896 1.00 91.69 382 ASP A C 1
ATOM 3122 O O . ASP A 1 382 ? -7.259 -7.450 7.606 1.00 91.69 382 ASP A O 1
ATOM 3126 N N . LEU A 1 383 ? -7.345 -5.278 8.155 1.00 92.44 383 LEU A N 1
ATOM 3127 C CA . LEU A 1 383 ? -5.897 -5.075 8.129 1.00 92.44 383 LEU A CA 1
ATOM 3128 C C . LEU A 1 383 ? -5.179 -5.920 9.196 1.00 92.44 383 LEU A C 1
ATOM 3130 O O . LEU A 1 383 ? -4.146 -6.529 8.912 1.00 92.44 383 LEU A O 1
ATOM 3134 N N . LEU A 1 384 ? -5.750 -6.028 10.401 1.00 90.75 384 LEU A N 1
ATOM 3135 C CA . LEU A 1 384 ? -5.236 -6.903 11.461 1.00 90.75 384 LEU A CA 1
ATOM 3136 C C . LEU A 1 384 ? -5.275 -8.383 11.063 1.00 90.75 384 LEU A C 1
ATOM 3138 O O . LEU A 1 384 ? -4.372 -9.135 11.411 1.00 90.75 384 LEU A O 1
ATOM 3142 N N . THR A 1 385 ? -6.277 -8.800 10.292 1.00 89.44 385 THR A N 1
ATOM 3143 C CA . THR A 1 385 ? -6.367 -10.175 9.784 1.00 89.44 385 THR A CA 1
ATOM 3144 C C . THR A 1 385 ? -5.226 -10.485 8.809 1.00 89.44 385 THR A C 1
ATOM 3146 O O . THR A 1 385 ? -4.681 -11.588 8.831 1.00 89.44 385 THR A O 1
ATOM 3149 N N . ILE A 1 386 ? -4.810 -9.518 7.983 1.00 88.25 386 ILE A N 1
ATOM 3150 C CA . ILE A 1 386 ? -3.615 -9.654 7.132 1.00 88.25 386 ILE A CA 1
ATOM 3151 C C . ILE A 1 386 ? -2.352 -9.722 7.993 1.00 88.25 386 ILE A C 1
ATOM 3153 O O . ILE A 1 386 ? -1.523 -10.610 7.811 1.00 88.25 386 ILE A O 1
ATOM 3157 N N . PHE A 1 387 ? -2.239 -8.831 8.976 1.00 86.00 387 PHE A N 1
ATOM 3158 C CA . PHE A 1 387 ? -1.155 -8.812 9.958 1.00 86.00 387 PHE A CA 1
ATOM 3159 C C . PHE A 1 387 ? -0.982 -10.163 10.672 1.00 86.00 387 PHE A C 1
ATOM 3161 O O . PHE A 1 387 ? 0.148 -10.627 10.827 1.00 86.00 387 PHE A O 1
ATOM 3168 N N . GLU A 1 388 ? -2.074 -10.834 11.049 1.00 86.62 388 GLU A N 1
ATOM 3169 C CA . GLU A 1 388 ? -2.037 -12.112 11.773 1.00 86.62 388 GLU A CA 1
ATOM 3170 C C . GLU A 1 388 ? -1.403 -13.216 10.912 1.00 86.62 388 GLU A C 1
ATOM 3172 O O . GLU A 1 388 ? -0.660 -14.056 11.422 1.00 86.62 388 GLU A O 1
ATOM 3177 N N . ARG A 1 389 ? -1.616 -13.169 9.590 1.00 85.88 389 ARG A N 1
ATOM 3178 C CA . ARG A 1 389 ? -1.068 -14.138 8.625 1.00 85.88 389 ARG A CA 1
ATOM 3179 C C . ARG A 1 389 ? 0.443 -14.016 8.428 1.00 85.88 389 ARG A C 1
ATOM 3181 O O . ARG A 1 389 ? 1.064 -14.979 7.991 1.00 85.88 389 ARG A O 1
ATOM 3188 N N . THR A 1 390 ? 1.046 -12.877 8.774 1.00 81.62 390 THR A N 1
ATOM 3189 C CA . THR A 1 390 ? 2.494 -12.649 8.598 1.00 81.62 390 THR A CA 1
ATOM 3190 C C . THR A 1 390 ? 3.364 -13.447 9.572 1.00 81.62 390 THR A C 1
ATOM 3192 O O . THR A 1 390 ? 4.568 -13.567 9.362 1.00 81.62 390 THR A O 1
ATOM 3195 N N . GLY A 1 391 ? 2.790 -13.941 10.675 1.00 81.69 391 GLY A N 1
ATOM 3196 C CA . GLY A 1 391 ? 3.529 -14.599 11.760 1.00 81.69 391 GLY A CA 1
ATOM 3197 C C . GLY A 1 391 ? 4.305 -13.652 12.690 1.00 81.69 391 GLY A C 1
ATOM 3198 O O . GLY A 1 391 ? 4.698 -14.072 13.772 1.00 81.69 391 GLY A O 1
ATOM 3199 N N . ASN A 1 392 ? 4.457 -12.366 12.344 1.00 83.56 392 ASN A N 1
ATOM 3200 C CA . ASN A 1 392 ? 5.215 -11.366 13.117 1.00 83.56 392 ASN A CA 1
ATOM 3201 C C . ASN A 1 392 ? 4.328 -10.481 14.015 1.00 83.56 392 ASN A C 1
ATOM 3203 O O . ASN A 1 392 ? 4.680 -9.341 14.334 1.00 83.56 392 ASN A O 1
ATOM 3207 N N . HIS A 1 393 ? 3.169 -10.993 14.434 1.00 87.44 393 HIS A N 1
ATOM 3208 C CA . HIS A 1 393 ? 2.136 -10.228 15.138 1.00 87.44 393 HIS A CA 1
ATOM 3209 C C . HIS A 1 393 ? 2.649 -9.540 16.414 1.00 87.44 393 HIS A C 1
ATOM 3211 O O . HIS A 1 393 ? 2.288 -8.399 16.692 1.00 87.44 393 HIS A O 1
ATOM 3217 N N . ARG A 1 394 ? 3.551 -10.173 17.171 1.00 88.06 394 ARG A N 1
ATOM 3218 C CA . ARG A 1 394 ? 4.119 -9.561 18.379 1.00 88.06 394 ARG A CA 1
ATOM 3219 C C . ARG A 1 394 ? 4.913 -8.287 18.072 1.00 88.06 394 ARG A C 1
ATOM 3221 O O . ARG A 1 394 ? 4.641 -7.247 18.665 1.00 88.06 394 ARG A O 1
ATOM 3228 N N . LEU A 1 395 ? 5.862 -8.365 17.136 1.00 87.00 395 LEU A N 1
ATOM 3229 C CA . LEU A 1 395 ? 6.731 -7.243 16.762 1.00 87.00 395 LEU A CA 1
ATOM 3230 C C . LEU A 1 395 ? 5.909 -6.072 16.213 1.00 87.00 395 LEU A C 1
ATOM 3232 O O . LEU A 1 395 ? 6.084 -4.925 16.617 1.00 87.00 395 LEU A O 1
ATOM 3236 N N . LEU A 1 396 ? 4.971 -6.378 15.319 1.00 85.81 396 LEU A N 1
ATOM 3237 C CA . LEU A 1 396 ? 4.096 -5.381 14.716 1.00 85.81 396 LEU A CA 1
ATOM 3238 C C . LEU A 1 396 ? 3.148 -4.753 15.758 1.00 85.81 396 LEU A C 1
ATOM 3240 O O . LEU A 1 396 ? 2.895 -3.552 15.711 1.00 85.81 396 LEU A O 1
ATOM 3244 N N . SER A 1 397 ? 2.659 -5.527 16.735 1.00 88.38 397 SER A N 1
ATOM 3245 C CA . SER A 1 397 ? 1.861 -5.009 17.858 1.00 88.38 397 SER A CA 1
ATOM 3246 C C . SER A 1 397 ? 2.679 -4.085 18.764 1.00 88.38 397 SER A C 1
ATOM 3248 O O . SER A 1 397 ? 2.179 -3.050 19.194 1.00 88.38 397 SER A O 1
ATOM 3250 N N . GLU A 1 398 ? 3.946 -4.405 19.030 1.00 89.50 398 GLU A N 1
ATOM 3251 C CA . GLU A 1 398 ? 4.835 -3.541 19.817 1.00 89.50 398 GLU A CA 1
ATOM 3252 C C . GLU A 1 398 ? 5.114 -2.206 19.105 1.00 89.50 398 GLU A C 1
ATOM 3254 O O . GLU A 1 398 ? 5.111 -1.157 19.747 1.00 89.50 398 GLU A O 1
ATOM 3259 N N . GLN A 1 399 ? 5.297 -2.226 17.781 1.00 91.44 399 GLN A N 1
ATOM 3260 C CA . GLN A 1 399 ? 5.655 -1.037 16.999 1.00 91.44 399 GLN A CA 1
ATOM 3261 C C . GLN A 1 399 ? 4.446 -0.177 16.590 1.00 91.44 399 GLN A C 1
ATOM 3263 O O . GLN A 1 399 ? 4.549 1.048 16.564 1.00 91.44 399 GLN A O 1
ATOM 3268 N N . CYS A 1 400 ? 3.290 -0.785 16.300 1.00 94.38 400 CYS A N 1
ATOM 3269 C CA . CYS A 1 400 ? 2.094 -0.080 15.814 1.00 94.38 400 CYS A CA 1
ATOM 3270 C C . CYS A 1 400 ? 0.934 -0.053 16.816 1.00 94.38 400 CYS A C 1
ATOM 3272 O O . CYS A 1 400 ? -0.069 0.618 16.568 1.00 94.38 400 CYS A O 1
ATOM 3274 N N . GLY A 1 401 ? 1.029 -0.768 17.940 1.00 94.06 401 GLY A N 1
ATOM 3275 C CA . GLY A 1 401 ? -0.094 -0.964 18.855 1.00 94.06 401 GLY A CA 1
ATOM 3276 C C . GLY A 1 401 ? -0.643 0.335 19.433 1.00 94.06 401 GLY A C 1
ATOM 3277 O O . GLY A 1 401 ? -1.857 0.509 19.472 1.00 94.06 401 GLY A O 1
ATOM 3278 N N . VAL A 1 402 ? 0.223 1.290 19.789 1.00 95.12 402 VAL A N 1
ATOM 3279 C CA . VAL A 1 402 ? -0.207 2.613 20.278 1.00 95.12 402 VAL A CA 1
ATOM 3280 C C . VAL A 1 402 ? -1.079 3.324 19.242 1.00 95.12 402 VAL A C 1
ATOM 3282 O O . VAL A 1 402 ? -2.136 3.857 19.578 1.00 95.12 402 VAL A O 1
ATOM 3285 N N . LYS A 1 403 ? -0.668 3.276 17.970 1.00 95.62 403 LYS A N 1
ATOM 3286 C CA . LYS A 1 403 ? -1.396 3.887 16.858 1.00 95.62 403 LYS A CA 1
ATOM 3287 C C . LYS A 1 403 ? -2.734 3.192 16.615 1.00 95.62 403 LYS A C 1
ATOM 3289 O O . LYS A 1 403 ? -3.752 3.863 16.551 1.00 95.62 403 LYS A O 1
ATOM 3294 N N . LEU A 1 404 ? -2.753 1.857 16.586 1.00 95.50 404 LEU A N 1
ATOM 3295 C CA . LEU A 1 404 ? -3.986 1.066 16.464 1.00 95.50 404 LEU A CA 1
ATOM 3296 C C . LEU A 1 404 ? -5.008 1.413 17.553 1.00 95.50 404 LEU A C 1
ATOM 3298 O O . LEU A 1 404 ? -6.189 1.599 17.257 1.00 95.50 404 LEU A O 1
ATOM 3302 N N . ILE A 1 405 ? -4.551 1.509 18.805 1.00 96.69 405 ILE A N 1
ATOM 3303 C CA . ILE A 1 405 ? -5.395 1.856 19.952 1.00 96.69 405 ILE A CA 1
ATOM 3304 C C . ILE A 1 405 ? -5.948 3.276 19.793 1.00 96.69 405 ILE A C 1
ATOM 3306 O O . ILE A 1 405 ? -7.153 3.475 19.943 1.00 96.69 405 ILE A O 1
ATOM 3310 N N . GLY A 1 406 ? -5.086 4.244 19.464 1.00 95.31 406 GLY A N 1
ATOM 3311 C CA . GLY A 1 406 ? -5.482 5.641 19.272 1.00 95.31 406 GLY A CA 1
ATOM 3312 C C . GLY A 1 406 ? -6.455 5.838 18.108 1.00 95.31 406 GLY A C 1
ATOM 3313 O O . GLY A 1 406 ? -7.428 6.571 18.241 1.00 95.31 406 GLY A O 1
ATOM 3314 N N . THR A 1 407 ? -6.252 5.142 16.989 1.00 94.75 407 THR A N 1
ATOM 3315 C CA . THR A 1 407 ? -7.172 5.197 15.849 1.00 94.75 407 THR A CA 1
ATOM 3316 C C . THR A 1 407 ? -8.531 4.608 16.230 1.00 94.75 407 THR A C 1
ATOM 3318 O O . THR A 1 407 ? -9.548 5.292 16.125 1.00 94.75 407 THR A O 1
ATOM 3321 N N . LEU A 1 408 ? -8.584 3.373 16.751 1.00 95.25 408 LEU A N 1
ATOM 3322 C CA . LEU A 1 408 ? -9.854 2.730 17.125 1.00 95.25 408 LEU A CA 1
ATOM 3323 C C . LEU A 1 408 ? -10.636 3.488 18.204 1.00 95.25 408 LEU A C 1
ATOM 3325 O O . LEU A 1 408 ? -11.862 3.375 18.242 1.00 95.25 408 LEU A O 1
ATOM 3329 N N . SER A 1 409 ? -9.962 4.252 19.069 1.00 94.56 409 SER A N 1
ATOM 3330 C CA . SER A 1 409 ? -10.628 5.046 20.104 1.00 94.56 409 SER A CA 1
ATOM 3331 C C . SER A 1 409 ? -11.397 6.251 19.550 1.00 94.56 409 SER A C 1
ATOM 3333 O O . SER A 1 409 ? -12.163 6.853 20.304 1.00 94.56 409 SER A O 1
ATOM 3335 N N . GLN A 1 410 ? -11.220 6.584 18.263 1.00 93.19 410 GLN A N 1
ATOM 3336 C CA . GLN A 1 410 ? -11.747 7.796 17.623 1.00 93.19 410 GLN A CA 1
ATOM 3337 C C . GLN A 1 410 ? -12.527 7.540 16.319 1.00 93.19 410 GLN A C 1
ATOM 3339 O O . GLN A 1 410 ? -13.140 8.464 15.794 1.00 93.19 410 GLN A O 1
ATOM 3344 N N . LEU A 1 411 ? -12.549 6.309 15.787 1.00 89.94 411 LEU A N 1
ATOM 3345 C CA . LEU A 1 411 ? -13.189 6.008 14.490 1.00 89.94 411 LEU A CA 1
ATOM 3346 C C . LEU A 1 411 ? -14.726 6.090 14.484 1.00 89.94 411 LEU A C 1
ATOM 3348 O O . LEU A 1 411 ? -15.346 6.099 13.415 1.00 89.94 411 LEU A O 1
ATOM 3352 N N . THR A 1 412 ? -15.373 6.106 15.648 1.00 90.19 412 THR A N 1
ATOM 3353 C CA . THR A 1 412 ? -16.829 6.263 15.735 1.00 90.19 412 THR A CA 1
ATOM 3354 C C . THR A 1 412 ? -17.213 7.356 16.722 1.00 90.19 412 THR A C 1
ATOM 3356 O O . THR A 1 412 ? -16.514 7.593 17.705 1.00 90.19 412 THR A O 1
ATOM 3359 N N . ASP A 1 413 ? -18.366 7.985 16.493 1.00 88.69 413 ASP A N 1
ATOM 3360 C CA . ASP A 1 413 ? -18.914 9.004 17.399 1.00 88.69 413 ASP A CA 1
ATOM 3361 C C . ASP A 1 413 ? -19.446 8.392 18.710 1.00 88.69 413 ASP A C 1
ATOM 3363 O O . ASP A 1 413 ? -19.666 9.086 19.703 1.00 88.69 413 ASP A O 1
ATOM 3367 N N . SER A 1 414 ? -19.665 7.072 18.726 1.00 91.81 414 SER A N 1
ATOM 3368 C CA . SER A 1 414 ? -20.182 6.333 19.874 1.00 91.81 414 SER A CA 1
ATOM 3369 C C . SER A 1 414 ? -19.035 5.852 20.756 1.00 91.81 414 SER A C 1
ATOM 3371 O O . SER A 1 414 ? -18.337 4.886 20.436 1.00 91.81 414 SER A O 1
ATOM 3373 N N . TYR A 1 415 ? -18.899 6.467 21.930 1.00 92.06 415 TYR A N 1
ATOM 3374 C CA . TYR A 1 415 ? -17.904 6.060 22.924 1.00 92.06 415 TYR A CA 1
ATOM 3375 C C . TYR A 1 415 ? -18.071 4.591 23.362 1.00 92.06 415 TYR A C 1
ATOM 3377 O O . TYR A 1 415 ? -17.085 3.909 23.640 1.00 92.06 415 TYR A O 1
ATOM 3385 N N . ILE A 1 416 ? -19.303 4.064 23.366 1.00 92.06 416 ILE A N 1
ATOM 3386 C CA . ILE A 1 416 ? -19.588 2.653 23.675 1.00 92.06 416 ILE A CA 1
ATOM 3387 C C . ILE A 1 416 ? -19.026 1.754 22.575 1.00 92.06 416 ILE A C 1
ATOM 3389 O O . ILE A 1 416 ? -18.319 0.792 22.867 1.00 92.06 416 ILE A O 1
ATOM 3393 N N . THR A 1 417 ? -19.305 2.086 21.313 1.00 92.12 417 THR A N 1
ATOM 3394 C CA . THR A 1 417 ? -18.840 1.313 20.157 1.00 92.12 417 THR A CA 1
ATOM 3395 C C . THR A 1 417 ? -17.315 1.313 20.096 1.00 92.12 417 THR A C 1
ATOM 3397 O O . THR A 1 417 ? -16.712 0.251 19.941 1.00 92.12 417 THR A O 1
ATOM 3400 N N . ASN A 1 418 ? -16.677 2.466 20.324 1.00 94.31 418 ASN A N 1
ATOM 3401 C CA . ASN A 1 418 ? -15.222 2.560 20.459 1.00 94.31 418 ASN A CA 1
ATOM 3402 C C . ASN A 1 418 ? -14.706 1.649 21.583 1.00 94.31 418 ASN A C 1
ATOM 3404 O O . ASN A 1 418 ? -13.772 0.885 21.363 1.00 94.31 418 ASN A O 1
ATOM 3408 N N . CYS A 1 419 ? -15.340 1.643 22.761 1.00 95.75 419 CYS A N 1
ATOM 3409 C CA . CYS A 1 419 ? -14.952 0.748 23.857 1.00 95.75 419 CYS A CA 1
ATOM 3410 C C . CYS A 1 419 ? -15.093 -0.741 23.509 1.00 95.75 419 CYS A C 1
ATOM 3412 O O . CYS A 1 419 ? -14.241 -1.543 23.901 1.00 95.75 419 CYS A O 1
ATOM 3414 N N . CYS A 1 420 ? -16.140 -1.127 22.777 1.00 94.62 420 CYS A N 1
ATOM 3415 C CA . CYS A 1 420 ? -16.302 -2.495 22.287 1.00 94.62 420 CYS A CA 1
ATOM 3416 C C . CYS A 1 420 ? -15.175 -2.866 21.313 1.00 94.62 420 CYS A C 1
ATOM 3418 O O . CYS A 1 420 ? -14.544 -3.908 21.481 1.00 94.62 420 CYS A O 1
ATOM 3420 N N . ASN A 1 421 ? -14.856 -1.988 20.359 1.00 95.19 421 ASN A N 1
ATOM 3421 C CA . ASN A 1 421 ? -13.755 -2.194 19.413 1.00 95.19 421 ASN A CA 1
ATOM 3422 C C . ASN A 1 421 ? -12.399 -2.297 20.128 1.00 95.19 421 ASN A C 1
ATOM 3424 O O . ASN A 1 421 ? -11.616 -3.203 19.840 1.00 95.19 421 ASN A O 1
ATOM 3428 N N . LEU A 1 422 ? -12.143 -1.429 21.111 1.00 97.00 422 LEU A N 1
ATOM 3429 C CA . LEU A 1 422 ? -10.952 -1.486 21.963 1.00 97.00 422 LEU A CA 1
ATOM 3430 C C . LEU A 1 422 ? -10.879 -2.796 22.758 1.00 97.00 422 LEU A C 1
ATOM 3432 O O . LEU A 1 422 ? -9.794 -3.350 22.920 1.00 97.00 422 LEU A O 1
ATOM 3436 N N . SER A 1 423 ? -12.016 -3.323 23.221 1.00 96.56 423 SER A N 1
ATOM 3437 C CA . SER A 1 423 ? -12.068 -4.602 23.944 1.00 96.56 423 SER A CA 1
ATOM 3438 C C . SER A 1 423 ? -11.722 -5.773 23.026 1.00 96.56 423 SER A C 1
ATOM 3440 O O . SER A 1 423 ? -10.943 -6.647 23.411 1.00 96.56 423 SER A O 1
ATOM 3442 N N . THR A 1 424 ? -12.232 -5.758 21.793 1.00 95.38 424 THR A N 1
ATOM 3443 C CA . THR A 1 424 ? -11.878 -6.734 20.754 1.00 95.38 424 THR A CA 1
ATOM 3444 C C . THR A 1 424 ? -10.390 -6.665 20.413 1.00 95.38 424 THR A C 1
ATOM 3446 O O . THR A 1 424 ? -9.726 -7.703 20.366 1.00 95.38 424 THR A O 1
ATOM 3449 N N . LEU A 1 425 ? -9.836 -5.458 20.237 1.00 95.50 425 LEU A N 1
ATOM 3450 C CA . LEU A 1 425 ? -8.405 -5.276 19.982 1.00 95.50 425 LEU A CA 1
ATOM 3451 C C . LEU A 1 425 ? -7.559 -5.776 21.155 1.00 95.50 425 LEU A C 1
ATOM 3453 O O . LEU A 1 425 ? -6.598 -6.506 20.937 1.00 95.50 425 LEU A O 1
ATOM 3457 N N . LEU A 1 426 ? -7.924 -5.430 22.392 1.00 95.44 426 LEU A N 1
ATOM 3458 C CA . LEU A 1 426 ? -7.231 -5.894 23.592 1.00 95.44 426 LEU A CA 1
ATOM 3459 C C . LEU A 1 426 ? -7.226 -7.423 23.670 1.00 95.44 426 LEU A C 1
ATOM 3461 O O . LEU A 1 426 ? -6.201 -8.010 24.003 1.00 95.44 426 LEU A O 1
ATOM 3465 N N . HIS A 1 427 ? -8.351 -8.076 23.369 1.00 93.62 427 HIS A N 1
ATOM 3466 C CA . HIS A 1 427 ? -8.431 -9.535 23.362 1.00 93.62 427 HIS A CA 1
ATOM 3467 C C . HIS A 1 427 ? -7.499 -10.152 22.310 1.00 93.62 427 HIS A C 1
ATOM 3469 O O . HIS A 1 427 ? -6.735 -11.058 22.639 1.00 93.62 427 HIS A O 1
ATOM 3475 N N . LYS A 1 428 ? -7.499 -9.616 21.081 1.00 91.75 428 LYS A N 1
ATOM 3476 C CA . LYS A 1 428 ? -6.567 -10.035 20.022 1.00 91.75 428 LYS A CA 1
ATOM 3477 C C . LYS A 1 428 ? -5.111 -9.819 20.429 1.00 91.75 428 LYS A C 1
ATOM 3479 O O . LYS A 1 428 ? -4.316 -10.746 20.355 1.00 91.75 428 LYS A O 1
ATOM 3484 N N . MET A 1 429 ? -4.778 -8.636 20.946 1.00 92.00 429 MET A N 1
ATOM 3485 C CA . MET A 1 429 ? -3.429 -8.333 21.419 1.00 92.00 429 MET A CA 1
ATOM 3486 C C . MET A 1 429 ? -3.001 -9.268 22.544 1.00 92.00 429 MET A C 1
ATOM 3488 O O . MET A 1 429 ? -1.883 -9.750 22.500 1.00 92.00 429 MET A O 1
ATOM 3492 N N . LYS A 1 430 ? -3.868 -9.612 23.506 1.00 91.56 430 LYS A N 1
ATOM 3493 C CA . LYS A 1 430 ? -3.532 -10.608 24.541 1.00 91.56 430 LYS A CA 1
ATOM 3494 C C . LYS A 1 430 ? -3.135 -11.953 23.936 1.00 91.56 430 LYS A C 1
ATOM 3496 O O . LYS A 1 430 ? -2.213 -12.572 24.444 1.00 91.56 430 LYS A O 1
ATOM 3501 N N . ALA A 1 431 ? -3.789 -12.378 22.857 1.00 91.12 431 ALA A N 1
ATOM 3502 C CA . ALA A 1 431 ? -3.455 -13.624 22.171 1.00 91.12 431 ALA A CA 1
ATOM 3503 C C . ALA A 1 431 ? -2.103 -13.576 21.429 1.00 91.12 431 ALA A C 1
ATOM 3505 O O . ALA A 1 431 ? -1.545 -14.626 21.129 1.00 91.12 431 ALA A O 1
ATOM 3506 N N . TYR A 1 432 ? -1.560 -12.386 21.151 1.00 90.94 432 TYR A N 1
ATOM 3507 C CA . TYR A 1 432 ? -0.259 -12.202 20.491 1.00 90.94 432 TYR A CA 1
ATOM 3508 C C . TYR A 1 432 ? 0.940 -12.355 21.430 1.00 90.94 432 TYR A C 1
ATOM 3510 O O . TYR A 1 432 ? 2.075 -12.442 20.961 1.00 90.94 432 TYR A O 1
ATOM 3518 N N . TYR A 1 433 ? 0.715 -12.345 22.745 1.00 88.25 433 TYR A N 1
ATOM 3519 C CA . TYR A 1 433 ? 1.770 -12.472 23.743 1.00 88.25 433 TYR A CA 1
ATOM 3520 C C . TYR A 1 433 ? 1.555 -13.754 24.549 1.00 88.25 433 TYR A C 1
ATOM 3522 O O . TYR A 1 433 ? 0.481 -13.997 25.084 1.00 88.25 433 TYR A O 1
ATOM 3530 N N . GLU A 1 434 ? 2.614 -14.548 24.711 1.00 83.12 434 GLU A N 1
ATOM 3531 C CA . GLU A 1 434 ? 2.621 -15.706 25.623 1.00 83.12 434 GLU A CA 1
ATOM 3532 C C . GLU A 1 434 ? 2.637 -15.288 27.112 1.00 83.12 434 GLU A C 1
ATOM 3534 O O . GLU A 1 434 ? 2.553 -16.125 28.007 1.00 83.12 434 GLU A O 1
ATOM 3539 N N . GLY A 1 435 ? 2.746 -13.985 27.389 1.00 85.12 435 GLY A N 1
ATOM 3540 C CA . GLY A 1 435 ? 2.822 -13.397 28.723 1.00 85.12 435 GLY A CA 1
ATOM 3541 C C . GLY A 1 435 ? 2.086 -12.053 28.808 1.00 85.12 435 GLY A C 1
ATOM 3542 O O . GLY A 1 435 ? 1.171 -11.794 28.023 1.00 85.12 435 GLY A O 1
ATOM 3543 N N . PRO A 1 436 ? 2.443 -11.174 29.763 1.00 87.25 436 PRO A N 1
ATOM 3544 C CA . PRO A 1 436 ? 1.784 -9.882 29.894 1.00 87.25 436 PRO A CA 1
ATOM 3545 C C . PRO A 1 436 ? 2.055 -8.996 28.672 1.00 87.25 436 PRO A C 1
ATOM 3547 O O . PRO A 1 436 ? 3.173 -8.929 28.162 1.00 87.25 436 PRO A O 1
ATOM 3550 N N . ILE A 1 437 ? 1.020 -8.278 28.235 1.00 91.38 437 ILE A N 1
ATOM 3551 C CA . ILE A 1 437 ? 1.140 -7.221 27.224 1.00 91.38 437 ILE A CA 1
ATOM 3552 C C . ILE A 1 437 ? 2.126 -6.149 27.735 1.00 91.38 437 ILE A C 1
ATOM 3554 O O . ILE A 1 437 ? 2.074 -5.812 28.922 1.00 91.38 437 ILE A O 1
ATOM 3558 N N . PRO A 1 438 ? 2.980 -5.571 26.864 1.00 92.12 438 PRO A N 1
ATOM 3559 C CA . PRO A 1 438 ? 3.846 -4.447 27.207 1.00 92.12 438 PRO A CA 1
ATOM 3560 C C . PRO A 1 438 ? 3.112 -3.316 27.937 1.00 92.12 438 PRO A C 1
ATOM 3562 O O . PRO A 1 438 ? 2.057 -2.861 27.490 1.00 92.12 438 PRO A O 1
ATOM 3565 N N . ALA A 1 439 ? 3.707 -2.816 29.025 1.00 90.31 439 ALA A N 1
ATOM 3566 C CA . ALA A 1 439 ? 3.102 -1.795 29.883 1.00 90.31 439 ALA A CA 1
ATOM 3567 C C . ALA A 1 439 ? 2.647 -0.553 29.098 1.00 90.31 439 ALA A C 1
ATOM 3569 O O . ALA A 1 439 ? 1.531 -0.088 29.294 1.00 90.31 439 ALA A O 1
ATOM 3570 N N . LEU A 1 440 ? 3.451 -0.088 28.133 1.00 91.69 440 LEU A N 1
ATOM 3571 C CA . LEU A 1 440 ? 3.111 1.045 27.264 1.00 91.69 440 LEU A CA 1
ATOM 3572 C C . LEU A 1 440 ? 1.772 0.855 26.526 1.00 91.69 440 LEU A C 1
ATOM 3574 O O . LEU A 1 440 ? 0.968 1.783 26.436 1.00 91.69 440 LEU A O 1
ATOM 3578 N N . LEU A 1 441 ? 1.503 -0.348 26.009 1.00 93.44 441 LEU A N 1
ATOM 3579 C CA . LEU A 1 441 ? 0.239 -0.635 25.326 1.00 93.44 441 LEU A CA 1
ATOM 3580 C C . LEU A 1 441 ? -0.927 -0.633 26.315 1.00 93.44 441 LEU A C 1
ATOM 3582 O O . LEU A 1 441 ? -1.992 -0.109 26.000 1.00 93.44 441 LEU A O 1
ATOM 3586 N N . VAL A 1 442 ? -0.728 -1.164 27.524 1.00 93.50 442 VAL A N 1
ATOM 3587 C CA . VAL A 1 442 ? -1.766 -1.148 28.563 1.00 93.50 442 VAL A CA 1
ATOM 3588 C C . VAL A 1 442 ? -2.061 0.280 29.035 1.00 93.50 442 VAL A C 1
ATOM 3590 O O . VAL A 1 442 ? -3.232 0.642 29.126 1.00 93.50 442 VAL A O 1
ATOM 3593 N N . GLU A 1 443 ? -1.039 1.116 29.248 1.00 91.62 443 GLU A N 1
ATOM 3594 C CA . GLU A 1 443 ? -1.197 2.551 29.544 1.00 91.62 443 GLU A CA 1
ATOM 3595 C C . GLU A 1 443 ? -1.994 3.261 28.435 1.00 91.62 443 GLU A C 1
ATOM 3597 O O . GLU A 1 443 ? -2.882 4.078 28.708 1.00 91.62 443 GLU A O 1
ATOM 3602 N N . THR A 1 444 ? -1.729 2.902 27.176 1.00 93.69 444 THR A N 1
ATOM 3603 C CA . THR A 1 444 ? -2.448 3.448 26.019 1.00 93.69 444 THR A CA 1
ATOM 3604 C C . THR A 1 444 ? -3.908 2.986 25.998 1.00 93.69 444 THR A C 1
ATOM 3606 O O . THR A 1 444 ? -4.800 3.809 25.802 1.00 93.69 444 THR A O 1
ATOM 3609 N N . PHE A 1 445 ? -4.193 1.707 26.273 1.00 95.44 445 PHE A N 1
ATOM 3610 C CA . PHE A 1 445 ? -5.567 1.209 26.406 1.00 95.44 445 PHE A CA 1
ATOM 3611 C C . PHE A 1 445 ? -6.324 1.909 27.533 1.00 95.44 445 PHE A C 1
ATOM 3613 O O . PHE A 1 445 ? -7.454 2.341 27.320 1.00 95.44 445 PHE A O 1
ATOM 3620 N N . ILE A 1 446 ? -5.715 2.044 28.716 1.00 93.44 446 ILE A N 1
ATOM 3621 C CA . ILE A 1 446 ? -6.310 2.768 29.848 1.00 93.44 446 ILE A CA 1
ATOM 3622 C C . ILE A 1 446 ? -6.673 4.188 29.408 1.00 93.44 446 ILE A C 1
ATOM 3624 O O . ILE A 1 446 ? -7.812 4.616 29.588 1.00 93.44 446 ILE A O 1
ATOM 3628 N N . SER A 1 447 ? -5.741 4.887 28.761 1.00 92.25 447 SER A N 1
ATOM 3629 C CA . SER A 1 447 ? -5.971 6.239 28.246 1.00 92.25 447 SER A CA 1
ATOM 3630 C C . SER A 1 447 ? -7.122 6.291 27.236 1.00 92.25 447 SER A C 1
ATOM 3632 O O . SER A 1 447 ? -7.991 7.152 27.354 1.00 92.25 447 SER A O 1
ATOM 3634 N N . ALA A 1 448 ? -7.182 5.345 26.297 1.00 94.50 448 ALA A N 1
ATOM 3635 C CA . ALA A 1 448 ? -8.229 5.263 25.281 1.00 94.50 448 ALA A CA 1
ATOM 3636 C C . ALA A 1 448 ? -9.622 4.955 25.866 1.00 94.50 448 ALA A C 1
ATOM 3638 O O . ALA A 1 448 ? -10.621 5.531 25.425 1.00 94.50 448 ALA A O 1
ATOM 3639 N N . TYR A 1 449 ? -9.710 4.094 26.887 1.00 95.31 449 TYR A N 1
ATOM 3640 C CA . TYR A 1 449 ? -10.963 3.851 27.610 1.00 95.31 449 TYR A CA 1
ATOM 3641 C C . TYR A 1 449 ? -11.423 5.086 28.383 1.00 95.31 449 TYR A C 1
ATOM 3643 O O . TYR A 1 449 ? -12.613 5.392 28.377 1.00 95.31 449 TYR A O 1
ATOM 3651 N N . LEU A 1 450 ? -10.500 5.823 29.008 1.00 92.38 450 LEU A N 1
ATOM 3652 C CA . LEU A 1 450 ? -10.821 7.066 29.714 1.00 92.38 450 LEU A CA 1
ATOM 3653 C C . LEU A 1 450 ? -11.283 8.174 28.759 1.00 92.38 450 LEU A C 1
ATOM 3655 O O . LEU A 1 450 ? -12.222 8.898 29.088 1.00 92.38 450 LEU A O 1
ATOM 3659 N N . GLU A 1 451 ? -10.675 8.289 27.574 1.00 91.88 451 GLU A N 1
ATOM 3660 C CA . GLU A 1 451 ? -11.135 9.194 26.507 1.00 91.88 451 GLU A CA 1
ATOM 3661 C C . GLU A 1 451 ? -12.572 8.885 26.065 1.00 91.88 451 GLU A C 1
ATOM 3663 O O . GLU A 1 451 ? -13.328 9.803 25.748 1.00 91.88 451 GLU A O 1
ATOM 3668 N N . ASN A 1 452 ? -12.957 7.608 26.115 1.00 93.25 452 ASN A N 1
ATOM 3669 C CA . ASN A 1 452 ? -14.296 7.111 25.807 1.00 93.25 452 ASN A CA 1
ATOM 3670 C C . ASN A 1 452 ? -15.154 6.865 27.065 1.00 93.25 452 ASN A C 1
ATOM 3672 O O . ASN A 1 452 ? -16.138 6.129 27.012 1.00 93.25 452 ASN A O 1
ATOM 3676 N N . TYR A 1 453 ? -14.811 7.496 28.193 1.00 93.69 453 TYR A N 1
ATOM 3677 C CA . TYR A 1 453 ? -15.602 7.506 29.430 1.00 93.69 453 TYR A CA 1
ATOM 3678 C C . TYR A 1 453 ? -15.836 6.142 30.106 1.00 93.69 453 TYR A C 1
ATOM 3680 O O . TYR A 1 453 ? -16.678 6.041 30.997 1.00 93.69 453 TYR A O 1
ATOM 3688 N N . ASN A 1 454 ? -15.106 5.090 29.734 1.00 94.44 454 ASN A N 1
ATOM 3689 C CA . ASN A 1 454 ? -15.244 3.764 30.335 1.00 94.44 454 ASN A CA 1
ATOM 3690 C C . ASN A 1 454 ? -14.294 3.594 31.525 1.00 94.44 454 ASN A C 1
ATOM 3692 O O . ASN A 1 454 ? -13.230 2.971 31.437 1.00 94.44 454 ASN A O 1
ATOM 3696 N N . TYR A 1 455 ? -14.686 4.169 32.658 1.00 92.62 455 TYR A N 1
ATOM 3697 C CA . TYR A 1 455 ? -13.882 4.164 33.879 1.00 92.62 455 TYR A CA 1
ATOM 3698 C C . TYR A 1 455 ? -13.743 2.772 34.487 1.00 92.62 455 TYR A C 1
ATOM 3700 O O . TYR A 1 455 ? -12.700 2.468 35.059 1.00 92.62 455 TYR A O 1
ATOM 3708 N N . SER A 1 456 ? -14.757 1.910 34.356 1.00 93.19 456 SER A N 1
ATOM 3709 C CA . SER A 1 456 ? -14.668 0.551 34.902 1.00 93.19 456 SER A CA 1
ATOM 3710 C C . SER A 1 456 ? -13.637 -0.290 34.165 1.00 93.19 456 SER A C 1
ATOM 3712 O O . SER A 1 456 ? -12.831 -0.948 34.816 1.00 93.19 456 SER A O 1
ATOM 3714 N N . MET A 1 457 ? -13.603 -0.243 32.830 1.00 93.94 457 MET A N 1
ATOM 3715 C CA . MET A 1 457 ? -12.600 -1.000 32.079 1.00 93.94 457 MET A CA 1
ATOM 3716 C C . MET A 1 457 ? -11.186 -0.458 32.321 1.00 93.94 457 MET A C 1
ATOM 3718 O O . MET A 1 457 ? -10.249 -1.238 32.507 1.00 93.94 457 MET A O 1
ATOM 3722 N N . ALA A 1 458 ? -11.041 0.869 32.412 1.00 92.94 458 ALA A N 1
ATOM 3723 C CA . ALA A 1 458 ? -9.792 1.498 32.828 1.00 92.94 458 ALA A CA 1
ATOM 3724 C C . ALA A 1 458 ? -9.357 1.024 34.229 1.00 92.94 458 ALA A C 1
ATOM 3726 O O . ALA A 1 458 ? -8.210 0.620 34.402 1.00 92.94 458 ALA A O 1
ATOM 3727 N N . ALA A 1 459 ? -10.273 0.986 35.207 1.00 91.56 459 ALA A N 1
ATOM 3728 C CA . ALA A 1 459 ? -10.009 0.491 36.561 1.00 91.56 459 ALA A CA 1
ATOM 3729 C C . ALA A 1 459 ? -9.582 -0.982 36.570 1.00 91.56 459 ALA A C 1
ATOM 3731 O O . ALA A 1 459 ? -8.658 -1.354 37.293 1.00 91.56 459 ALA A O 1
ATOM 3732 N N . THR A 1 460 ? -10.245 -1.822 35.772 1.00 93.31 460 THR A N 1
ATOM 3733 C CA . THR A 1 460 ? -9.900 -3.238 35.637 1.00 93.31 460 THR A CA 1
ATOM 3734 C C . THR A 1 460 ? -8.474 -3.395 35.128 1.00 93.31 460 THR A C 1
ATOM 3736 O O . THR A 1 460 ? -7.689 -4.086 35.770 1.00 93.31 460 THR A O 1
ATOM 3739 N N . LEU A 1 461 ? -8.106 -2.720 34.036 1.00 91.88 461 LEU A N 1
ATOM 3740 C CA . LEU A 1 461 ? -6.743 -2.783 33.500 1.00 91.88 461 LEU A CA 1
ATOM 3741 C C . LEU A 1 461 ? -5.703 -2.234 34.477 1.00 91.88 461 LEU A C 1
ATOM 3743 O O . LEU A 1 461 ? -4.668 -2.865 34.670 1.00 91.88 461 LEU A O 1
ATOM 3747 N N . TYR A 1 462 ? -6.006 -1.111 35.129 1.00 89.25 462 TYR A N 1
ATOM 3748 C CA . TYR A 1 462 ? -5.129 -0.489 36.117 1.00 89.25 462 TYR A CA 1
ATOM 3749 C C . TYR A 1 462 ? -4.792 -1.453 37.265 1.00 89.25 462 TYR A C 1
ATOM 3751 O O . TYR A 1 462 ? -3.631 -1.575 37.644 1.00 89.25 462 TYR A O 1
ATOM 3759 N N . ARG A 1 463 ? -5.790 -2.200 37.768 1.00 89.69 463 ARG A N 1
ATOM 3760 C CA . ARG A 1 463 ? -5.597 -3.231 38.805 1.00 89.69 463 ARG A CA 1
ATOM 3761 C C . ARG A 1 463 ? -4.881 -4.468 38.284 1.00 89.69 463 ARG A C 1
ATOM 3763 O O . ARG A 1 463 ? -4.005 -4.989 38.958 1.00 89.69 463 ARG A O 1
ATOM 3770 N N . THR A 1 464 ? -5.280 -4.975 37.117 1.00 90.00 464 THR A N 1
ATOM 3771 C CA . THR A 1 464 ? -4.736 -6.230 36.574 1.00 90.00 464 THR A CA 1
ATOM 3772 C C . THR A 1 464 ? -3.242 -6.134 36.279 1.00 90.00 464 THR A C 1
ATOM 3774 O O . THR A 1 464 ? -2.545 -7.134 36.416 1.00 90.00 464 THR A O 1
ATOM 3777 N N . TYR A 1 465 ? -2.756 -4.957 35.882 1.00 87.19 465 TYR A N 1
ATOM 3778 C CA . TYR A 1 465 ? -1.356 -4.737 35.512 1.00 87.19 465 TYR A CA 1
ATOM 3779 C C . TYR A 1 465 ? -0.558 -3.943 36.559 1.00 87.19 465 TYR A C 1
ATOM 3781 O O . TYR A 1 465 ? 0.563 -3.541 36.269 1.00 87.19 465 TYR A O 1
ATOM 3789 N N . ASP A 1 466 ? -1.128 -3.739 37.752 1.00 81.94 466 ASP A N 1
ATOM 3790 C CA . ASP A 1 466 ? -0.488 -3.100 38.912 1.00 81.94 466 ASP A CA 1
ATOM 3791 C C . ASP A 1 466 ? 0.238 -1.781 38.580 1.00 81.94 466 ASP A C 1
ATOM 3793 O O . ASP A 1 466 ? 1.410 -1.572 38.898 1.00 81.94 466 ASP A O 1
ATOM 3797 N N . PHE A 1 467 ? -0.457 -0.872 37.887 1.00 75.81 467 PHE A N 1
ATOM 3798 C CA . PHE A 1 467 ? 0.096 0.448 37.587 1.00 75.81 467 PHE A CA 1
ATOM 3799 C C . PHE A 1 467 ? 0.155 1.291 38.860 1.00 75.81 467 PHE A C 1
ATOM 3801 O O . PHE A 1 467 ? -0.809 1.944 39.247 1.00 75.81 467 PHE A O 1
ATOM 3808 N N . VAL A 1 468 ? 1.305 1.299 39.524 1.00 59.22 468 VAL A N 1
ATOM 3809 C CA . VAL A 1 468 ? 1.541 2.150 40.690 1.00 59.22 468 VAL A CA 1
ATOM 3810 C C . VAL A 1 468 ? 1.951 3.554 40.216 1.00 59.22 468 VAL A C 1
ATOM 3812 O O . VAL A 1 468 ? 3.002 3.742 39.608 1.00 59.22 468 VAL A O 1
ATOM 3815 N N . ASN A 1 469 ? 1.125 4.560 40.525 1.00 53.31 469 ASN A N 1
ATOM 3816 C CA . ASN A 1 469 ? 1.468 5.995 40.519 1.00 53.31 469 ASN A CA 1
ATOM 3817 C C . ASN A 1 469 ? 1.720 6.705 39.173 1.00 53.31 469 ASN A C 1
ATOM 3819 O O . ASN A 1 469 ? 2.433 7.707 39.133 1.00 53.31 469 ASN A O 1
ATOM 3823 N N . LYS A 1 470 ? 1.066 6.291 38.084 1.00 57.50 470 LYS A N 1
ATOM 3824 C CA . LYS A 1 470 ? 0.980 7.111 36.860 1.00 57.50 470 LYS A CA 1
ATOM 3825 C C . LYS A 1 470 ? -0.471 7.377 36.490 1.00 57.50 470 LYS A C 1
ATOM 3827 O O . LYS A 1 470 ? -1.065 6.675 35.677 1.00 57.50 470 LYS A O 1
ATOM 3832 N N . ILE A 1 471 ? -1.049 8.410 37.094 1.00 55.38 471 ILE A N 1
ATOM 3833 C CA . ILE A 1 471 ? -2.285 8.995 36.573 1.00 55.38 471 ILE A CA 1
ATOM 3834 C C . ILE A 1 471 ? -1.904 9.704 35.266 1.00 55.38 471 ILE A C 1
ATOM 3836 O O . ILE A 1 471 ? -1.011 10.553 35.299 1.00 55.38 471 ILE A O 1
ATOM 3840 N N . PRO A 1 472 ? -2.536 9.400 34.118 1.00 56.53 472 PRO A N 1
ATOM 3841 C CA . PRO A 1 472 ? -2.427 10.274 32.961 1.00 56.53 472 PRO A CA 1
ATOM 3842 C C . PRO A 1 472 ? -2.953 11.637 33.401 1.00 56.53 472 PRO A C 1
ATOM 3844 O O . PRO A 1 472 ? -4.107 11.718 33.817 1.00 56.53 472 PRO A O 1
ATOM 3847 N N . ASP A 1 473 ? -2.115 12.673 33.354 1.00 54.03 473 ASP A N 1
ATOM 3848 C CA . ASP A 1 473 ? -2.396 14.043 33.809 1.00 54.03 473 ASP A CA 1
ATOM 3849 C C . ASP A 1 473 ? -3.469 14.714 32.924 1.00 54.03 473 ASP A C 1
ATOM 3851 O O . ASP A 1 473 ? -3.239 15.635 32.140 1.00 54.03 473 ASP A O 1
ATOM 3855 N N . ARG A 1 474 ? -4.671 14.139 32.942 1.00 62.03 474 ARG A N 1
ATOM 3856 C CA . ARG A 1 474 ? -5.782 14.424 32.048 1.00 62.03 474 ARG A CA 1
ATOM 3857 C C . ARG A 1 474 ? -7.011 14.667 32.895 1.00 62.03 474 ARG A C 1
ATOM 3859 O O . ARG A 1 474 ? -7.433 13.834 33.695 1.00 62.03 474 ARG A O 1
ATOM 3866 N N . LYS A 1 475 ? -7.630 15.826 32.673 1.00 64.62 475 LYS A N 1
ATOM 3867 C CA . LYS A 1 475 ? -8.927 16.169 33.255 1.00 64.62 475 LYS A CA 1
ATOM 3868 C C . LYS A 1 475 ? -9.951 15.125 32.808 1.00 64.62 475 LYS A C 1
ATOM 3870 O O . LYS A 1 475 ? -10.414 15.169 31.669 1.00 64.62 475 LYS A O 1
ATOM 3875 N N . LEU A 1 476 ? -10.297 14.194 33.700 1.00 74.19 476 LEU A N 1
ATOM 3876 C CA . LEU A 1 476 ? -11.363 13.232 33.445 1.00 74.19 476 LEU A CA 1
ATOM 3877 C C . LEU A 1 476 ? -12.664 14.002 33.228 1.00 74.19 476 LEU A C 1
ATOM 3879 O O . LEU A 1 476 ? -13.165 14.676 34.132 1.00 74.19 476 LEU A O 1
ATOM 3883 N N . LYS A 1 477 ? -13.196 13.911 32.011 1.00 76.50 477 LYS A N 1
ATOM 3884 C CA . LYS A 1 477 ? -14.481 14.504 31.647 1.00 76.50 477 LYS A CA 1
ATOM 3885 C C . LYS A 1 477 ? -15.606 13.773 32.386 1.00 76.50 477 LYS A C 1
ATOM 3887 O O . LYS A 1 477 ? -15.393 12.662 32.860 1.00 76.50 477 LYS A O 1
ATOM 3892 N N . LYS A 1 478 ? -16.779 14.393 32.520 1.00 72.69 478 LYS A N 1
ATOM 3893 C CA . LYS A 1 478 ? -17.978 13.716 33.038 1.00 72.69 478 LYS A CA 1
ATOM 3894 C C . LYS A 1 478 ? -18.659 12.966 31.900 1.00 72.69 478 LYS A C 1
ATOM 3896 O O . LYS A 1 478 ? -18.730 13.487 30.792 1.00 72.69 478 LYS A O 1
ATOM 3901 N N . SER A 1 479 ? -19.152 11.775 32.199 1.00 73.12 479 SER A N 1
ATOM 3902 C CA . SER A 1 479 ? -20.006 11.003 31.303 1.00 73.12 479 SER A CA 1
ATOM 3903 C C . SER A 1 479 ? -21.473 11.282 31.611 1.00 73.12 479 SER A C 1
ATOM 3905 O O . SER A 1 479 ? -21.847 11.397 32.778 1.00 73.12 479 SER A O 1
ATOM 3907 N N . GLU A 1 480 ? -22.303 11.351 30.575 1.00 75.75 480 GLU A N 1
ATOM 3908 C CA . GLU A 1 480 ? -23.763 11.483 30.694 1.00 75.75 480 GLU A CA 1
ATOM 3909 C C . GLU A 1 480 ? -24.482 10.123 30.626 1.00 75.75 480 GLU A C 1
ATOM 3911 O O . GLU A 1 480 ? -25.707 10.050 30.684 1.00 75.75 480 GLU A O 1
ATOM 3916 N N . SER A 1 481 ? -23.729 9.025 30.509 1.00 81.75 481 SER A N 1
ATOM 3917 C CA . SER A 1 481 ? -24.283 7.680 30.373 1.00 81.75 481 SER A CA 1
ATOM 3918 C C . SER A 1 481 ? -24.773 7.104 31.700 1.00 81.75 481 SER A C 1
ATOM 3920 O O . SER A 1 481 ? -24.091 7.181 32.723 1.00 81.75 481 SER A O 1
ATOM 3922 N N . SER A 1 482 ? -25.921 6.427 31.665 1.00 85.81 482 SER A N 1
ATOM 3923 C CA . SER A 1 482 ? -26.412 5.590 32.766 1.00 85.81 482 SER A CA 1
ATOM 3924 C C . SER A 1 482 ? -25.896 4.149 32.706 1.00 85.81 482 SER A C 1
ATOM 3926 O O . SER A 1 482 ? -26.189 3.357 33.603 1.00 85.81 482 SER A O 1
ATOM 3928 N N . LEU A 1 483 ? -25.147 3.787 31.659 1.00 88.50 483 LEU A N 1
ATOM 3929 C CA . LEU A 1 483 ? -24.670 2.423 31.477 1.00 88.50 483 LEU A CA 1
ATOM 3930 C C . LEU A 1 483 ? -23.571 2.069 32.489 1.00 88.50 483 LEU A C 1
ATOM 3932 O O . LEU A 1 483 ? -22.705 2.905 32.774 1.00 88.50 483 LEU A O 1
ATOM 3936 N N . PRO A 1 484 ? -23.551 0.821 32.996 1.00 87.56 484 PRO A N 1
ATOM 3937 C CA . PRO A 1 484 ? -22.496 0.356 33.887 1.00 87.56 484 PRO A CA 1
ATOM 3938 C C . PRO A 1 484 ? -21.107 0.567 33.280 1.00 87.56 484 PRO A C 1
ATOM 3940 O O . PRO A 1 484 ? -20.859 0.207 32.132 1.00 87.56 484 PRO A O 1
ATOM 3943 N N . GLY A 1 485 ? -20.195 1.139 34.063 1.00 88.00 485 GLY A N 1
ATOM 3944 C CA . GLY A 1 485 ? -18.830 1.443 33.642 1.00 88.00 485 GLY A CA 1
ATOM 3945 C C . GLY A 1 485 ? -18.619 2.831 33.064 1.00 88.00 485 GLY A C 1
ATOM 3946 O O . GLY A 1 485 ? -17.475 3.283 33.005 1.00 88.00 485 GLY A O 1
ATOM 3947 N N . PHE A 1 486 ? -19.704 3.528 32.735 1.00 90.75 486 PHE A N 1
ATOM 3948 C CA . PHE A 1 486 ? -19.689 4.884 32.202 1.00 90.75 486 PHE A CA 1
ATOM 3949 C C . PHE A 1 486 ? -20.313 5.892 33.169 1.00 90.75 486 PHE A C 1
ATOM 3951 O O . PHE A 1 486 ? -20.546 7.031 32.783 1.00 90.75 486 PHE A O 1
ATOM 3958 N N . THR A 1 487 ? -20.619 5.510 34.411 1.00 90.69 487 THR A N 1
ATOM 3959 C CA . THR A 1 487 ? -21.315 6.400 35.350 1.00 90.69 487 THR A CA 1
ATOM 3960 C C . THR A 1 487 ? -20.351 7.315 36.112 1.00 90.69 487 THR A C 1
ATOM 3962 O O . THR A 1 487 ? -19.168 7.017 36.282 1.00 90.69 487 THR A O 1
ATOM 3965 N N . GLU A 1 488 ? -20.871 8.412 36.671 1.00 88.31 488 GLU A N 1
ATOM 3966 C CA . GLU A 1 488 ? -20.115 9.270 37.600 1.00 88.31 488 GLU A CA 1
ATOM 3967 C C . GLU A 1 488 ? -19.637 8.499 38.845 1.00 88.31 488 GLU A C 1
ATOM 3969 O O . GLU A 1 488 ? -18.576 8.790 39.397 1.00 88.31 488 GLU A O 1
ATOM 3974 N N . THR A 1 489 ? -20.397 7.491 39.281 1.00 90.44 489 THR A N 1
ATOM 3975 C CA . THR A 1 489 ? -19.999 6.596 40.373 1.00 90.44 489 THR A CA 1
ATOM 3976 C C . THR A 1 489 ? -18.761 5.786 39.995 1.00 90.44 489 THR A C 1
ATOM 3978 O O . THR A 1 489 ? -17.841 5.666 40.801 1.00 90.44 489 THR A O 1
ATOM 3981 N N . ASP A 1 490 ? -18.701 5.270 38.767 1.00 90.62 490 ASP A N 1
ATOM 3982 C CA . ASP A 1 490 ? -17.540 4.526 38.268 1.00 90.62 490 ASP A CA 1
ATOM 3983 C C . ASP A 1 490 ? -16.322 5.444 38.103 1.00 90.62 490 ASP A C 1
ATOM 3985 O O . ASP A 1 490 ? -15.212 5.067 38.482 1.00 90.62 490 ASP A O 1
ATOM 3989 N N . ARG A 1 491 ? -16.533 6.691 37.655 1.00 89.69 491 ARG A N 1
ATOM 3990 C CA . ARG A 1 491 ? -15.487 7.726 37.617 1.00 89.69 491 ARG A CA 1
ATOM 3991 C C . ARG A 1 491 ? -14.887 7.978 38.996 1.00 89.69 491 ARG A C 1
ATOM 3993 O O . ARG A 1 491 ? -13.667 7.994 39.136 1.00 89.69 491 ARG A O 1
ATOM 4000 N N . LYS A 1 492 ? -15.727 8.170 40.018 1.00 87.69 492 LYS A N 1
ATOM 4001 C CA . LYS A 1 492 ? -15.274 8.384 41.404 1.00 87.69 492 LYS A CA 1
ATOM 4002 C C . LYS A 1 492 ? -14.488 7.185 41.930 1.00 87.69 492 LYS A C 1
ATOM 4004 O O . LYS A 1 492 ? -13.396 7.377 42.448 1.00 87.69 492 LYS A O 1
ATOM 4009 N N . LYS A 1 493 ? -14.980 5.962 41.704 1.00 89.25 493 LYS A N 1
ATOM 4010 C CA . LYS A 1 493 ? -14.271 4.726 42.079 1.00 89.25 493 LYS A CA 1
ATOM 4011 C C . LYS A 1 493 ? -12.909 4.597 41.395 1.00 89.25 493 LYS A C 1
ATOM 4013 O O . LYS A 1 493 ? -11.956 4.139 42.020 1.00 89.25 493 LYS A O 1
ATOM 4018 N N . PHE A 1 494 ? -12.805 4.982 40.122 1.00 88.69 494 PHE A N 1
ATOM 4019 C CA . PHE A 1 494 ? -11.524 5.008 39.416 1.00 88.69 494 PHE A CA 1
ATOM 4020 C C . PHE A 1 494 ? -10.572 6.056 40.013 1.00 88.69 494 PHE A C 1
ATOM 4022 O O . PHE A 1 494 ? -9.412 5.752 40.267 1.00 88.69 494 PHE A O 1
ATOM 4029 N N . MET A 1 495 ? -11.064 7.260 40.321 1.00 84.88 495 MET A N 1
ATOM 4030 C CA . MET A 1 495 ? -10.259 8.304 40.972 1.00 84.88 495 MET A CA 1
ATOM 4031 C C . MET A 1 495 ? -9.748 7.883 42.355 1.00 84.88 495 MET A C 1
ATOM 4033 O O . MET A 1 495 ? -8.581 8.117 42.670 1.00 84.88 495 MET A O 1
ATOM 4037 N N . GLU A 1 496 ? -10.599 7.248 43.164 1.00 86.19 496 GLU A N 1
ATOM 4038 C CA . GLU A 1 496 ? -10.223 6.674 44.461 1.00 86.19 496 GLU A CA 1
ATOM 4039 C C . GLU A 1 496 ? -9.124 5.623 44.292 1.00 86.19 496 GLU A C 1
ATOM 4041 O O . GLU A 1 496 ? -8.098 5.704 44.959 1.00 86.19 496 GLU A O 1
ATOM 4046 N N . LEU A 1 497 ? -9.284 4.693 43.342 1.00 84.75 497 LEU A N 1
ATOM 4047 C CA . LEU A 1 497 ? -8.272 3.682 43.026 1.00 84.75 497 LEU A CA 1
ATOM 4048 C C . LEU A 1 497 ? -6.908 4.311 42.703 1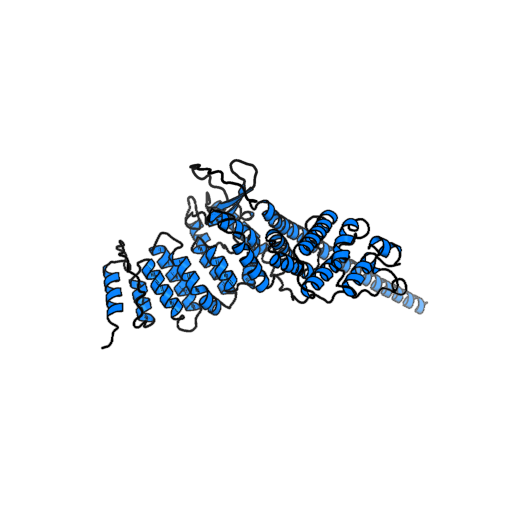.00 84.75 497 LEU A C 1
ATOM 4050 O O . LEU A 1 497 ? -5.888 3.832 43.189 1.00 84.75 497 LEU A O 1
ATOM 4054 N N . CYS A 1 498 ? -6.894 5.389 41.919 1.00 78.25 498 CYS A N 1
ATOM 4055 C CA . CYS A 1 498 ? -5.672 6.104 41.562 1.00 78.25 498 CYS A CA 1
ATOM 4056 C C . CYS A 1 498 ? -5.070 6.922 42.718 1.00 78.25 498 CYS A C 1
ATOM 4058 O O . CYS A 1 498 ? -3.871 7.178 42.717 1.00 78.25 498 CYS A O 1
ATOM 4060 N N . SER A 1 499 ? -5.884 7.352 43.687 1.00 71.38 499 SER A N 1
ATOM 4061 C CA . SER A 1 499 ? -5.448 8.164 44.835 1.00 71.38 499 SER A CA 1
ATOM 4062 C C . SER A 1 499 ? -4.950 7.330 46.023 1.00 71.38 499 SER A C 1
ATOM 4064 O O . SER A 1 499 ? -4.291 7.864 46.908 1.00 71.38 499 SER A O 1
ATOM 4066 N N . ILE A 1 500 ? -5.257 6.030 46.066 1.00 55.84 500 ILE A N 1
ATOM 4067 C CA . ILE A 1 500 ? -4.946 5.143 47.200 1.00 55.84 500 ILE A CA 1
ATOM 4068 C C . ILE A 1 500 ? -3.499 4.587 47.160 1.00 55.84 500 ILE A C 1
ATOM 4070 O O . ILE A 1 500 ? -3.055 3.983 48.132 1.00 55.84 500 ILE A O 1
ATOM 4074 N N . THR A 1 501 ? -2.705 4.823 46.106 1.00 49.59 501 THR A N 1
ATOM 4075 C CA . THR A 1 501 ? -1.373 4.192 45.934 1.00 49.59 501 THR A CA 1
ATOM 4076 C C . THR A 1 501 ? -0.145 5.034 46.320 1.00 49.59 501 THR A C 1
ATOM 4078 O O . THR A 1 501 ? 0.970 4.681 45.932 1.00 49.59 501 THR A O 1
ATOM 4081 N N . THR A 1 502 ? -0.272 6.099 47.119 1.00 34.06 502 THR A N 1
ATOM 4082 C CA . THR A 1 502 ? 0.893 6.664 47.835 1.00 34.06 502 THR A CA 1
ATOM 4083 C C . THR A 1 502 ? 1.125 5.897 49.139 1.00 34.06 502 THR A C 1
ATOM 4085 O O . THR A 1 502 ? 0.379 6.130 50.093 1.00 34.06 502 THR A O 1
ATOM 4088 N N . PRO A 1 503 ? 2.128 5.000 49.234 1.00 35.06 503 PRO A N 1
ATOM 4089 C CA . PRO A 1 503 ? 2.606 4.570 50.537 1.00 35.06 503 PRO A CA 1
ATOM 4090 C C . PRO A 1 503 ? 3.276 5.773 51.215 1.00 35.06 503 PRO A C 1
ATOM 4092 O O . PRO A 1 503 ? 4.092 6.461 50.599 1.00 35.06 503 PRO A O 1
ATOM 4095 N N . VAL A 1 504 ? 2.882 6.036 52.460 1.00 33.97 504 VAL A N 1
ATOM 4096 C CA . VAL A 1 504 ? 3.697 6.803 53.415 1.00 33.97 504 VAL A CA 1
ATOM 4097 C C . VAL A 1 504 ? 4.888 5.952 53.824 1.00 33.97 504 VAL A C 1
ATOM 4099 O O . VAL A 1 504 ? 4.672 4.733 54.026 1.00 33.97 504 VAL A O 1
#

Radius of gyration: 31.39 Å; chains: 1; bounding box: 77×91×102 Å

Organism: NCBI:txid45286

InterPro domains:
  IPR031467 ATPa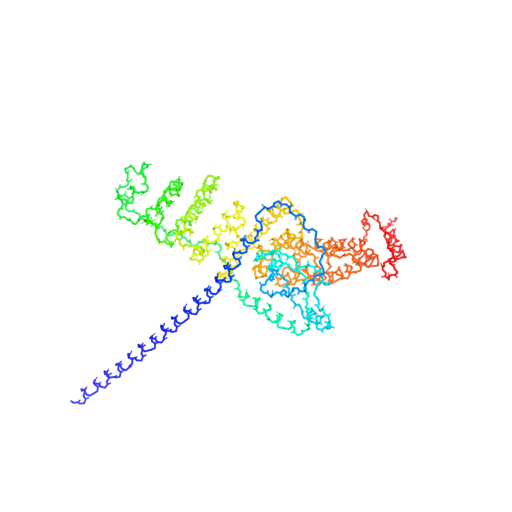se expression protein 1 [PF17049] (82-452)

Secondary structure (DSSP, 8-state):
-HHHHHHHHHHHHHHHHHHHHHHHHHHHHHHHHHHHHHHHHHHHHHHHHHHHHHGGGGGS---------------------GGGB--TT----HHHHHHHHH--SS-BSGGG-EEEEEEEE-SSSSSEEEEEEE-B-S-HHHHHHHHHHHHHHHHTT-SPPEEP-S-PPPPPPP---GGGTTTTGGG--HHHHHHHSSS-HHHHHHHHHHH-GGGHHHHHHHHTTTBTTTB--HHHHHHHHHHHHHHHHHS----HHHHHHHHHHHHHHHHHH-TTGGGTS-HHHHHHHHHHHHHTT-HHHHHHHHHHHHHHTEE--HHHHHHHHHHHHHHS-TTT-SSHHHHHHHHHHHTTTTHHHHHHH--HHHHHHHHHT--SHHHHHHHHHHHHHTS-HHHHHHHHHHHHHHHHTTSSS-HHHHHHHHHHHHHHHHHT-SSPPPHHHHHHHHHHHHHTT-HHHHHHHHHHTT--S---S---PPP---STTSSHHHHHHHHHHHHTT---

Foldseek 3Di:
DVVVVVVVVVVVVVVVVVVVVVVVVVVVVVVVVVVVVVVVVVLVVLVVLLVVLLCLLVQQDDDDDDDDDDDDDPDDPDPAALSFFLFLLFDCDPVNLVQQLVCFAWRFPLVQDQFTWGWDQDPVDNDIHTARDTRIDGGNVVVVVRNVVNVVVVVVLPQQFAADPLDDDDQDAQDFPCPQPPPDCVPDQLVRVCVRGPDQSLSVLLNCCVPPVVCLVSSLVSCLVVDPPRDPDLQSVLSNLVSVLVSCVVVPHDDPVRLVSVVSSVVSVCVRPHPPSVLVHDLSSLVSVLVNCLVVLVLSSVLSSCSSSSSVRHAYALVSVLSNLVSLVVVLDCVRPVDPRSSLSSSSSSCSSCNSNLLARPDLSNLQSQLVSGLGLSSLVSSVVSVVNHVCVLVSCVSCVLVSLVSLLPSDPQLVNSLVSLVVSVVVQVVVDPDDDPPVSLVSSLVSNQSSQQLVVNQVSCVVVVDAADDPPDDRDQAPDPDPRNHPVSVVVSVCSNVVRDDD

Sequence (504 aa):
MIRSEFLNQQRRSDQLVLRIKASRLKRKVKLLRYHTHIESQYNMHRASSASFKGKLVDLIPKKKPHTKHTLSSESKIYNLKPADVLHPFINVSQFDISLLCMTERCPQLFDGKEAVPAIMQSETSDAKELKNMKFKFHTVYGIYHWIKEFTSNRELSLQPLEFINEIAPPLPTVKLNLQALEHGWEEMTLEHLFMNINDSPENIILWILQNRPDRYNVVMSGMLPLIGTYLDHLEIIELVIQQLLKISQEQSDFNEEENRLFEKLLKAVEDRFGGGYSSVFNIHTVIQLLKFHLKNGNLNQCKTYMSEIIGMGFCPSSHIVNQYLSLIDEQITEESHSDPNSRRVVKFAYIADFSMVLEKTLTAENLSILIDYCIHPTEVFDLLTIFERTGNHRLLSEQCGVKLIGTLSQLTDSYITNCCNLSTLLHKMKAYYEGPIPALLVETFISAYLENYNYSMAATLYRTYDFVNKIPDRKLKKSESSLPGFTETDRKKFMELCSITTPV